Protein AF-0000000083614073 (afdb_homodimer)

Organism: NCBI:txid2304605

Sequence (754 aa):
MGNFHNPVKIKIDSVDVISNVLTTMNSLPRKIVLLHRGGDFSDTEGGQSLYKCLKDYEVKQLEVNISNPDVEDLFYFFKQIEHFDYQCVVGIGGGTVLDLSKSLAALKDMEIDSPSTLRSIIKQKLYIENQHFVPWIGIPTTSGTGSEVTCWATIWDRANGVKMSVDCERLYAHTAIIDPTLTASLPKGLTASTALDALCHATESYWSKSSNEISRIYSLEAITRIVNNFEKVLNQPNDMRSRTEIALGSLYAGLAFSNTRTTACHSISYPLTLELGMIHGIAASITLAKVMEINFDSIVENEKLLQAFGVNNCFEIQELMEHFHKLSGFPSRLRDYNADGKTIDKIAANAFTKGRMDNNPVALTEEDVKQILLSIYMGNFHNPVKIKIDSVDVISNVLTTMNSLPRKIVLLHRGGDFSDTEGGQSLYKCLKDYEVKQLEVNISNPDVEDLFYFFKQIEHFDYQCVVGIGGGTVLDLSKSLAALKDMEIDSPSTLRSIIKQKLYIENQHFVPWIGIPTTSGTGSEVTCWATIWDRANGVKMSVDCERLYAHTAIIDPTLTASLPKGLTASTALDALCHATESYWSKSSNEISRIYSLEAITRIVNNFEKVLNQPNDMRSRTEIALGSLYAGLAFSNTRTTACHSISYPLTLELGMIHGIAASITLAKVMEINFDSIVENEKLLQAFGVNNCFEIQELMEHFHKLSGFPSRLRDYNADGKTIDKIAANAFTKGRMDNNPVALTEEDVKQILLSIY

Secondary structure (DSSP, 8-state):
-EEE----EEEES-GGGHHHHHHTSSS--SEEEEEE--TTGGGSHHHHHHHHHTTTSEEEEEE---SS-BHHHHHHHHHHHTTS--SEEEEEESHHHHHHHHHHHHSTT----SHHHHHHHHHHTGGGG-TT---EEEEESSSS--GGG-SEEEEEETTTTEEEEEE-GGGS-SEEEE-GGGGTT--HHHHHHHHHHHHHHHHHHHHSTT--HHHHHHHHHHHHHHHHHHHHHHH-TT-HHHHHHHHHHHHHHHHHHHHH---HHHHHHHHHHHHH---HHHHHHTTHHHHHHHHGGGSTTHHHHHHHHT-SSHHHHHHHHHHHHHHHT--SSGGGGT--HHHHHHHHHT---TTTGGGSSS---HHHHHHHHHHT-/-EEE----EEEES-GGGHHHHHHTSSS--SEEEEEE--TTGGGSHHHHHHHHHTTTSEEEEEE---SS-BHHHHHHHHHHHTTS--SEEEEEESHHHHHHHHHHHHSTT----SHHHHHHHHHHTGGGG-TT---EEEEESSSS--GGG-SEEEEEETTTTEEEEEE-GGGS-SEEEE-GGGGTT--HHHHHHHHHHHHHHHHHHHHSTT--HHHHHHHHHHHHHHHHHHHHHHH-TT-HHHHHHHHHHHHHHHHHHHHH---HHHHHHHHHHHHH---HHHHHHTTHHHHHHHHGGGSTTHHHHHHHHT-SSHHHHHHHHHHHHHHHT--SSGGGGT--HHHHHHHHHT---TTTGGGSSS---HHHHHHHHHHT-

Radius of gyration: 26.83 Å; Cα contacts (8 Å, |Δi|>4): 1588; chains: 2; bounding box: 55×87×63 Å

Solvent-accessible surface area (backbone atoms only — not comparable to full-atom values): 36939 Å² total; per-residue (Å²): 113,24,61,45,61,55,61,34,31,37,34,41,34,64,70,58,52,50,44,56,54,48,70,66,39,96,67,68,62,55,28,33,35,37,33,29,57,41,88,63,39,69,74,34,71,65,34,42,42,44,48,63,56,45,64,91,41,51,70,49,78,41,68,46,84,70,72,74,41,27,47,61,53,52,44,54,58,46,63,74,43,66,87,53,86,55,48,29,27,38,12,42,24,42,51,46,37,35,21,49,35,44,47,51,21,38,48,41,88,56,92,63,90,43,46,69,51,45,48,48,34,48,75,67,48,57,47,78,73,42,85,54,52,35,50,30,35,22,30,49,35,52,36,19,69,22,45,42,52,23,33,57,17,70,34,29,34,72,93,74,71,43,82,42,58,51,66,46,80,86,42,36,21,55,29,20,40,47,27,44,76,55,38,43,79,52,53,56,52,57,50,40,27,25,40,35,31,12,44,41,34,6,53,29,11,45,44,19,66,49,29,25,78,64,28,36,54,27,9,46,53,12,31,32,34,32,61,76,26,48,66,55,30,60,76,36,48,79,40,61,67,35,38,37,38,34,35,50,11,9,48,27,6,15,56,12,19,52,52,27,38,43,11,48,39,54,20,42,14,50,32,38,24,71,75,52,66,39,57,61,20,51,32,22,40,64,44,40,35,60,53,44,55,73,32,40,89,74,26,78,68,45,65,58,56,34,52,27,65,71,41,91,49,58,69,51,42,42,54,49,48,45,50,53,26,52,74,42,73,42,78,66,37,42,46,78,53,71,52,48,72,68,52,45,52,51,32,27,70,57,20,72,39,86,70,14,28,80,25,26,68,54,86,72,50,54,66,53,45,38,51,56,52,60,74,37,67,114,25,60,45,61,57,62,33,31,36,33,42,36,63,70,59,54,49,44,57,53,49,72,66,39,95,66,69,60,56,27,33,36,37,32,29,57,42,87,61,38,69,74,33,72,65,34,41,42,44,50,63,55,46,64,93,40,51,70,49,78,42,68,45,83,69,72,74,41,28,45,61,52,52,42,54,58,46,65,76,43,65,86,53,84,56,47,31,28,38,11,42,23,42,53,48,36,35,20,49,35,45,48,52,23,39,48,43,89,57,93,64,89,42,46,67,51,45,49,48,35,48,76,68,47,55,48,78,76,41,84,54,53,34,53,30,35,22,30,48,34,51,36,18,72,22,45,42,52,22,33,56,16,70,34,29,33,72,92,73,72,43,82,41,58,51,66,46,81,86,42,37,20,56,30,22,41,47,27,43,77,54,40,42,80,51,53,56,54,57,49,40,28,26,39,35,31,11,42,42,33,6,52,29,11,46,42,19,67,48,31,26,77,64,30,36,54,27,8,44,52,12,32,32,35,33,61,76,26,47,65,55,31,61,77,36,50,78,39,61,68,35,37,38,38,35,34,49,13,9,47,26,5,14,56,13,18,52,51,28,37,42,12,48,38,54,20,43,14,51,30,38,24,75,76,52,63,39,55,60,18,50,31,23,40,65,45,40,36,61,55,43,56,73,33,41,88,75,27,78,68,43,65,57,56,33,52,28,66,72,42,90,49,58,70,52,42,42,55,50,48,44,50,52,26,53,75,42,74,42,78,68,36,41,48,78,52,72,52,47,72,67,53,46,53,51,30,27,71,57,19,70,39,87,70,14,28,81,25,24,68,54,87,74,50,54,66,52,44,38,51,55,54,59,73,36,67

InterPro domains:
  IPR001670 Alcohol dehydrogenase, iron-type/glycerol dehydrogenase GldA [PF00465] (18-180)
  IPR018211 Alcohol dehydrogenase, iron-type, conserved site [PS00913] (176-204)
  IPR035873 Phosphonoacetaldehyde reductase [cd08182] (7-373)
  IPR039697 Iron-type alcohol dehydrogenase-like [PTHR11496] (4-377)
  IPR056798 Fe-containing alcohol dehydrogenase-like, C-terminal [PF25137] (191-376)

Structure (mmCIF, N/CA/C/O backbone):
data_AF-0000000083614073-model_v1
#
loop_
_entity.id
_entity.type
_entity.pdbx_description
1 polymer 'Iron-containing alcohol dehydrogenase family protein'
#
loop_
_atom_site.group_PDB
_atom_site.id
_atom_site.type_symbol
_atom_site.label_atom_id
_atom_site.label_alt_id
_atom_site.label_comp_id
_atom_site.label_asym_id
_atom_site.label_entity_id
_atom_site.label_seq_id
_atom_site.pdbx_PDB_ins_code
_atom_site.Cartn_x
_atom_site.Cartn_y
_atom_site.Cartn_z
_atom_site.occupancy
_atom_site.B_iso_or_equiv
_atom_site.auth_seq_id
_atom_site.auth_comp_id
_atom_site.auth_asym_id
_atom_site.auth_atom_id
_atom_site.pdbx_PDB_model_num
ATOM 1 N N . MET A 1 1 ? -2.756 -5.457 16.656 1 73.12 1 MET A N 1
ATOM 2 C CA . MET A 1 1 ? -1.532 -4.855 16.125 1 73.12 1 MET A CA 1
ATOM 3 C C . MET A 1 1 ? -1.378 -5.148 14.641 1 73.12 1 MET A C 1
ATOM 5 O O . MET A 1 1 ? -1.569 -6.285 14.203 1 73.12 1 MET A O 1
ATOM 9 N N . GLY A 1 2 ? -1.407 -4.07 13.828 1 89.56 2 GLY A N 1
ATOM 10 C CA . GLY A 1 2 ? -1.383 -4.297 12.391 1 89.56 2 GLY A CA 1
ATOM 11 C C . GLY A 1 2 ? -0.078 -3.875 11.742 1 89.56 2 GLY A C 1
ATOM 12 O O . GLY A 1 2 ? 0.523 -2.873 12.141 1 89.56 2 GLY A O 1
ATOM 13 N N . ASN A 1 3 ? 0.579 -4.762 11.016 1 96.06 3 ASN A N 1
ATOM 14 C CA . ASN A 1 3 ? 1.754 -4.461 10.203 1 96.06 3 ASN A CA 1
ATOM 15 C C . ASN A 1 3 ? 1.458 -4.602 8.711 1 96.06 3 ASN A C 1
ATOM 17 O O . ASN A 1 3 ? 0.742 -5.516 8.305 1 96.06 3 ASN A O 1
ATOM 21 N N . PHE A 1 4 ? 1.938 -3.664 7.988 1 98.44 4 PHE A N 1
ATOM 22 C CA . PHE A 1 4 ? 1.778 -3.773 6.543 1 98.44 4 PHE A CA 1
ATOM 23 C C . PHE A 1 4 ? 2.984 -3.188 5.82 1 98.44 4 PHE A C 1
ATOM 25 O O . PHE A 1 4 ? 3.465 -2.107 6.176 1 98.44 4 PHE A O 1
ATOM 32 N N . HIS A 1 5 ? 3.457 -3.877 4.816 1 98.56 5 HIS A N 1
ATOM 33 C CA . HIS A 1 5 ? 4.566 -3.418 3.992 1 98.56 5 HIS A CA 1
ATOM 34 C C . HIS A 1 5 ? 4.523 -4.051 2.605 1 98.56 5 HIS A C 1
ATOM 36 O O . HIS A 1 5 ? 4.449 -5.273 2.479 1 98.56 5 HIS A O 1
ATOM 42 N N . ASN A 1 6 ? 4.508 -3.328 1.592 1 98.69 6 ASN A N 1
ATOM 43 C CA . ASN A 1 6 ? 4.664 -3.77 0.21 1 98.69 6 ASN A CA 1
ATOM 44 C C . ASN A 1 6 ? 5.305 -2.689 -0.655 1 98.69 6 ASN A C 1
ATOM 46 O O . ASN A 1 6 ? 4.648 -1.716 -1.028 1 98.69 6 ASN A O 1
ATOM 50 N N . PRO A 1 7 ? 6.543 -2.768 -1.01 1 98.38 7 PRO A N 1
ATOM 51 C CA . PRO A 1 7 ? 7.297 -1.694 -1.666 1 98.38 7 PRO A CA 1
ATOM 52 C C . PRO A 1 7 ? 7.203 -1.755 -3.189 1 98.38 7 PRO A C 1
ATOM 54 O O . PRO A 1 7 ? 7.914 -1.024 -3.883 1 98.38 7 PRO A O 1
ATOM 57 N N . VAL A 1 8 ? 6.379 -2.662 -3.732 1 98.75 8 VAL A N 1
ATOM 58 C CA . VAL A 1 8 ? 6.309 -2.879 -5.172 1 98.75 8 VAL A CA 1
ATOM 59 C C . VAL A 1 8 ? 5.742 -1.634 -5.855 1 98.75 8 VAL A C 1
ATOM 61 O O . VAL A 1 8 ? 4.762 -1.054 -5.387 1 98.75 8 VAL A O 1
ATOM 64 N N . LYS A 1 9 ? 6.41 -1.155 -6.902 1 98.5 9 LYS A N 1
ATOM 65 C CA . LYS A 1 9 ? 5.809 -0.163 -7.789 1 98.5 9 LYS A CA 1
ATOM 66 C C . LYS A 1 9 ? 4.766 -0.802 -8.703 1 98.5 9 LYS A C 1
ATOM 68 O O . LYS A 1 9 ? 5.105 -1.629 -9.555 1 98.5 9 LYS A O 1
ATOM 73 N N . ILE A 1 10 ? 3.533 -0.442 -8.586 1 98.81 10 ILE A N 1
ATOM 74 C CA . ILE A 1 10 ? 2.443 -1.091 -9.305 1 98.81 10 ILE A CA 1
ATOM 75 C C . ILE A 1 10 ? 1.999 -0.21 -10.477 1 98.81 10 ILE A C 1
ATOM 77 O O . ILE A 1 10 ? 1.692 0.97 -10.289 1 98.81 10 ILE A O 1
ATOM 81 N N . LYS A 1 11 ? 2.035 -0.751 -11.633 1 98.62 11 LYS A N 1
ATOM 82 C CA . LYS A 1 11 ? 1.511 -0.123 -12.844 1 98.62 11 LYS A CA 1
ATOM 83 C C . LYS A 1 11 ? 0.3 -0.884 -13.375 1 98.62 11 LYS A C 1
ATOM 85 O O . LYS A 1 11 ? 0.429 -2.016 -13.844 1 98.62 11 LYS A O 1
ATOM 90 N N . ILE A 1 12 ? -0.847 -0.327 -13.227 1 98.25 12 ILE A N 1
ATOM 91 C CA . ILE A 1 12 ? -2.037 -0.858 -13.883 1 98.25 12 ILE A CA 1
ATOM 92 C C . ILE A 1 12 ? -2.201 -0.215 -15.258 1 98.25 12 ILE A C 1
ATOM 94 O O . ILE A 1 12 ? -2.834 0.835 -15.383 1 98.25 12 ILE A O 1
ATOM 98 N N . ASP A 1 13 ? -1.549 -0.812 -16.219 1 97.31 13 ASP A N 1
ATOM 99 C CA . ASP A 1 13 ? -1.382 -0.201 -17.547 1 97.31 13 ASP A CA 1
ATOM 100 C C . ASP A 1 13 ? -1.022 -1.249 -18.594 1 97.31 13 ASP A C 1
ATOM 102 O O . ASP A 1 13 ? -0.863 -2.428 -18.266 1 97.31 13 ASP A O 1
ATOM 106 N N . SER A 1 14 ? -0.979 -0.82 -19.875 1 97 14 SER A N 1
ATOM 107 C CA . SER A 1 14 ? -0.503 -1.69 -20.938 1 97 14 SER A CA 1
ATOM 108 C C . SER A 1 14 ? 0.96 -2.068 -20.734 1 97 14 SER A C 1
ATOM 110 O O . SER A 1 14 ? 1.722 -1.316 -20.125 1 97 14 SER A O 1
ATOM 112 N N . VAL A 1 15 ? 1.346 -3.213 -21.234 1 97.44 15 VAL A N 1
ATOM 113 C CA . VAL A 1 15 ? 2.666 -3.795 -21.016 1 97.44 15 VAL A CA 1
ATOM 114 C C . VAL A 1 15 ? 3.74 -2.863 -21.562 1 97.44 15 VAL A C 1
ATOM 116 O O . VAL A 1 15 ? 4.887 -2.889 -21.109 1 97.44 15 VAL A O 1
ATOM 119 N N . ASP A 1 16 ? 3.428 -1.929 -22.469 1 96.94 16 ASP A N 1
ATOM 120 C CA . ASP A 1 16 ? 4.402 -1.038 -23.094 1 96.94 16 ASP A CA 1
ATOM 121 C C . ASP A 1 16 ? 4.988 -0.065 -22.078 1 96.94 16 ASP A C 1
ATOM 123 O O . ASP A 1 16 ? 6.035 0.539 -22.312 1 96.94 16 ASP A O 1
ATOM 127 N N . VAL A 1 17 ? 4.34 0.074 -20.938 1 97.81 17 VAL A N 1
ATOM 128 C CA . VAL A 1 17 ? 4.824 0.98 -19.906 1 97.81 17 VAL A CA 1
ATOM 129 C C . VAL A 1 17 ? 6.18 0.502 -19.391 1 97.81 17 VAL A C 1
ATOM 131 O O . VAL A 1 17 ? 6.922 1.27 -18.781 1 97.81 17 VAL A O 1
ATOM 134 N N . ILE A 1 18 ? 6.57 -0.75 -19.719 1 98.06 18 ILE A N 1
ATOM 135 C CA . ILE A 1 18 ? 7.832 -1.321 -19.25 1 98.06 18 ILE A CA 1
ATOM 136 C C . ILE A 1 18 ? 9 -0.468 -19.75 1 98.06 18 ILE A C 1
ATOM 138 O O . ILE A 1 18 ? 10.023 -0.354 -19.078 1 98.06 18 ILE A O 1
ATOM 142 N N . SER A 1 19 ? 8.852 0.198 -20.938 1 97.69 19 SER A N 1
ATOM 143 C CA . SER A 1 19 ? 9.898 1.078 -21.438 1 97.69 19 SER A CA 1
ATOM 144 C C . SER A 1 19 ? 10.227 2.182 -20.438 1 97.69 19 SER A C 1
ATOM 146 O O . SER A 1 19 ? 11.398 2.43 -20.141 1 97.69 19 SER A O 1
ATOM 148 N N . ASN A 1 20 ? 9.164 2.76 -19.938 1 96.88 20 ASN A N 1
ATOM 149 C CA . ASN A 1 20 ? 9.336 3.805 -18.938 1 96.88 20 ASN A CA 1
ATOM 150 C C . ASN A 1 20 ? 9.914 3.242 -17.641 1 96.88 20 ASN A C 1
ATOM 152 O O . ASN A 1 20 ? 10.75 3.881 -17 1 96.88 20 ASN A O 1
ATOM 156 N N . VAL A 1 21 ? 9.438 2.07 -17.203 1 98 21 VAL A N 1
ATOM 157 C CA . VAL A 1 21 ? 9.914 1.417 -15.992 1 98 21 VAL A CA 1
ATOM 158 C C . VAL A 1 21 ? 11.43 1.207 -16.078 1 98 21 VAL A C 1
ATOM 160 O O . VAL A 1 21 ? 12.172 1.605 -15.18 1 98 21 VAL A O 1
ATOM 163 N N . LEU A 1 22 ? 11.891 0.672 -17.203 1 97.81 22 LEU A N 1
ATOM 164 C CA . LEU A 1 22 ? 13.305 0.34 -17.375 1 97.81 22 LEU A CA 1
ATOM 165 C C . LEU A 1 22 ? 14.156 1.604 -17.422 1 97.81 22 LEU A C 1
ATOM 167 O O . LEU A 1 22 ? 15.219 1.661 -16.797 1 97.81 22 LEU A O 1
ATOM 171 N N . THR A 1 23 ? 13.68 2.672 -18.031 1 96.25 23 THR A N 1
ATOM 172 C CA . THR A 1 23 ? 14.461 3.889 -18.203 1 96.25 23 THR A CA 1
ATOM 173 C C . THR A 1 23 ? 14.531 4.691 -16.922 1 96.25 23 THR A C 1
ATOM 175 O O . THR A 1 23 ? 15.383 5.566 -16.766 1 96.25 23 THR A O 1
ATOM 178 N N . THR A 1 24 ? 13.617 4.406 -15.984 1 93.56 24 THR A N 1
ATOM 179 C CA . THR A 1 24 ? 13.57 5.199 -14.766 1 93.56 24 THR A CA 1
ATOM 180 C C . THR A 1 24 ? 14.18 4.434 -13.594 1 93.56 24 THR A C 1
ATOM 182 O O . THR A 1 24 ? 14.164 4.906 -12.461 1 93.56 24 THR A O 1
ATOM 185 N N . MET A 1 25 ? 14.688 3.248 -13.828 1 95.5 25 MET A N 1
ATOM 186 C CA . MET A 1 25 ? 15.398 2.518 -12.789 1 95.5 25 MET A CA 1
ATOM 187 C C . MET A 1 25 ? 16.656 3.264 -12.367 1 95.5 25 MET A C 1
ATOM 189 O O . MET A 1 25 ? 17.203 4.07 -13.133 1 95.5 25 MET A O 1
ATOM 193 N N . ASN A 1 26 ? 17.078 3.092 -11.148 1 88.31 26 ASN A N 1
ATOM 194 C CA . ASN A 1 26 ? 18.266 3.762 -10.633 1 88.31 26 ASN A CA 1
ATOM 195 C C . ASN A 1 26 ? 19.469 3.549 -11.555 1 88.31 26 ASN A C 1
ATOM 197 O O . ASN A 1 26 ? 20.234 4.48 -11.812 1 88.31 26 ASN A O 1
ATOM 201 N N . SER A 1 27 ? 19.656 2.26 -11.969 1 89.75 27 SER A N 1
ATOM 202 C CA . SER A 1 27 ? 20.641 1.896 -12.977 1 89.75 27 SER A CA 1
ATOM 203 C C . SER A 1 27 ? 19.984 1.253 -14.188 1 89.75 27 SER A C 1
ATOM 205 O O . SER A 1 27 ? 19.25 0.267 -14.055 1 89.75 27 SER A O 1
ATOM 207 N N . LEU A 1 28 ? 20.234 1.827 -15.242 1 91.62 28 LEU A N 1
ATOM 208 C CA . LEU A 1 28 ? 19.672 1.28 -16.469 1 91.62 28 LEU A CA 1
ATOM 209 C C . LEU A 1 28 ? 20.266 -0.087 -16.781 1 91.62 28 LEU A C 1
ATOM 211 O O . LEU A 1 28 ? 21.469 -0.203 -17.016 1 91.62 28 LEU A O 1
ATOM 215 N N . PRO A 1 29 ? 19.375 -1.062 -16.781 1 96.38 29 PRO A N 1
ATOM 216 C CA . PRO A 1 29 ? 19.922 -2.363 -17.172 1 96.38 29 PRO A CA 1
ATOM 217 C C . PRO A 1 29 ? 20.203 -2.453 -18.672 1 96.38 29 PRO A C 1
ATOM 219 O O . PRO A 1 29 ? 19.453 -1.9 -19.469 1 96.38 29 PRO A O 1
ATOM 222 N N . ARG A 1 30 ? 21.281 -3.084 -19.094 1 96.5 30 ARG A N 1
ATOM 223 C CA . ARG A 1 30 ? 21.594 -3.322 -20.5 1 96.5 30 ARG A CA 1
ATOM 224 C C . ARG A 1 30 ? 21.312 -4.77 -20.875 1 96.5 30 ARG A C 1
ATOM 226 O O . ARG A 1 30 ? 20.938 -5.051 -22.016 1 96.5 30 ARG A O 1
ATOM 233 N N . LYS A 1 31 ? 21.469 -5.684 -19.969 1 98.44 31 LYS A N 1
ATOM 234 C CA . LYS A 1 31 ? 21.266 -7.117 -20.172 1 98.44 31 LYS A CA 1
ATOM 235 C C . LYS A 1 31 ? 20.078 -7.621 -19.328 1 98.44 31 LYS A C 1
ATOM 237 O O . LYS A 1 31 ? 20.094 -7.5 -18.109 1 98.44 31 LYS A O 1
ATOM 242 N N . ILE A 1 32 ? 19.125 -8.156 -20.047 1 98.69 32 ILE A N 1
ATOM 243 C CA . ILE A 1 32 ? 17.875 -8.562 -19.422 1 98.69 32 ILE A CA 1
ATOM 244 C C . ILE A 1 32 ? 17.609 -10.039 -19.688 1 98.69 32 ILE A C 1
ATOM 246 O O . ILE A 1 32 ? 17.812 -10.523 -20.812 1 98.69 32 ILE A O 1
ATOM 250 N N . VAL A 1 33 ? 17.25 -10.789 -18.625 1 98.81 33 VAL A N 1
ATOM 251 C CA . VAL A 1 33 ? 16.688 -12.117 -18.797 1 98.81 33 VAL A CA 1
ATOM 252 C C . VAL A 1 33 ? 15.164 -12.023 -18.859 1 98.81 33 VAL A C 1
ATOM 254 O O . VAL A 1 33 ? 14.531 -11.453 -17.969 1 98.81 33 VAL A O 1
ATOM 257 N N . LEU A 1 34 ? 14.602 -12.516 -19.906 1 98.69 34 LEU A N 1
ATOM 258 C CA . LEU A 1 34 ? 13.156 -12.516 -20.109 1 98.69 34 LEU A CA 1
ATOM 259 C C . LEU A 1 34 ? 12.594 -13.93 -20.016 1 98.69 34 LEU A C 1
ATOM 261 O O . LEU A 1 34 ? 12.961 -14.805 -20.797 1 98.69 34 LEU A O 1
ATOM 265 N N . LEU A 1 35 ? 11.789 -14.156 -18.984 1 98.69 35 LEU A N 1
ATOM 266 C CA . LEU A 1 35 ? 11.086 -15.43 -18.859 1 98.69 35 LEU A CA 1
ATOM 267 C C . LEU A 1 35 ? 9.648 -15.297 -19.375 1 98.69 35 LEU A C 1
ATOM 269 O O . LEU A 1 35 ? 8.938 -14.367 -18.984 1 98.69 35 LEU A O 1
ATOM 273 N N . HIS A 1 36 ? 9.242 -16.172 -20.203 1 97.5 36 HIS A N 1
ATOM 274 C CA . HIS A 1 36 ? 7.879 -16.25 -20.703 1 97.5 36 HIS A CA 1
ATOM 275 C C . HIS A 1 36 ? 7.465 -17.688 -20.969 1 97.5 36 HIS A C 1
ATOM 277 O O . HIS A 1 36 ? 8.297 -18.609 -20.906 1 97.5 36 HIS A O 1
ATOM 283 N N . ARG A 1 37 ? 6.227 -17.984 -21.234 1 92.25 37 ARG A N 1
ATOM 284 C CA . ARG A 1 37 ? 5.68 -19.344 -21.359 1 92.25 37 ARG A CA 1
ATOM 285 C C . ARG A 1 37 ? 6.074 -19.969 -22.688 1 92.25 37 ARG A C 1
ATOM 287 O O . ARG A 1 37 ? 5.82 -21.156 -22.922 1 92.25 37 ARG A O 1
ATOM 294 N N . GLY A 1 38 ? 6.656 -19.219 -23.625 1 90.88 38 GLY A N 1
ATOM 295 C CA . GLY A 1 38 ? 7.027 -19.734 -24.938 1 90.88 38 GLY A CA 1
ATOM 296 C C . GLY A 1 38 ? 5.836 -19.922 -25.859 1 90.88 38 GLY A C 1
ATOM 297 O O . GLY A 1 38 ? 4.883 -19.141 -25.812 1 90.88 38 GLY A O 1
ATOM 298 N N . GLY A 1 39 ? 5.988 -20.812 -26.844 1 89.06 39 GLY A N 1
ATOM 299 C CA . GLY A 1 39 ? 4.934 -21.031 -27.828 1 89.06 39 GLY A CA 1
ATOM 300 C C . GLY A 1 39 ? 4.707 -19.828 -28.734 1 89.06 39 GLY A C 1
ATOM 301 O O . GLY A 1 39 ? 5.645 -19.328 -29.359 1 89.06 39 GLY A O 1
ATOM 302 N N . ASP A 1 40 ? 3.469 -19.344 -28.688 1 87.88 40 ASP A N 1
ATOM 303 C CA . ASP A 1 40 ? 3.096 -18.25 -29.578 1 87.88 40 ASP A CA 1
ATOM 304 C C . ASP A 1 40 ? 3.281 -16.891 -28.906 1 87.88 40 ASP A C 1
ATOM 306 O O . ASP A 1 40 ? 2.711 -15.891 -29.344 1 87.88 40 ASP A O 1
ATOM 310 N N . PHE A 1 41 ? 4.07 -16.922 -27.875 1 89.25 41 PHE A N 1
ATOM 311 C CA . PHE A 1 41 ? 4.234 -15.711 -27.094 1 89.25 41 PHE A CA 1
ATOM 312 C C . PHE A 1 41 ? 4.652 -14.547 -27.984 1 89.25 41 PHE A C 1
ATOM 314 O O . PHE A 1 41 ? 4.074 -13.461 -27.906 1 89.25 41 PHE A O 1
ATOM 321 N N . SER A 1 42 ? 5.578 -14.734 -28.844 1 89.56 42 SER A N 1
ATOM 322 C CA . SER A 1 42 ? 6.109 -13.672 -29.688 1 89.56 42 SER A CA 1
ATOM 323 C C . SER A 1 42 ? 5.066 -13.18 -30.688 1 89.56 42 SER A C 1
ATOM 325 O O . SER A 1 42 ? 5.188 -12.086 -31.234 1 89.56 42 SER A O 1
ATOM 327 N N . ASP A 1 43 ? 4.023 -14.023 -30.844 1 91.5 43 ASP A N 1
ATOM 328 C CA . ASP A 1 43 ? 3.006 -13.688 -31.844 1 91.5 43 ASP A CA 1
ATOM 329 C C . ASP A 1 43 ? 1.812 -12.992 -31.188 1 91.5 43 ASP A C 1
ATOM 331 O O . ASP A 1 43 ? 0.97 -12.414 -31.875 1 91.5 43 ASP A O 1
ATOM 335 N N . THR A 1 44 ? 1.822 -13.086 -29.922 1 92.06 44 THR A N 1
ATOM 336 C CA . THR A 1 44 ? 0.746 -12.398 -29.219 1 92.06 44 THR A CA 1
ATOM 337 C C . THR A 1 44 ? 0.974 -10.891 -29.203 1 92.06 44 THR A C 1
ATOM 339 O O . THR A 1 44 ? 2.102 -10.43 -29.391 1 92.06 44 THR A O 1
ATOM 342 N N . GLU A 1 45 ? -0.09 -10.156 -29.016 1 90.88 45 GLU A N 1
ATOM 343 C CA . GLU A 1 45 ? 0.021 -8.703 -28.938 1 90.88 45 GLU A CA 1
ATOM 344 C C . GLU A 1 45 ? 0.921 -8.281 -27.781 1 90.88 45 GLU A C 1
ATOM 346 O O . GLU A 1 45 ? 1.749 -7.379 -27.938 1 90.88 45 GLU A O 1
ATOM 351 N N . GLY A 1 46 ? 0.753 -8.914 -26.688 1 92.5 46 GLY A N 1
ATOM 352 C CA . GLY A 1 46 ? 1.587 -8.625 -25.531 1 92.5 46 GLY A CA 1
ATOM 353 C C . GLY A 1 46 ? 3.057 -8.922 -25.766 1 92.5 46 GLY A C 1
ATOM 354 O O . GLY A 1 46 ? 3.92 -8.117 -25.391 1 92.5 46 GLY A O 1
ATOM 355 N N . GLY A 1 47 ? 3.293 -10.039 -26.391 1 94.62 47 GLY A N 1
ATOM 356 C CA . GLY A 1 47 ? 4.66 -10.406 -26.719 1 94.62 47 GLY A CA 1
ATOM 357 C C . GLY A 1 47 ? 5.32 -9.438 -27.688 1 94.62 47 GLY A C 1
ATOM 358 O O . GLY A 1 47 ? 6.457 -9.023 -27.469 1 94.62 47 GLY A O 1
ATOM 359 N N . GLN A 1 48 ? 4.586 -9.07 -28.719 1 95.81 48 GLN A N 1
ATOM 360 C CA . GLN A 1 48 ? 5.098 -8.133 -29.703 1 95.81 48 GLN A CA 1
ATOM 361 C C . GLN A 1 48 ? 5.406 -6.777 -29.078 1 95.81 48 GLN A C 1
ATOM 363 O O . GLN A 1 48 ? 6.453 -6.188 -29.344 1 95.81 48 GLN A O 1
ATOM 368 N N . SER A 1 49 ? 4.484 -6.391 -28.266 1 96.12 49 SER A N 1
ATOM 369 C CA . SER A 1 49 ? 4.676 -5.117 -27.578 1 96.12 49 SER A CA 1
ATOM 370 C C . SER A 1 49 ? 5.906 -5.152 -26.688 1 96.12 49 SER A C 1
ATOM 372 O O . SER A 1 49 ? 6.691 -4.203 -26.656 1 96.12 49 SER A O 1
ATOM 374 N N . LEU A 1 50 ? 6.012 -6.215 -25.938 1 97 50 LEU A N 1
ATOM 375 C CA . LEU A 1 50 ? 7.141 -6.344 -25.016 1 97 50 LEU A CA 1
ATOM 376 C C . LEU A 1 50 ? 8.461 -6.371 -25.781 1 97 50 LEU A C 1
ATOM 378 O O . LEU A 1 50 ? 9.414 -5.691 -25.406 1 97 50 LEU A O 1
ATOM 382 N N . TYR A 1 51 ? 8.516 -7.141 -26.859 1 96.12 51 TYR A N 1
ATOM 383 C CA . TYR A 1 51 ? 9.734 -7.238 -27.641 1 96.12 51 TYR A CA 1
ATOM 384 C C . TYR A 1 51 ? 10.109 -5.891 -28.25 1 96.12 51 TYR A C 1
ATOM 386 O O . TYR A 1 51 ? 11.289 -5.539 -28.312 1 96.12 51 TYR A O 1
ATOM 394 N N . LYS A 1 52 ? 9.133 -5.176 -28.703 1 96.81 52 LYS A N 1
ATOM 395 C CA . LYS A 1 52 ? 9.375 -3.836 -29.219 1 96.81 52 LYS A CA 1
ATOM 396 C C . LYS A 1 52 ? 10.008 -2.938 -28.172 1 96.81 52 LYS A C 1
ATOM 398 O O . LYS A 1 52 ? 10.938 -2.184 -28.469 1 96.81 52 LYS A O 1
ATOM 403 N N . CYS A 1 53 ? 9.508 -3.043 -26.953 1 97.44 53 CYS A N 1
ATOM 404 C CA . CYS A 1 53 ? 10.008 -2.215 -25.859 1 97.44 53 CYS A CA 1
ATOM 405 C C . CYS A 1 53 ? 11.414 -2.627 -25.453 1 97.44 53 CYS A C 1
ATOM 407 O O . CYS A 1 53 ? 12.172 -1.82 -24.922 1 97.44 53 CYS A O 1
ATOM 409 N N . LEU A 1 54 ? 11.797 -3.896 -25.719 1 97.56 54 LEU A N 1
ATOM 410 C CA . LEU A 1 54 ? 13.078 -4.426 -25.266 1 97.56 54 LEU A CA 1
ATOM 411 C C . LEU A 1 54 ? 14.086 -4.465 -26.406 1 97.56 54 LEU A C 1
ATOM 413 O O . LEU A 1 54 ? 15.172 -5.031 -26.25 1 97.56 54 LEU A O 1
ATOM 417 N N . LYS A 1 55 ? 13.812 -3.854 -27.547 1 96.5 55 LYS A N 1
ATOM 418 C CA . LYS A 1 55 ? 14.609 -3.977 -28.766 1 96.5 55 LYS A CA 1
ATOM 419 C C . LYS A 1 55 ? 16.031 -3.449 -28.547 1 96.5 55 LYS A C 1
ATOM 421 O O . LYS A 1 55 ? 16.969 -3.928 -29.188 1 96.5 55 LYS A O 1
ATOM 426 N N . ASP A 1 56 ? 16.25 -2.471 -27.625 1 96.25 56 ASP A N 1
ATOM 427 C CA . ASP A 1 56 ? 17.547 -1.819 -27.438 1 96.25 56 ASP A CA 1
ATOM 428 C C . ASP A 1 56 ? 18.328 -2.463 -26.297 1 96.25 56 ASP A C 1
ATOM 430 O O . ASP A 1 56 ? 19.375 -1.947 -25.875 1 96.25 56 ASP A O 1
ATOM 434 N N . TYR A 1 57 ? 17.844 -3.543 -25.797 1 97.88 57 TYR A N 1
ATOM 435 C CA . TYR A 1 57 ? 18.5 -4.27 -24.719 1 97.88 57 TYR A CA 1
ATOM 436 C C . TYR A 1 57 ? 19.031 -5.609 -25.219 1 97.88 57 TYR A C 1
ATOM 438 O O . TYR A 1 57 ? 18.562 -6.145 -26.219 1 97.88 57 TYR A O 1
ATOM 446 N N . GLU A 1 58 ? 20.125 -6.145 -24.641 1 98.5 58 GLU A N 1
ATOM 447 C CA . GLU A 1 58 ? 20.531 -7.531 -24.844 1 98.5 58 GLU A CA 1
ATOM 448 C C . GLU A 1 58 ? 19.672 -8.477 -24 1 98.5 58 GLU A C 1
ATOM 450 O O . GLU A 1 58 ? 19.734 -8.453 -22.766 1 98.5 58 GLU A O 1
ATOM 455 N N . VAL A 1 59 ? 18.859 -9.258 -24.672 1 98.12 59 VAL A N 1
ATOM 456 C CA . VAL A 1 59 ? 17.859 -10.055 -23.969 1 98.12 59 VAL A CA 1
ATOM 457 C C . VAL A 1 59 ? 18.156 -11.539 -24.156 1 98.12 59 VAL A C 1
ATOM 459 O O . VAL A 1 59 ? 18.328 -12.008 -25.281 1 98.12 59 VAL A O 1
ATOM 462 N N . LYS A 1 60 ? 18.328 -12.227 -23.062 1 98.38 60 LYS A N 1
ATOM 463 C CA . LYS A 1 60 ? 18.312 -13.688 -23.062 1 98.38 60 LYS A CA 1
ATOM 464 C C . LYS A 1 60 ? 16.922 -14.219 -22.703 1 98.38 60 LYS A C 1
ATOM 466 O O . LYS A 1 60 ? 16.406 -13.945 -21.625 1 98.38 60 LYS A O 1
ATOM 471 N N . GLN A 1 61 ? 16.375 -14.984 -23.594 1 97.31 61 GLN A N 1
ATOM 472 C CA . GLN A 1 61 ? 15.016 -15.469 -23.406 1 97.31 61 GLN A CA 1
ATOM 473 C C . GLN A 1 61 ? 15.008 -16.891 -22.859 1 97.31 61 GLN A C 1
ATOM 475 O O . GLN A 1 61 ? 15.812 -17.719 -23.266 1 97.31 61 GLN A O 1
ATOM 480 N N . LEU A 1 62 ? 14.172 -17.078 -21.906 1 98.12 62 LEU A N 1
ATOM 481 C CA . LEU A 1 62 ? 13.906 -18.406 -21.359 1 98.12 62 LEU A CA 1
ATOM 482 C C . LEU A 1 62 ? 12.43 -18.766 -21.531 1 98.12 62 LEU A C 1
ATOM 484 O O . LEU A 1 62 ? 11.555 -18.047 -21.062 1 98.12 62 LEU A O 1
ATOM 488 N N . GLU A 1 63 ? 12.227 -19.859 -22.188 1 97.56 63 GLU A N 1
ATOM 489 C CA . GLU A 1 63 ? 10.867 -20.391 -22.328 1 97.56 63 GLU A CA 1
ATOM 490 C C . GLU A 1 63 ? 10.523 -21.344 -21.188 1 97.56 63 GLU A C 1
ATOM 492 O O . GLU A 1 63 ? 11.227 -22.344 -20.984 1 97.56 63 GLU A O 1
ATOM 497 N N . VAL A 1 64 ? 9.508 -21.016 -20.5 1 97.19 64 VAL A N 1
ATOM 498 C CA . VAL A 1 64 ? 9.086 -21.828 -19.344 1 97.19 64 VAL A CA 1
ATOM 499 C C . VAL A 1 64 ? 7.836 -22.625 -19.703 1 97.19 64 VAL A C 1
ATOM 501 O O . VAL A 1 64 ? 6.727 -22.094 -19.688 1 97.19 64 VAL A O 1
ATOM 504 N N . ASN A 1 65 ? 7.973 -23.875 -19.906 1 92.81 65 ASN A N 1
ATOM 505 C CA . ASN A 1 65 ? 6.879 -24.734 -20.344 1 92.81 65 ASN A CA 1
ATOM 506 C C . ASN A 1 65 ? 6.484 -25.75 -19.266 1 92.81 65 ASN A C 1
ATOM 508 O O . ASN A 1 65 ? 5.906 -26.797 -19.578 1 92.81 65 ASN A O 1
ATOM 512 N N . ILE A 1 66 ? 6.844 -25.453 -18.078 1 90.75 66 ILE A N 1
ATOM 513 C CA . ILE A 1 66 ? 6.535 -26.344 -16.969 1 90.75 66 ILE A CA 1
ATOM 514 C C . ILE A 1 66 ? 5.586 -25.641 -15.992 1 90.75 66 ILE A C 1
ATOM 516 O O . ILE A 1 66 ? 5.383 -24.422 -16.078 1 90.75 66 ILE A O 1
ATOM 520 N N . SER A 1 67 ? 4.902 -26.422 -15.195 1 87.81 67 SER A N 1
ATOM 521 C CA . SER A 1 67 ? 4.113 -25.938 -14.062 1 87.81 67 SER A CA 1
ATOM 522 C C . SER A 1 67 ? 4.664 -26.438 -12.742 1 87.81 67 SER A C 1
ATOM 524 O O . SER A 1 67 ? 5.258 -27.531 -12.68 1 87.81 67 SER A O 1
ATOM 526 N N . ASN A 1 68 ? 4.566 -25.609 -11.703 1 88.31 68 ASN A N 1
ATOM 527 C CA . ASN A 1 68 ? 5.039 -26.016 -10.383 1 88.31 68 ASN A CA 1
ATOM 528 C C . ASN A 1 68 ? 6.504 -26.422 -10.406 1 88.31 68 ASN A C 1
ATOM 530 O O . ASN A 1 68 ? 6.832 -27.578 -10.133 1 88.31 68 ASN A O 1
ATOM 534 N N . PRO A 1 69 ? 7.293 -25.453 -10.695 1 94.56 69 PRO A N 1
ATOM 535 C CA . PRO A 1 69 ? 8.719 -25.766 -10.844 1 94.56 69 PRO A CA 1
ATOM 536 C C . PRO A 1 69 ? 9.328 -26.375 -9.586 1 94.56 69 PRO A C 1
ATOM 538 O O . PRO A 1 69 ? 8.984 -25.984 -8.469 1 94.56 69 PRO A O 1
ATOM 541 N N . ASP A 1 70 ? 10.203 -27.344 -9.797 1 95 70 ASP A N 1
ATOM 542 C CA . ASP A 1 70 ? 10.945 -27.922 -8.688 1 95 70 ASP A CA 1
ATOM 543 C C . ASP A 1 70 ? 12.422 -27.516 -8.734 1 95 70 ASP A C 1
ATOM 545 O O . ASP A 1 70 ? 12.812 -26.672 -9.539 1 95 70 ASP A O 1
ATOM 549 N N . VAL A 1 71 ? 13.203 -28.062 -7.879 1 97.62 71 VAL A N 1
ATOM 550 C CA . VAL A 1 71 ? 14.602 -27.688 -7.719 1 97.62 71 VAL A CA 1
ATOM 551 C C . VAL A 1 71 ? 15.375 -28 -8.992 1 97.62 71 VAL A C 1
ATOM 553 O O . VAL A 1 71 ? 16.234 -27.219 -9.422 1 97.62 71 VAL A O 1
ATOM 556 N N . GLU A 1 72 ? 15.078 -29.094 -9.602 1 97.62 72 GLU A N 1
ATOM 557 C CA . GLU A 1 72 ? 15.742 -29.484 -10.852 1 97.62 72 GLU A CA 1
ATOM 558 C C . GLU A 1 72 ? 15.414 -28.5 -11.969 1 97.62 72 GLU A C 1
ATOM 560 O O . GLU A 1 72 ? 16.297 -28.141 -12.766 1 97.62 72 GLU A O 1
ATOM 565 N N . ASP A 1 73 ? 14.195 -28.094 -12.039 1 97.62 73 ASP A N 1
ATOM 566 C CA . ASP A 1 73 ? 13.773 -27.109 -13.039 1 97.62 73 ASP A CA 1
ATOM 567 C C . ASP A 1 73 ? 14.523 -25.797 -12.859 1 97.62 73 ASP A C 1
ATOM 569 O O . ASP A 1 73 ? 15.055 -25.234 -13.82 1 97.62 73 ASP A O 1
ATOM 573 N N . LEU A 1 74 ? 14.516 -25.328 -11.641 1 98.44 74 LEU A N 1
ATOM 574 C CA . LEU A 1 74 ? 15.195 -24.062 -11.359 1 98.44 74 LEU A CA 1
ATOM 575 C C . LEU A 1 74 ? 16.672 -24.156 -11.719 1 98.44 74 LEU A C 1
ATOM 577 O O . LEU A 1 74 ? 17.25 -23.203 -12.258 1 98.44 74 LEU A O 1
ATOM 581 N N . PHE A 1 75 ? 17.297 -25.281 -11.398 1 98.44 75 PHE A N 1
ATOM 582 C CA . PHE A 1 75 ? 18.703 -25.5 -11.719 1 98.44 75 PHE A CA 1
ATOM 583 C C . PHE A 1 75 ? 18.922 -25.453 -13.227 1 98.44 75 PHE A C 1
ATOM 585 O O . PHE A 1 75 ? 19.891 -24.859 -13.703 1 98.44 75 PHE A O 1
ATOM 592 N N . TYR A 1 76 ? 18.047 -26.094 -13.914 1 98.25 76 TYR A N 1
ATOM 593 C CA . TYR A 1 76 ? 18.125 -26.109 -15.375 1 98.25 76 TYR A CA 1
ATOM 594 C C . TYR A 1 76 ? 18.125 -24.688 -15.93 1 98.25 76 TYR A C 1
ATOM 596 O O . TYR A 1 76 ? 18.969 -24.328 -16.75 1 98.25 76 TYR A O 1
ATOM 604 N N . PHE A 1 77 ? 17.188 -23.812 -15.516 1 98.5 77 PHE A N 1
ATOM 605 C CA . PHE A 1 77 ? 17.094 -22.438 -16 1 98.5 77 PHE A CA 1
ATOM 606 C C . PHE A 1 77 ? 18.297 -21.625 -15.531 1 98.5 77 PHE A C 1
ATOM 608 O O . PHE A 1 77 ? 18.797 -20.781 -16.281 1 98.5 77 PHE A O 1
ATOM 615 N N . PHE A 1 78 ? 18.75 -21.875 -14.297 1 98.69 78 PHE A N 1
ATOM 616 C CA . PHE A 1 78 ? 19.938 -21.203 -13.766 1 98.69 78 PHE A CA 1
ATOM 617 C C . PHE A 1 78 ? 21.141 -21.438 -14.656 1 98.69 78 PHE A C 1
ATOM 619 O O . PHE A 1 78 ? 21.875 -20.5 -14.992 1 98.69 78 PHE A O 1
ATOM 626 N N . LYS A 1 79 ? 21.328 -22.672 -15.055 1 98.31 79 LYS A N 1
ATOM 627 C CA . LYS A 1 79 ? 22.484 -23.047 -15.859 1 98.31 79 LYS A CA 1
ATOM 628 C C . LYS A 1 79 ? 22.438 -22.391 -17.234 1 98.31 79 LYS A C 1
ATOM 630 O O . LYS A 1 79 ? 23.484 -22.078 -17.812 1 98.31 79 LYS A O 1
ATOM 635 N N . GLN A 1 80 ? 21.297 -22.109 -17.719 1 98.06 80 GLN A N 1
ATOM 636 C CA . GLN A 1 80 ? 21.141 -21.484 -19.031 1 98.06 80 GLN A CA 1
ATOM 637 C C . GLN A 1 80 ? 21.625 -20.047 -19.031 1 98.06 80 GLN A C 1
ATOM 639 O O . GLN A 1 80 ? 21.984 -19.5 -20.078 1 98.06 80 GLN A O 1
ATOM 644 N N . ILE A 1 81 ? 21.656 -19.391 -17.844 1 97.94 81 ILE A N 1
ATOM 645 C CA . ILE A 1 81 ? 21.969 -17.969 -17.844 1 97.94 81 ILE A CA 1
ATOM 646 C C . ILE A 1 81 ? 23.172 -17.703 -16.938 1 97.94 81 ILE A C 1
ATOM 648 O O . ILE A 1 81 ? 23.516 -16.547 -16.672 1 97.94 81 ILE A O 1
ATOM 652 N N . GLU A 1 82 ? 23.797 -18.766 -16.453 1 96 82 GLU A N 1
ATOM 653 C CA . GLU A 1 82 ? 24.875 -18.641 -15.477 1 96 82 GLU A CA 1
ATOM 654 C C . GLU A 1 82 ? 26.016 -17.781 -16.016 1 96 82 GLU A C 1
ATOM 656 O O . GLU A 1 82 ? 26.703 -17.109 -15.242 1 96 82 GLU A O 1
ATOM 661 N N . HIS A 1 83 ? 26.203 -17.688 -17.297 1 96.12 83 HIS A N 1
ATOM 662 C CA . HIS A 1 83 ? 27.312 -16.938 -17.875 1 96.12 83 HIS A CA 1
ATOM 663 C C . HIS A 1 83 ? 26.828 -15.633 -18.5 1 96.12 83 HIS A C 1
ATOM 665 O O . HIS A 1 83 ? 27.594 -14.922 -19.156 1 96.12 83 HIS A O 1
ATOM 671 N N . PHE A 1 84 ? 25.531 -15.344 -18.422 1 98 84 PHE A N 1
ATOM 672 C CA . PHE A 1 84 ? 24.953 -14.094 -18.906 1 98 84 PHE A CA 1
ATOM 673 C C . PHE A 1 84 ? 24.891 -13.062 -17.781 1 98 84 PHE A C 1
ATOM 675 O O . PHE A 1 84 ? 24.234 -13.281 -16.766 1 98 84 PHE A O 1
ATOM 682 N N . ASP A 1 85 ? 25.609 -11.984 -17.844 1 98 85 ASP A N 1
ATOM 683 C CA . ASP A 1 85 ? 25.719 -10.984 -16.797 1 98 85 ASP A CA 1
ATOM 684 C C . ASP A 1 85 ? 24.484 -10.078 -16.766 1 98 85 ASP A C 1
ATOM 686 O O . ASP A 1 85 ? 24.609 -8.859 -16.906 1 98 85 ASP A O 1
ATOM 690 N N . TYR A 1 86 ? 23.359 -10.711 -16.531 1 98.38 86 TYR A N 1
ATOM 691 C CA . TYR A 1 86 ? 22.094 -9.977 -16.547 1 98.38 86 TYR A CA 1
ATOM 692 C C . TYR A 1 86 ? 22.016 -9.016 -15.367 1 98.38 86 TYR A C 1
ATOM 694 O O . TYR A 1 86 ? 22.578 -9.273 -14.305 1 98.38 86 TYR A O 1
ATOM 702 N N . GLN A 1 87 ? 21.297 -7.891 -15.562 1 98.44 87 GLN A N 1
ATOM 703 C CA . GLN A 1 87 ? 21.156 -6.824 -14.57 1 98.44 87 GLN A CA 1
ATOM 704 C C . GLN A 1 87 ? 19.703 -6.652 -14.148 1 98.44 87 GLN A C 1
ATOM 706 O O . GLN A 1 87 ? 19.406 -5.875 -13.242 1 98.44 87 GLN A O 1
ATOM 711 N N . CYS A 1 88 ? 18.797 -7.348 -14.812 1 98.62 88 CYS A N 1
ATOM 712 C CA . CYS A 1 88 ? 17.375 -7.32 -14.523 1 98.62 88 CYS A CA 1
ATOM 713 C C . CYS A 1 88 ? 16.688 -8.57 -15.062 1 98.62 88 CYS A C 1
ATOM 715 O O . CYS A 1 88 ? 17.094 -9.117 -16.078 1 98.62 88 CYS A O 1
ATOM 717 N N . VAL A 1 89 ? 15.734 -9.062 -14.367 1 98.88 89 VAL A N 1
ATOM 718 C CA . VAL A 1 89 ? 14.906 -10.164 -14.836 1 98.88 89 VAL A CA 1
ATOM 719 C C . VAL A 1 89 ? 13.484 -9.664 -15.094 1 98.88 89 VAL A C 1
ATOM 721 O O . VAL A 1 89 ? 12.922 -8.922 -14.289 1 98.88 89 VAL A O 1
ATOM 724 N N . VAL A 1 90 ? 12.914 -9.953 -16.219 1 98.88 90 VAL A N 1
ATOM 725 C CA . VAL A 1 90 ? 11.523 -9.664 -16.562 1 98.88 90 VAL A CA 1
ATOM 726 C C . VAL A 1 90 ? 10.75 -10.969 -16.719 1 98.88 90 VAL A C 1
ATOM 728 O O . VAL A 1 90 ? 11.109 -11.82 -17.531 1 98.88 90 VAL A O 1
ATOM 731 N N . GLY A 1 91 ? 9.812 -11.164 -15.875 1 98.69 91 GLY A N 1
ATOM 732 C CA . GLY A 1 91 ? 8.93 -12.305 -16 1 98.69 91 GLY A CA 1
ATOM 733 C C . GLY A 1 91 ? 7.543 -11.938 -16.5 1 98.69 91 GLY A C 1
ATOM 734 O O . GLY A 1 91 ? 6.852 -11.117 -15.891 1 98.69 91 GLY A O 1
ATOM 735 N N . ILE A 1 92 ? 7.117 -12.477 -17.609 1 98.38 92 ILE A N 1
ATOM 736 C CA . ILE A 1 92 ? 5.766 -12.297 -18.125 1 98.38 92 ILE A CA 1
ATOM 737 C C . ILE A 1 92 ? 5.082 -13.656 -18.266 1 98.38 92 ILE A C 1
ATOM 739 O O . ILE A 1 92 ? 5.473 -14.477 -19.094 1 98.38 92 ILE A O 1
ATOM 743 N N . GLY A 1 93 ? 4.199 -13.961 -17.375 1 96.81 93 GLY A N 1
ATOM 744 C CA . GLY A 1 93 ? 3.553 -15.266 -17.328 1 96.81 93 GLY A CA 1
ATOM 745 C C . GLY A 1 93 ? 2.777 -15.508 -16.047 1 96.81 93 GLY A C 1
ATOM 746 O O . GLY A 1 93 ? 2.383 -14.562 -15.375 1 96.81 93 GLY A O 1
ATOM 747 N N . GLY A 1 94 ? 2.445 -16.719 -15.797 1 95.75 94 GLY A N 1
ATOM 748 C CA . GLY A 1 94 ? 1.752 -17.094 -14.57 1 95.75 94 GLY A CA 1
ATOM 749 C C . GLY A 1 94 ? 2.678 -17.203 -13.375 1 95.75 94 GLY A C 1
ATOM 750 O O . GLY A 1 94 ? 3.795 -16.688 -13.391 1 95.75 94 GLY A O 1
ATOM 751 N N . GLY A 1 95 ? 2.193 -17.812 -12.359 1 96.12 95 GLY A N 1
ATOM 752 C CA . GLY A 1 95 ? 2.926 -17.938 -11.109 1 96.12 95 GLY A CA 1
ATOM 753 C C . GLY A 1 95 ? 4.254 -18.656 -11.273 1 96.12 95 GLY A C 1
ATOM 754 O O . GLY A 1 95 ? 5.254 -18.266 -10.664 1 96.12 95 GLY A O 1
ATOM 755 N N . THR A 1 96 ? 4.254 -19.688 -12.062 1 96.12 96 THR A N 1
ATOM 756 C CA . THR A 1 96 ? 5.469 -20.453 -12.289 1 96.12 96 THR A CA 1
ATOM 757 C C . THR A 1 96 ? 6.562 -19.578 -12.891 1 96.12 96 THR A C 1
ATOM 759 O O . THR A 1 96 ? 7.703 -19.594 -12.422 1 96.12 96 THR A O 1
ATOM 762 N N . VAL A 1 97 ? 6.203 -18.828 -13.93 1 98.06 97 VAL A N 1
ATOM 763 C CA . VAL A 1 97 ? 7.148 -17.938 -14.594 1 98.06 97 VAL A CA 1
ATOM 764 C C . VAL A 1 97 ? 7.648 -16.891 -13.609 1 98.06 97 VAL A C 1
ATOM 766 O O . VAL A 1 97 ? 8.852 -16.625 -13.531 1 98.06 97 VAL A O 1
ATOM 769 N N . LEU A 1 98 ? 6.742 -16.312 -12.852 1 98.56 98 LEU A N 1
ATOM 770 C CA . LEU A 1 98 ? 7.094 -15.242 -11.922 1 98.56 98 LEU A CA 1
ATOM 771 C C . LEU A 1 98 ? 7.941 -15.781 -10.773 1 98.56 98 LEU A C 1
ATOM 773 O O . LEU A 1 98 ? 8.898 -15.125 -10.344 1 98.56 98 LEU A O 1
ATOM 777 N N . ASP A 1 99 ? 7.652 -16.953 -10.281 1 98.19 99 ASP A N 1
ATOM 778 C CA . ASP A 1 99 ? 8.43 -17.562 -9.203 1 98.19 99 ASP A CA 1
ATOM 779 C C . ASP A 1 99 ? 9.844 -17.891 -9.664 1 98.19 99 ASP A C 1
ATOM 781 O O . ASP A 1 99 ? 10.812 -17.672 -8.93 1 98.19 99 ASP A O 1
ATOM 785 N N . LEU A 1 100 ? 9.93 -18.391 -10.875 1 98.62 100 LEU A N 1
ATOM 786 C CA . LEU A 1 100 ? 11.25 -18.656 -11.438 1 98.62 100 LEU A CA 1
ATOM 787 C C . LEU A 1 100 ? 12.023 -17.359 -11.633 1 98.62 100 LEU A C 1
ATOM 789 O O . LEU A 1 100 ? 13.227 -17.297 -11.367 1 98.62 100 LEU A O 1
ATOM 793 N N . SER A 1 101 ? 11.328 -16.328 -12.078 1 98.75 101 SER A N 1
ATOM 794 C CA . SER A 1 101 ? 11.953 -15.023 -12.273 1 98.75 101 SER A CA 1
ATOM 795 C C . SER A 1 101 ? 12.547 -14.484 -10.977 1 98.75 101 SER A C 1
ATOM 797 O O . SER A 1 101 ? 13.695 -14.047 -10.945 1 98.75 101 SER A O 1
ATOM 799 N N . LYS A 1 102 ? 11.789 -14.586 -9.891 1 98.31 102 LYS A N 1
ATOM 800 C CA . LYS A 1 102 ? 12.25 -14.156 -8.57 1 98.31 102 LYS A CA 1
ATOM 801 C C . LYS A 1 102 ? 13.461 -14.961 -8.117 1 98.31 102 LYS A C 1
ATOM 803 O O . LYS A 1 102 ? 14.438 -14.398 -7.613 1 98.31 102 LYS A O 1
ATOM 808 N N . SER A 1 103 ? 13.336 -16.219 -8.328 1 98.75 103 SER A N 1
ATOM 809 C CA . SER A 1 103 ? 14.398 -17.109 -7.875 1 98.75 103 SER A CA 1
ATOM 810 C C . SER A 1 103 ? 15.703 -16.828 -8.609 1 98.75 103 SER A C 1
ATOM 812 O O . SER A 1 103 ? 16.766 -16.734 -7.996 1 98.75 103 SER A O 1
ATOM 814 N N . LEU A 1 104 ? 15.609 -16.625 -9.906 1 98.81 104 LEU A N 1
ATOM 815 C CA . LEU A 1 104 ? 16.797 -16.375 -10.711 1 98.81 104 LEU A CA 1
ATOM 816 C C . LEU A 1 104 ? 17.406 -15.016 -10.375 1 98.81 104 LEU A C 1
ATOM 818 O O . LEU A 1 104 ? 18.625 -14.844 -10.414 1 98.81 104 LEU A O 1
ATOM 822 N N . ALA A 1 105 ? 16.578 -14.023 -10.016 1 98.69 105 ALA A N 1
ATOM 823 C CA . ALA A 1 105 ? 17.062 -12.719 -9.57 1 98.69 105 ALA A CA 1
ATOM 824 C C . ALA A 1 105 ? 17.906 -12.852 -8.312 1 98.69 105 ALA A C 1
ATOM 826 O O . ALA A 1 105 ? 18.922 -12.148 -8.164 1 98.69 105 ALA A O 1
ATOM 827 N N . ALA A 1 106 ? 17.547 -13.758 -7.453 1 98.5 106 ALA A N 1
ATOM 828 C CA . ALA A 1 106 ? 18.219 -13.945 -6.164 1 98.5 106 ALA A CA 1
ATOM 829 C C . ALA A 1 106 ? 19.5 -14.742 -6.32 1 98.5 106 ALA A C 1
ATOM 831 O O . ALA A 1 106 ? 20.438 -14.594 -5.52 1 98.5 106 ALA A O 1
ATOM 832 N N . LEU A 1 107 ? 19.609 -15.586 -7.367 1 98.44 107 LEU A N 1
ATOM 833 C CA . LEU A 1 107 ? 20.672 -16.578 -7.457 1 98.44 107 LEU A CA 1
ATOM 834 C C . LEU A 1 107 ? 21.797 -16.094 -8.367 1 98.44 107 LEU A C 1
ATOM 836 O O . LEU A 1 107 ? 22.75 -16.812 -8.617 1 98.44 107 LEU A O 1
ATOM 840 N N . LYS A 1 108 ? 21.688 -14.883 -8.82 1 98.12 108 LYS A N 1
ATOM 841 C CA . LYS A 1 108 ? 22.672 -14.367 -9.773 1 98.12 108 LYS A CA 1
ATOM 842 C C . LYS A 1 108 ? 24.094 -14.523 -9.227 1 98.12 108 LYS A C 1
ATOM 844 O O . LYS A 1 108 ? 24.375 -14.141 -8.094 1 98.12 108 LYS A O 1
ATOM 849 N N . ASP A 1 109 ? 24.969 -15.172 -9.969 1 97.62 109 ASP A N 1
ATOM 850 C CA . ASP A 1 109 ? 26.406 -15.289 -9.789 1 97.62 109 ASP A CA 1
ATOM 851 C C . ASP A 1 109 ? 26.75 -16.172 -8.594 1 97.62 109 ASP A C 1
ATOM 853 O O . ASP A 1 109 ? 27.875 -16.172 -8.109 1 97.62 109 ASP A O 1
ATOM 857 N N . MET A 1 110 ? 25.766 -16.891 -8.055 1 97.56 110 MET A N 1
ATOM 858 C CA . MET A 1 110 ? 26.078 -17.859 -7.004 1 97.56 110 MET A CA 1
ATOM 859 C C . MET A 1 110 ? 26.703 -19.109 -7.59 1 97.56 110 MET A C 1
ATOM 861 O O . MET A 1 110 ? 26.438 -19.469 -8.734 1 97.56 110 MET A O 1
ATOM 865 N N . GLU A 1 111 ? 27.516 -19.734 -6.773 1 96.88 111 GLU A N 1
ATOM 866 C CA . GLU A 1 111 ? 28.141 -20.984 -7.188 1 96.88 111 GLU A CA 1
ATOM 867 C C . GLU A 1 111 ? 27.219 -22.172 -6.91 1 96.88 111 GLU A C 1
ATOM 869 O O . GLU A 1 111 ? 27.172 -22.672 -5.785 1 96.88 111 GLU A O 1
ATOM 874 N N . ILE A 1 112 ? 26.594 -22.594 -7.949 1 97.94 112 ILE A N 1
ATOM 875 C CA . ILE A 1 112 ? 25.672 -23.719 -7.855 1 97.94 112 ILE A CA 1
ATOM 876 C C . ILE A 1 112 ? 26.016 -24.766 -8.914 1 97.94 112 ILE A C 1
ATOM 878 O O . ILE A 1 112 ? 25.812 -24.531 -10.109 1 97.94 112 ILE A O 1
ATOM 882 N N . ASP A 1 113 ? 26.484 -25.922 -8.453 1 97.44 113 ASP A N 1
ATOM 883 C CA . ASP A 1 113 ? 27.016 -26.875 -9.414 1 97.44 113 ASP A CA 1
ATOM 884 C C . ASP A 1 113 ? 26.094 -28.094 -9.555 1 97.44 113 ASP A C 1
ATOM 886 O O . ASP A 1 113 ? 26.312 -28.938 -10.43 1 97.44 113 ASP A O 1
ATOM 890 N N . SER A 1 114 ? 25.047 -28.156 -8.719 1 98 114 SER A N 1
ATOM 891 C CA . SER A 1 114 ? 24.125 -29.297 -8.781 1 98 114 SER A CA 1
ATOM 892 C C . SER A 1 114 ? 22.781 -28.953 -8.156 1 98 114 SER A C 1
ATOM 894 O O . SER A 1 114 ? 22.672 -28 -7.383 1 98 114 SER A O 1
ATOM 896 N N . PRO A 1 115 ? 21.766 -29.719 -8.469 1 97.62 115 PRO A N 1
ATOM 897 C CA . PRO A 1 115 ? 20.469 -29.531 -7.789 1 97.62 115 PRO A CA 1
ATOM 898 C C . PRO A 1 115 ? 20.578 -29.703 -6.273 1 97.62 115 PRO A C 1
ATOM 900 O O . PRO A 1 115 ? 19.859 -29.031 -5.527 1 97.62 115 PRO A O 1
ATOM 903 N N . SER A 1 116 ? 21.484 -30.562 -5.852 1 97.19 116 SER A N 1
ATOM 904 C CA . SER A 1 116 ? 21.672 -30.766 -4.422 1 97.19 116 SER A CA 1
ATOM 905 C C . SER A 1 116 ? 22.219 -29.516 -3.748 1 97.19 116 SER A C 1
ATOM 907 O O . SER A 1 116 ? 21.766 -29.141 -2.656 1 97.19 116 SER A O 1
ATOM 909 N N . THR A 1 117 ? 23.109 -28.875 -4.445 1 97.81 117 THR A N 1
ATOM 910 C CA . THR A 1 117 ? 23.656 -27.625 -3.932 1 97.81 117 THR A CA 1
ATOM 911 C C . THR A 1 117 ? 22.562 -26.562 -3.871 1 97.81 117 THR A C 1
ATOM 913 O O . THR A 1 117 ? 22.453 -25.828 -2.883 1 97.81 117 THR A O 1
ATOM 916 N N . LEU A 1 118 ? 21.812 -26.5 -4.918 1 98.06 118 LEU A N 1
ATOM 917 C CA . LEU A 1 118 ? 20.734 -25.531 -4.984 1 98.06 118 LEU A CA 1
ATOM 918 C C . LEU A 1 118 ? 19.719 -25.781 -3.873 1 98.06 118 LEU A C 1
ATOM 920 O O . LEU A 1 118 ? 19.25 -24.844 -3.225 1 98.06 118 LEU A O 1
ATOM 924 N N . ARG A 1 119 ? 19.359 -27.031 -3.65 1 97.38 119 ARG A N 1
ATOM 925 C CA . ARG A 1 119 ? 18.453 -27.406 -2.578 1 97.38 119 ARG A CA 1
ATOM 926 C C . ARG A 1 119 ? 18.938 -26.891 -1.229 1 97.38 119 ARG A C 1
ATOM 928 O O . ARG A 1 119 ? 18.156 -26.359 -0.442 1 97.38 119 ARG A O 1
ATOM 935 N N . SER A 1 120 ? 20.219 -27.031 -0.986 1 96.88 120 SER A N 1
ATOM 936 C CA . SER A 1 120 ? 20.812 -26.578 0.261 1 96.88 120 SER A CA 1
ATOM 937 C C . SER A 1 120 ? 20.75 -25.047 0.375 1 96.88 120 SER A C 1
ATOM 939 O O . SER A 1 120 ? 20.5 -24.516 1.454 1 96.88 120 SER A O 1
ATOM 941 N N . ILE A 1 121 ? 21.016 -24.406 -0.701 1 97.69 121 ILE A N 1
ATOM 942 C CA . ILE A 1 121 ? 21 -22.953 -0.748 1 97.69 121 ILE A CA 1
ATOM 943 C C . ILE A 1 121 ? 19.609 -22.438 -0.401 1 97.69 121 ILE A C 1
ATOM 945 O O . ILE A 1 121 ? 19.453 -21.5 0.383 1 97.69 121 ILE A O 1
ATOM 949 N N . ILE A 1 122 ? 18.547 -23.047 -0.96 1 97.81 122 ILE A N 1
ATOM 950 C CA . ILE A 1 122 ? 17.156 -22.641 -0.72 1 97.81 122 ILE A CA 1
ATOM 951 C C . ILE A 1 122 ? 16.781 -22.953 0.727 1 97.81 122 ILE A C 1
ATOM 953 O O . ILE A 1 122 ? 16.25 -22.078 1.432 1 97.81 122 ILE A O 1
ATOM 957 N N . LYS A 1 123 ? 17.125 -24.141 1.204 1 95.44 123 LYS A N 1
ATOM 958 C CA . LYS A 1 123 ? 16.766 -24.594 2.547 1 95.44 123 LYS A CA 1
ATOM 959 C C . LYS A 1 123 ? 17.422 -23.703 3.609 1 95.44 123 LYS A C 1
ATOM 961 O O . LYS A 1 123 ? 16.797 -23.391 4.621 1 95.44 123 LYS A O 1
ATOM 966 N N . GLN A 1 124 ? 18.672 -23.359 3.336 1 97.06 124 GLN A N 1
ATOM 967 C CA . GLN A 1 124 ? 19.422 -22.578 4.312 1 97.06 124 GLN A CA 1
ATOM 968 C C . GLN A 1 124 ? 19.297 -21.078 4.047 1 97.06 124 GLN A C 1
ATOM 970 O O . GLN A 1 124 ? 19.844 -20.266 4.785 1 97.06 124 GLN A O 1
ATOM 975 N N . LYS A 1 125 ? 18.609 -20.719 2.961 1 97.5 125 LYS A N 1
ATOM 976 C CA . LYS A 1 125 ? 18.359 -19.344 2.568 1 97.5 125 LYS A CA 1
ATOM 977 C C . LYS A 1 125 ? 19.656 -18.578 2.365 1 97.5 125 LYS A C 1
ATOM 979 O O . LYS A 1 125 ? 19.781 -17.422 2.807 1 97.5 125 LYS A O 1
ATOM 984 N N . LEU A 1 126 ? 20.625 -19.203 1.769 1 97.44 126 LEU A N 1
ATOM 985 C CA . LEU A 1 126 ? 21.953 -18.625 1.578 1 97.44 126 LEU A CA 1
ATOM 986 C C . LEU A 1 126 ? 21.906 -17.484 0.572 1 97.44 126 LEU A C 1
ATOM 988 O O . LEU A 1 126 ? 22.797 -16.641 0.539 1 97.44 126 LEU A O 1
ATOM 992 N N . TYR A 1 127 ? 20.812 -17.422 -0.221 1 97.31 127 TYR A N 1
ATOM 993 C CA . TYR A 1 127 ? 20.656 -16.391 -1.25 1 97.31 127 TYR A CA 1
ATOM 994 C C . TYR A 1 127 ? 20.375 -15.031 -0.626 1 97.31 127 TYR A C 1
ATOM 996 O O . TYR A 1 127 ? 20.531 -14 -1.284 1 97.31 127 TYR A O 1
ATOM 1004 N N . ILE A 1 128 ? 19.984 -14.883 0.61 1 96.62 128 ILE A N 1
ATOM 1005 C CA . ILE A 1 128 ? 19.609 -13.633 1.261 1 96.62 128 ILE A CA 1
ATOM 1006 C C . ILE A 1 128 ? 20.812 -12.695 1.311 1 96.62 128 ILE A C 1
ATOM 1008 O O . ILE A 1 128 ? 20.672 -11.477 1.154 1 96.62 128 ILE A O 1
ATOM 1012 N N . GLU A 1 129 ? 22.016 -13.242 1.413 1 94.81 129 GLU A N 1
ATOM 1013 C CA . GLU A 1 129 ? 23.234 -12.438 1.553 1 94.81 129 GLU A CA 1
ATOM 1014 C C . GLU A 1 129 ? 23.922 -12.234 0.205 1 94.81 129 GLU A C 1
ATOM 1016 O O . GLU A 1 129 ? 25 -11.641 0.133 1 94.81 129 GLU A O 1
ATOM 1021 N N . ASN A 1 130 ? 23.281 -12.797 -0.792 1 97 130 ASN A N 1
ATOM 1022 C CA . ASN A 1 130 ? 23.875 -12.648 -2.113 1 97 130 ASN A CA 1
ATOM 1023 C C . ASN A 1 130 ? 24 -11.188 -2.52 1 97 130 ASN A C 1
ATOM 1025 O O . ASN A 1 130 ? 22.984 -10.477 -2.613 1 97 130 ASN A O 1
ATOM 1029 N N . GLN A 1 131 ? 25.125 -10.68 -2.809 1 95.31 131 GLN A N 1
ATOM 1030 C CA . GLN A 1 131 ? 25.391 -9.273 -3.129 1 95.31 131 GLN A CA 1
ATOM 1031 C C . GLN A 1 131 ? 25.062 -8.977 -4.586 1 95.31 131 GLN A C 1
ATOM 1033 O O . GLN A 1 131 ? 24.984 -7.809 -4.98 1 95.31 131 GLN A O 1
ATOM 1038 N N . HIS A 1 132 ? 24.828 -10.008 -5.328 1 96.56 132 HIS A N 1
ATOM 1039 C CA . HIS A 1 132 ? 24.641 -9.82 -6.762 1 96.56 132 HIS A CA 1
ATOM 1040 C 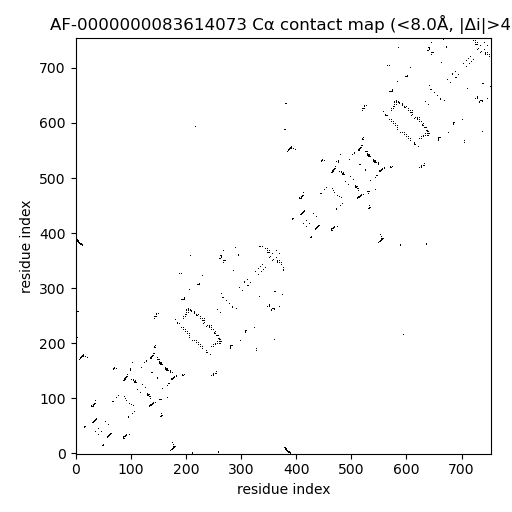C . HIS A 1 132 ? 23.156 -9.867 -7.129 1 96.56 132 HIS A C 1
ATOM 1042 O O . HIS A 1 132 ? 22.812 -9.977 -8.305 1 96.56 132 HIS A O 1
ATOM 1048 N N . PHE A 1 133 ? 22.297 -9.719 -6.137 1 96.06 133 PHE A N 1
ATOM 1049 C CA . PHE A 1 133 ? 20.859 -9.656 -6.336 1 96.06 133 PHE A CA 1
ATOM 1050 C C . PHE A 1 133 ? 20.5 -8.609 -7.391 1 96.06 133 PHE A C 1
ATOM 1052 O O . PHE A 1 133 ? 21.094 -7.523 -7.418 1 96.06 133 PHE A O 1
ATOM 1059 N N . VAL A 1 134 ? 19.625 -8.945 -8.359 1 97.94 134 VAL A N 1
ATOM 1060 C CA . VAL A 1 134 ? 19.203 -7.961 -9.352 1 97.94 134 VAL A CA 1
ATOM 1061 C C . VAL A 1 134 ? 17.719 -7.699 -9.219 1 97.94 134 VAL A C 1
ATOM 1063 O O . VAL A 1 134 ? 16.969 -8.539 -8.703 1 97.94 134 VAL A O 1
ATOM 1066 N N . PRO A 1 135 ? 17.219 -6.516 -9.625 1 98.25 135 PRO A N 1
ATOM 1067 C CA . PRO A 1 135 ? 15.781 -6.254 -9.641 1 98.25 135 PRO A CA 1
ATOM 1068 C C . PRO A 1 135 ? 15.039 -7.109 -10.664 1 98.25 135 PRO A C 1
ATOM 1070 O O . PRO A 1 135 ? 15.648 -7.59 -11.625 1 98.25 135 PRO A O 1
ATOM 1073 N N . TRP A 1 136 ? 13.82 -7.332 -10.398 1 98.75 136 TRP A N 1
ATOM 1074 C CA . TRP A 1 136 ? 12.992 -8.031 -11.375 1 98.75 136 TRP A CA 1
ATOM 1075 C C . TRP A 1 136 ? 11.648 -7.328 -11.547 1 98.75 136 TRP A C 1
ATOM 1077 O O . TRP A 1 136 ? 11.234 -6.543 -10.688 1 98.75 136 TRP A O 1
ATOM 1087 N N . ILE A 1 137 ? 11.039 -7.465 -12.734 1 98.88 137 ILE A N 1
ATOM 1088 C CA . ILE A 1 137 ? 9.742 -6.91 -13.109 1 98.88 137 ILE A CA 1
ATOM 1089 C C . ILE A 1 137 ? 8.758 -8.039 -13.375 1 98.88 137 ILE A C 1
ATOM 1091 O O . ILE A 1 137 ? 9.062 -8.977 -14.125 1 98.88 137 ILE A O 1
ATOM 1095 N N . GLY A 1 138 ? 7.656 -7.996 -12.703 1 98.81 138 GLY A N 1
ATOM 1096 C CA . GLY A 1 138 ? 6.633 -9.016 -12.867 1 98.81 138 GLY A CA 1
ATOM 1097 C C . GLY A 1 138 ? 5.461 -8.555 -13.711 1 98.81 138 GLY A C 1
ATOM 1098 O O . GLY A 1 138 ? 4.887 -7.496 -13.453 1 98.81 138 GLY A O 1
ATOM 1099 N N . ILE A 1 139 ? 5.098 -9.297 -14.719 1 98.75 139 ILE A N 1
ATOM 1100 C CA . ILE A 1 139 ? 3.969 -9.047 -15.602 1 98.75 139 ILE A CA 1
ATOM 1101 C C . ILE A 1 139 ? 3.061 -10.273 -15.648 1 98.75 139 ILE A C 1
ATOM 1103 O O . ILE A 1 139 ? 3.242 -11.156 -16.484 1 98.75 139 ILE A O 1
ATOM 1107 N N . PRO A 1 140 ? 2.113 -10.281 -14.781 1 98.31 140 PRO A N 1
ATOM 1108 C CA . PRO A 1 140 ? 1.28 -11.484 -14.711 1 98.31 140 PRO A CA 1
ATOM 1109 C C . PRO A 1 140 ? 0.37 -11.633 -15.93 1 98.31 140 PRO A C 1
ATOM 1111 O O . PRO A 1 140 ? -0.169 -10.648 -16.438 1 98.31 140 PRO A O 1
ATOM 1114 N N . THR A 1 141 ? 0.266 -12.883 -16.344 1 97 141 THR A N 1
ATOM 1115 C CA . THR A 1 141 ? -0.657 -13.195 -17.438 1 97 141 THR A CA 1
ATOM 1116 C C . THR A 1 141 ? -1.81 -14.062 -16.938 1 97 141 THR A C 1
ATOM 1118 O O . THR A 1 141 ? -2.609 -14.555 -17.734 1 97 141 THR A O 1
ATOM 1121 N N . THR A 1 142 ? -1.825 -14.305 -15.664 1 96.81 142 THR A N 1
ATOM 1122 C CA . THR A 1 142 ? -2.955 -14.891 -14.953 1 96.81 142 THR A CA 1
ATOM 1123 C C . THR A 1 142 ? -3.387 -14 -13.789 1 96.81 142 THR A C 1
ATOM 1125 O O . THR A 1 142 ? -2.625 -13.133 -13.352 1 96.81 142 THR A O 1
ATOM 1128 N N . SER A 1 143 ? -4.602 -14.094 -13.406 1 97.81 143 SER A N 1
ATOM 1129 C CA . SER A 1 143 ? -5.129 -13.359 -12.258 1 97.81 143 SER A CA 1
ATOM 1130 C C . SER A 1 143 ? -5.395 -14.297 -11.086 1 97.81 143 SER A C 1
ATOM 1132 O O . SER A 1 143 ? -6.543 -14.664 -10.828 1 97.81 143 SER A O 1
ATOM 1134 N N . GLY A 1 144 ? -4.262 -14.641 -10.344 1 97.44 144 GLY A N 1
ATOM 1135 C CA . GLY A 1 144 ? -4.473 -15.641 -9.297 1 97.44 144 GLY A CA 1
ATOM 1136 C C . GLY A 1 144 ? -3.412 -15.602 -8.219 1 97.44 144 GLY A C 1
ATOM 1137 O O . GLY A 1 144 ? -3.699 -15.242 -7.07 1 97.44 144 GLY A O 1
ATOM 1138 N N . THR A 1 145 ? -2.182 -15.703 -8.562 1 95.19 145 THR A N 1
ATOM 1139 C CA . THR A 1 145 ? -1.122 -16.031 -7.621 1 95.19 145 THR A CA 1
ATOM 1140 C C . THR A 1 145 ? -0.709 -14.805 -6.816 1 95.19 145 THR A C 1
ATOM 1142 O O . THR A 1 145 ? -0.203 -14.93 -5.699 1 95.19 145 THR A O 1
ATOM 1145 N N . GLY A 1 146 ? -0.874 -13.633 -7.434 1 98.12 146 GLY A N 1
ATOM 1146 C CA . GLY A 1 146 ? -0.372 -12.438 -6.777 1 98.12 146 GLY A CA 1
ATOM 1147 C C . GLY A 1 146 ? 1.141 -12.406 -6.656 1 98.12 146 GLY A C 1
ATOM 1148 O O . GLY A 1 146 ? 1.696 -11.594 -5.918 1 98.12 146 GLY A O 1
ATOM 1149 N N . SER A 1 147 ? 1.806 -13.242 -7.34 1 98.38 147 SER A N 1
ATOM 1150 C CA . SER A 1 147 ? 3.25 -13.414 -7.227 1 98.38 147 SER A CA 1
ATOM 1151 C C . SER A 1 147 ? 3.984 -12.109 -7.52 1 98.38 147 SER A C 1
ATOM 1153 O O . SER A 1 147 ? 5.035 -11.836 -6.938 1 98.38 147 SER A O 1
ATOM 1155 N N . GLU A 1 148 ? 3.438 -11.25 -8.328 1 98.75 148 GLU A N 1
ATOM 1156 C CA . GLU A 1 148 ? 4.062 -10 -8.742 1 98.75 148 GLU A CA 1
ATOM 1157 C C . GLU A 1 148 ? 4.137 -9.016 -7.578 1 98.75 148 GLU A C 1
ATOM 1159 O O . GLU A 1 148 ? 4.883 -8.031 -7.633 1 98.75 148 GLU A O 1
ATOM 1164 N N . VAL A 1 149 ? 3.35 -9.305 -6.461 1 98.81 149 VAL A N 1
ATOM 1165 C CA . VAL A 1 149 ? 3.369 -8.352 -5.355 1 98.81 149 VAL A CA 1
ATOM 1166 C C . VAL A 1 149 ? 3.727 -9.078 -4.059 1 98.81 149 VAL A C 1
ATOM 1168 O O . VAL A 1 149 ? 3.473 -8.562 -2.967 1 98.81 149 VAL A O 1
ATOM 1171 N N . THR A 1 150 ? 4.242 -10.289 -4.129 1 98.5 150 THR A N 1
ATOM 1172 C CA . THR A 1 150 ? 4.77 -11.008 -2.969 1 98.5 150 THR A CA 1
ATOM 1173 C C . THR A 1 150 ? 6.281 -11.172 -3.078 1 98.5 150 THR A C 1
ATOM 1175 O O . THR A 1 150 ? 6.859 -10.961 -4.148 1 98.5 150 THR A O 1
ATOM 1178 N N . CYS A 1 151 ? 6.926 -11.508 -1.989 1 98.25 151 CYS A N 1
ATOM 1179 C CA . CYS A 1 151 ? 8.375 -11.641 -1.979 1 98.25 151 CYS A CA 1
ATOM 1180 C C . CYS A 1 151 ? 8.789 -13.094 -1.778 1 98.25 151 CYS A C 1
ATOM 1182 O O . CYS A 1 151 ? 9.836 -13.375 -1.192 1 98.25 151 CYS A O 1
ATOM 1184 N N . TRP A 1 152 ? 7.824 -14.031 -2.205 1 97.12 152 TRP A N 1
ATOM 1185 C CA . TRP A 1 152 ? 8.086 -15.461 -2.07 1 97.12 152 TRP A CA 1
ATOM 1186 C C . TRP A 1 152 ? 7.934 -16.172 -3.412 1 97.12 152 TRP A C 1
ATOM 1188 O O . TRP A 1 152 ? 7.074 -15.812 -4.219 1 97.12 152 TRP A O 1
ATOM 1198 N N . ALA A 1 153 ? 8.742 -17.094 -3.637 1 97.56 153 ALA A N 1
ATOM 1199 C CA . ALA A 1 153 ? 8.664 -17.969 -4.809 1 97.56 153 ALA A CA 1
ATOM 1200 C C . ALA A 1 153 ? 8.57 -19.438 -4.398 1 97.56 153 ALA A C 1
ATOM 1202 O O . ALA A 1 153 ? 9.391 -19.922 -3.623 1 97.56 153 ALA A O 1
ATOM 1203 N N . THR A 1 154 ? 7.555 -20.062 -4.871 1 94.25 154 THR A N 1
ATOM 1204 C CA . THR A 1 154 ? 7.363 -21.484 -4.574 1 94.25 154 THR A CA 1
ATOM 1205 C C . THR A 1 154 ? 8.234 -22.344 -5.484 1 94.25 154 THR A C 1
ATOM 1207 O O . THR A 1 154 ? 8.164 -22.234 -6.711 1 94.25 154 THR A O 1
ATOM 1210 N N . ILE A 1 155 ? 9.055 -23.141 -4.914 1 95.81 155 ILE A N 1
ATOM 1211 C CA . ILE A 1 155 ? 9.852 -24.172 -5.59 1 95.81 155 ILE A CA 1
ATOM 1212 C C . ILE A 1 155 ? 9.625 -25.516 -4.93 1 95.81 155 ILE A C 1
ATOM 1214 O O . ILE A 1 155 ? 9.906 -25.703 -3.744 1 95.81 155 ILE A O 1
ATOM 1218 N N . TRP A 1 156 ? 9.141 -26.422 -5.727 1 90.81 156 TRP A N 1
ATOM 1219 C CA . TRP A 1 156 ? 8.867 -27.75 -5.172 1 90.81 156 TRP A CA 1
ATOM 1220 C C . TRP A 1 156 ? 10.156 -28.562 -5.051 1 90.81 156 TRP A C 1
ATOM 1222 O O . TRP A 1 156 ? 11.117 -28.328 -5.785 1 90.81 156 TRP A O 1
ATOM 1232 N N . ASP A 1 157 ? 10.195 -29.375 -4.023 1 92.06 157 ASP A N 1
ATOM 1233 C CA . ASP A 1 157 ? 11.195 -30.438 -3.896 1 92.06 157 ASP A CA 1
ATOM 1234 C C . ASP A 1 157 ? 10.547 -31.828 -4.02 1 92.06 157 ASP A C 1
ATOM 1236 O O . ASP A 1 157 ? 10.305 -32.5 -3.012 1 92.06 157 ASP A O 1
ATOM 1240 N N . ARG A 1 158 ? 10.352 -32.219 -5.16 1 87.19 158 ARG A N 1
ATOM 1241 C CA . ARG A 1 158 ? 9.617 -33.438 -5.418 1 87.19 158 ARG A CA 1
ATOM 1242 C C . ARG A 1 158 ? 10.359 -34.656 -4.863 1 87.19 158 ARG A C 1
ATOM 1244 O O . ARG A 1 158 ? 9.742 -35.625 -4.414 1 87.19 158 ARG A O 1
ATOM 1251 N N . ALA A 1 159 ? 11.648 -34.562 -4.902 1 87.12 159 ALA A N 1
ATOM 1252 C CA . ALA A 1 159 ? 12.461 -35.656 -4.391 1 87.12 159 ALA A CA 1
ATOM 1253 C C . ALA A 1 159 ? 12.164 -35.938 -2.916 1 87.12 159 ALA A C 1
ATOM 1255 O O . ALA A 1 159 ? 12.211 -37.062 -2.459 1 87.12 159 ALA A O 1
ATOM 1256 N N . ASN A 1 160 ? 11.812 -34.875 -2.219 1 87.56 160 ASN A N 1
ATOM 1257 C CA . ASN A 1 160 ? 11.57 -35 -0.786 1 87.56 160 ASN A CA 1
ATOM 1258 C C . ASN A 1 160 ? 10.109 -34.75 -0.441 1 87.56 160 ASN A C 1
ATOM 1260 O O . ASN A 1 160 ? 9.742 -34.719 0.734 1 87.56 160 ASN A O 1
ATOM 1264 N N . GLY A 1 161 ? 9.273 -34.469 -1.427 1 83.25 161 GLY A N 1
ATOM 1265 C CA . GLY A 1 161 ? 7.836 -34.375 -1.263 1 83.25 161 GLY A CA 1
ATOM 1266 C C . GLY A 1 161 ? 7.418 -33.156 -0.469 1 83.25 161 GLY A C 1
ATOM 1267 O O . GLY A 1 161 ? 6.473 -33.219 0.319 1 83.25 161 GLY A O 1
ATOM 1268 N N . VAL A 1 162 ? 8.172 -32.031 -0.596 1 84.75 162 VAL A N 1
ATOM 1269 C CA . VAL A 1 162 ? 7.84 -30.859 0.193 1 84.75 162 VAL A CA 1
ATOM 1270 C C . VAL A 1 162 ? 7.805 -29.625 -0.709 1 84.75 162 VAL A C 1
ATOM 1272 O O . VAL A 1 162 ? 8.43 -29.609 -1.773 1 84.75 162 VAL A O 1
ATOM 1275 N N . LYS A 1 163 ? 7.066 -28.656 -0.285 1 86.5 163 LYS A N 1
ATOM 1276 C CA . LYS A 1 163 ? 7.059 -27.328 -0.889 1 86.5 163 LYS A CA 1
ATOM 1277 C C . LYS A 1 163 ? 8.078 -26.422 -0.216 1 86.5 163 LYS A C 1
ATOM 1279 O O . LYS A 1 163 ? 8.109 -26.312 1.012 1 86.5 163 LYS A O 1
ATOM 1284 N N . MET A 1 164 ? 9.008 -25.891 -0.997 1 92 164 MET A N 1
ATOM 1285 C CA . MET A 1 164 ? 9.977 -24.922 -0.482 1 92 164 MET A CA 1
ATOM 1286 C C . MET A 1 164 ? 9.641 -23.516 -0.963 1 92 164 MET A C 1
ATOM 1288 O O . MET A 1 164 ? 8.75 -23.328 -1.791 1 92 164 MET A O 1
ATOM 1292 N N . SER A 1 165 ? 10.281 -22.609 -0.347 1 93.69 165 SER A N 1
ATOM 1293 C CA . SER A 1 165 ? 10.062 -21.203 -0.696 1 93.69 165 SER A CA 1
ATOM 1294 C C . SER A 1 165 ? 11.383 -20.453 -0.777 1 93.69 165 SER A C 1
ATOM 1296 O O . SER A 1 165 ? 12.242 -20.594 0.097 1 93.69 165 SER A O 1
ATOM 1298 N N . VAL A 1 166 ? 11.68 -19.797 -1.894 1 96.94 166 VAL A N 1
ATOM 1299 C CA . VAL A 1 166 ? 12.703 -18.75 -1.968 1 96.94 166 VAL A CA 1
ATOM 1300 C C . VAL A 1 166 ? 12.102 -17.406 -1.585 1 96.94 166 VAL A C 1
ATOM 1302 O O . VAL A 1 166 ? 11.266 -16.859 -2.311 1 96.94 166 VAL A O 1
ATOM 1305 N N . ASP A 1 167 ? 12.477 -16.906 -0.396 1 96.94 167 ASP A N 1
ATOM 1306 C CA . ASP A 1 167 ? 11.742 -15.727 0.08 1 96.94 167 ASP A CA 1
ATOM 1307 C C . ASP A 1 167 ? 12.656 -14.805 0.885 1 96.94 167 ASP A C 1
ATOM 1309 O O . ASP A 1 167 ? 13.5 -15.273 1.653 1 96.94 167 ASP A O 1
ATOM 1313 N N . CYS A 1 168 ? 12.586 -13.57 0.606 1 96.88 168 CYS A N 1
ATOM 1314 C CA . CYS A 1 168 ? 13.141 -12.469 1.376 1 96.88 168 CYS A CA 1
ATOM 1315 C C . CYS A 1 168 ? 12.602 -11.133 0.883 1 96.88 168 CYS A C 1
ATOM 1317 O O . CYS A 1 168 ? 12.023 -11.055 -0.202 1 96.88 168 CYS A O 1
ATOM 1319 N N . GLU A 1 169 ? 12.727 -10.117 1.602 1 95.5 169 GLU A N 1
ATOM 1320 C CA . GLU A 1 169 ? 12.148 -8.82 1.274 1 95.5 169 GLU A CA 1
ATOM 1321 C C . GLU A 1 169 ? 12.719 -8.273 -0.03 1 95.5 169 GLU A C 1
ATOM 1323 O O . GLU A 1 169 ? 12.039 -7.547 -0.757 1 95.5 169 GLU A O 1
ATOM 1328 N N . ARG A 1 170 ? 13.953 -8.625 -0.385 1 96.5 170 ARG A N 1
ATOM 1329 C CA . ARG A 1 170 ? 14.594 -8.125 -1.597 1 96.5 170 ARG A CA 1
ATOM 1330 C C . ARG A 1 170 ? 13.945 -8.719 -2.844 1 96.5 170 ARG A C 1
ATOM 1332 O O . ARG A 1 170 ? 14.203 -8.258 -3.959 1 96.5 170 ARG A O 1
ATOM 1339 N N . LEU A 1 171 ? 13.023 -9.656 -2.609 1 98.31 171 LEU A N 1
ATOM 1340 C CA . LEU A 1 171 ? 12.43 -10.359 -3.74 1 98.31 171 LEU A CA 1
ATOM 1341 C C . LEU A 1 171 ? 11.094 -9.734 -4.133 1 98.31 171 LEU A C 1
ATOM 1343 O O . LEU A 1 171 ? 10.445 -10.188 -5.078 1 98.31 171 LEU A O 1
ATOM 1347 N N . TYR A 1 172 ? 10.664 -8.688 -3.404 1 98.75 172 TYR A N 1
ATOM 1348 C CA . TYR A 1 172 ? 9.586 -7.902 -3.988 1 98.75 172 TYR A CA 1
ATOM 1349 C C . TYR A 1 172 ? 9.977 -7.383 -5.367 1 98.75 172 TYR A C 1
ATOM 1351 O O . TYR A 1 172 ? 11.117 -6.969 -5.582 1 98.75 172 TYR A O 1
ATOM 1359 N N . ALA A 1 173 ? 9.07 -7.422 -6.281 1 98.81 173 ALA A N 1
ATOM 1360 C CA . ALA A 1 173 ? 9.344 -6.891 -7.617 1 98.81 173 ALA A CA 1
ATOM 1361 C C . ALA A 1 173 ? 9.695 -5.406 -7.555 1 98.81 173 ALA A C 1
ATOM 1363 O O . ALA A 1 173 ? 9.156 -4.668 -6.727 1 98.81 173 ALA A O 1
ATOM 1364 N N . HIS A 1 174 ? 10.664 -5.059 -8.422 1 98.5 174 HIS A N 1
ATOM 1365 C CA . HIS A 1 174 ? 10.859 -3.627 -8.633 1 98.5 174 HIS A CA 1
ATOM 1366 C C . HIS A 1 174 ? 9.57 -2.963 -9.117 1 98.5 174 HIS A C 1
ATOM 1368 O O . HIS A 1 174 ? 9.188 -1.905 -8.609 1 98.5 174 HIS A O 1
ATOM 1374 N N . THR A 1 175 ? 8.953 -3.621 -10.039 1 98.75 175 THR A N 1
ATOM 1375 C CA . THR A 1 175 ? 7.699 -3.135 -10.617 1 98.75 175 THR A CA 1
ATOM 1376 C C . THR A 1 175 ? 6.793 -4.301 -11 1 98.75 175 THR A C 1
ATOM 1378 O O . THR A 1 175 ? 7.258 -5.309 -11.531 1 98.75 175 THR A O 1
ATOM 1381 N N . ALA A 1 176 ? 5.555 -4.223 -10.695 1 98.88 176 ALA A N 1
ATOM 1382 C CA . ALA A 1 176 ? 4.512 -5.098 -11.219 1 98.88 176 ALA A CA 1
ATOM 1383 C C . ALA A 1 176 ? 3.654 -4.371 -12.25 1 98.88 176 ALA A C 1
ATOM 1385 O O . ALA A 1 176 ? 3.133 -3.285 -11.984 1 98.88 176 ALA A O 1
ATOM 1386 N N . ILE A 1 177 ? 3.551 -4.891 -13.414 1 98.75 177 ILE A N 1
ATOM 1387 C CA . ILE A 1 177 ? 2.713 -4.328 -14.469 1 98.75 177 ILE A CA 1
ATOM 1388 C C . ILE A 1 177 ? 1.466 -5.188 -14.648 1 98.75 177 ILE A C 1
ATOM 1390 O O . ILE A 1 177 ? 1.556 -6.336 -15.094 1 98.75 177 ILE A O 1
ATOM 1394 N N . ILE A 1 178 ? 0.343 -4.652 -14.297 1 98.69 178 ILE A N 1
ATOM 1395 C CA . ILE A 1 178 ? -0.938 -5.34 -14.398 1 98.69 178 ILE A CA 1
ATOM 1396 C C . ILE A 1 178 ? -1.654 -4.906 -15.68 1 98.69 178 ILE A C 1
ATOM 1398 O O . ILE A 1 178 ? -2.215 -3.811 -15.742 1 98.69 178 ILE A O 1
ATOM 1402 N N . ASP A 1 179 ? -1.589 -5.723 -16.656 1 97.81 179 ASP A N 1
ATOM 1403 C CA . ASP A 1 179 ? -2.27 -5.527 -17.938 1 97.81 179 ASP A CA 1
ATOM 1404 C C . ASP A 1 179 ? -3.35 -6.586 -18.141 1 97.81 179 ASP A C 1
ATOM 1406 O O . ASP A 1 179 ? -3.062 -7.688 -18.609 1 97.81 179 ASP A O 1
ATOM 1410 N N . PRO A 1 180 ? -4.598 -6.23 -17.875 1 96.56 180 PRO A N 1
ATOM 1411 C CA . PRO A 1 180 ? -5.668 -7.227 -17.953 1 96.56 180 PRO A CA 1
ATOM 1412 C C . PRO A 1 180 ? -5.805 -7.852 -19.344 1 96.56 180 PRO A C 1
ATOM 1414 O O . PRO A 1 180 ? -6.316 -8.969 -19.469 1 96.56 180 PRO A O 1
ATOM 1417 N N . THR A 1 181 ? -5.34 -7.164 -20.391 1 95.94 181 THR A N 1
ATOM 1418 C CA . THR A 1 181 ? -5.477 -7.691 -21.75 1 95.94 181 THR A CA 1
ATOM 1419 C C . THR A 1 181 ? -4.648 -8.961 -21.922 1 95.94 181 THR A C 1
ATOM 1421 O O . THR A 1 181 ? -4.945 -9.789 -22.781 1 95.94 181 THR A O 1
ATOM 1424 N N . LEU A 1 182 ? -3.695 -9.156 -21.062 1 96.12 182 LEU A N 1
ATOM 1425 C CA . LEU A 1 182 ? -2.805 -10.312 -21.156 1 96.12 182 LEU A CA 1
ATOM 1426 C C . LEU A 1 182 ? -3.492 -11.57 -20.625 1 96.12 182 LEU A C 1
ATOM 1428 O O . LEU A 1 182 ? -3 -12.68 -20.844 1 96.12 182 LEU A O 1
ATOM 1432 N N . THR A 1 183 ? -4.664 -11.391 -20.016 1 95.38 183 THR A N 1
ATOM 1433 C CA . THR A 1 183 ? -5.359 -12.531 -19.422 1 95.38 183 THR A CA 1
ATOM 1434 C C . THR A 1 183 ? -6.512 -12.984 -20.328 1 95.38 183 THR A C 1
ATOM 1436 O O . THR A 1 183 ? -7.137 -14.016 -20.062 1 95.38 183 THR A O 1
ATOM 1439 N N . ALA A 1 184 ? -6.742 -12.305 -21.375 1 91.75 184 ALA A N 1
ATOM 1440 C CA . ALA A 1 184 ? -7.938 -12.508 -22.203 1 91.75 184 ALA A CA 1
ATOM 1441 C C . ALA A 1 184 ? -7.891 -13.852 -22.922 1 91.75 184 ALA A C 1
ATOM 1443 O O . ALA A 1 184 ? -8.93 -14.453 -23.188 1 91.75 184 ALA A O 1
ATOM 1444 N N . SER A 1 185 ? -6.707 -14.336 -23.188 1 89.38 185 SER A N 1
ATOM 1445 C CA . SER A 1 185 ? -6.578 -15.562 -23.969 1 89.38 185 SER A CA 1
ATOM 1446 C C . SER A 1 185 ? -6.527 -16.797 -23.062 1 89.38 185 SER A C 1
ATOM 1448 O O . SER A 1 185 ? -6.449 -17.922 -23.547 1 89.38 185 SER A O 1
ATOM 1450 N N . LEU A 1 186 ? -6.621 -16.609 -21.781 1 92.69 186 LEU A N 1
ATOM 1451 C CA . LEU A 1 186 ? -6.559 -17.734 -20.844 1 92.69 186 LEU A CA 1
ATOM 1452 C C . LEU A 1 186 ? -7.738 -18.672 -21.062 1 92.69 186 LEU A C 1
ATOM 1454 O O . LEU A 1 186 ? -8.875 -18.234 -21.219 1 92.69 186 LEU A O 1
ATOM 1458 N N . PRO A 1 187 ? -7.414 -19.984 -21.062 1 93.56 187 PRO A N 1
ATOM 1459 C CA . PRO A 1 187 ? -8.516 -20.953 -21.094 1 93.56 187 PRO A CA 1
ATOM 1460 C C . PRO A 1 187 ? -9.453 -20.812 -19.891 1 93.56 187 PRO A C 1
ATOM 1462 O O . PRO A 1 187 ? -9.031 -20.344 -18.828 1 93.56 187 PRO A O 1
ATOM 1465 N N . LYS A 1 188 ? -10.664 -21.219 -20.109 1 95.62 188 LYS A N 1
ATOM 1466 C CA . LYS A 1 188 ? -11.719 -21.094 -19.094 1 95.62 188 LYS A CA 1
ATOM 1467 C C . LYS A 1 188 ? -11.281 -21.719 -17.766 1 95.62 188 LYS A C 1
ATOM 1469 O O . LYS A 1 188 ? -11.414 -21.109 -16.719 1 95.62 188 LYS A O 1
ATOM 1474 N N . GLY A 1 189 ? -10.742 -22.938 -17.859 1 94.88 189 GLY A N 1
ATOM 1475 C CA . GLY A 1 189 ? -10.32 -23.641 -16.656 1 94.88 189 GLY A CA 1
ATOM 1476 C C . GLY A 1 189 ? -9.258 -22.891 -15.875 1 94.88 189 GLY A C 1
ATOM 1477 O O . GLY A 1 189 ? -9.32 -22.812 -14.648 1 94.88 189 GLY A O 1
ATOM 1478 N N . LEU A 1 190 ? -8.281 -22.328 -16.531 1 94.69 190 LEU A N 1
ATOM 1479 C CA . LEU A 1 190 ? -7.199 -21.594 -15.891 1 94.69 190 LEU A CA 1
ATOM 1480 C C . LEU A 1 190 ? -7.691 -20.266 -15.352 1 94.69 190 LEU A C 1
ATOM 1482 O O . LEU A 1 190 ? -7.254 -19.812 -14.289 1 94.69 190 LEU A O 1
ATOM 1486 N N . THR A 1 191 ? -8.602 -19.641 -16.156 1 97.31 191 THR A N 1
ATOM 1487 C CA . THR A 1 191 ? -9.227 -18.406 -15.672 1 97.31 191 THR A CA 1
ATOM 1488 C C . THR A 1 191 ? -9.938 -18.656 -14.344 1 97.31 191 THR A C 1
ATOM 1490 O O . THR A 1 191 ? -9.734 -17.906 -13.383 1 97.31 191 THR A O 1
ATOM 1493 N N . ALA A 1 192 ? -10.641 -19.734 -14.281 1 97.69 192 ALA A N 1
ATOM 1494 C CA . ALA A 1 192 ? -11.43 -20.062 -13.102 1 97.69 192 ALA A CA 1
ATOM 1495 C C . ALA A 1 192 ? -10.531 -20.422 -11.922 1 97.69 192 ALA A C 1
ATOM 1497 O O . ALA A 1 192 ? -10.703 -19.906 -10.82 1 97.69 192 ALA A O 1
ATOM 1498 N N . SER A 1 193 ? -9.594 -21.312 -12.156 1 96.75 193 SER A N 1
ATOM 1499 C CA . SER A 1 193 ? -8.758 -21.812 -11.07 1 96.75 193 SER A CA 1
ATOM 1500 C C . SER A 1 193 ? -7.914 -20.703 -10.461 1 96.75 193 SER A C 1
ATOM 1502 O O . SER A 1 193 ? -7.738 -20.641 -9.242 1 96.75 193 SER A O 1
ATOM 1504 N N . THR A 1 194 ? -7.395 -19.797 -11.281 1 97.75 194 THR A N 1
ATOM 1505 C CA . THR A 1 194 ? -6.566 -18.719 -10.766 1 97.75 194 THR A CA 1
ATOM 1506 C C . THR A 1 194 ? -7.418 -17.688 -10.023 1 97.75 194 THR A C 1
ATOM 1508 O O . THR A 1 194 ? -7.008 -17.172 -8.984 1 97.75 194 THR A O 1
ATOM 1511 N N . ALA A 1 195 ? -8.609 -17.391 -10.523 1 98.69 195 ALA A N 1
ATOM 1512 C CA . ALA A 1 195 ? -9.508 -16.484 -9.82 1 98.69 195 ALA A CA 1
ATOM 1513 C C . ALA A 1 195 ? -9.906 -17.031 -8.461 1 98.69 195 ALA A C 1
ATOM 1515 O O . ALA A 1 195 ? -9.984 -16.297 -7.477 1 98.69 195 ALA A O 1
ATOM 1516 N N . LEU A 1 196 ? -10.141 -18.312 -8.422 1 98.62 196 LEU A N 1
ATOM 1517 C CA . LEU A 1 196 ? -10.516 -18.953 -7.164 1 98.62 196 LEU A CA 1
ATOM 1518 C C . LEU A 1 196 ? -9.344 -18.969 -6.195 1 98.62 196 LEU A C 1
ATOM 1520 O O . LEU A 1 196 ? -9.531 -18.859 -4.98 1 98.62 196 LEU A O 1
ATOM 1524 N N . ASP A 1 197 ? -8.164 -19.156 -6.707 1 98.5 197 ASP A N 1
ATOM 1525 C CA . ASP A 1 197 ? -6.965 -19.031 -5.883 1 98.5 197 ASP A CA 1
ATOM 1526 C C . ASP A 1 197 ? -6.879 -17.656 -5.23 1 98.5 197 ASP A C 1
ATOM 1528 O O . ASP A 1 197 ? -6.645 -17.547 -4.023 1 98.5 197 ASP A O 1
ATOM 1532 N N . ALA A 1 198 ? -7.117 -16.625 -6.027 1 98.88 198 ALA A N 1
ATOM 1533 C CA . ALA A 1 198 ? -7.094 -15.258 -5.531 1 98.88 198 ALA A CA 1
ATOM 1534 C C . ALA A 1 198 ? -8.18 -15.031 -4.484 1 98.88 198 ALA A C 1
ATOM 1536 O O . ALA A 1 198 ? -7.953 -14.344 -3.486 1 98.88 198 ALA A O 1
ATOM 1537 N N . LEU A 1 199 ? -9.352 -15.602 -4.742 1 98.88 199 LEU A N 1
ATOM 1538 C CA . LEU A 1 199 ? -10.453 -15.508 -3.785 1 98.88 199 LEU A CA 1
ATOM 1539 C C . LEU A 1 199 ? -10.047 -16.094 -2.438 1 98.88 199 LEU A C 1
ATOM 1541 O O . LEU A 1 199 ? -10.336 -15.516 -1.389 1 98.88 199 LEU A O 1
ATOM 1545 N N . CYS A 1 200 ? -9.383 -17.203 -2.467 1 98.81 200 CYS A N 1
ATOM 1546 C CA . CYS A 1 200 ? -8.93 -17.859 -1.244 1 98.81 200 CYS A CA 1
ATOM 1547 C C . CYS A 1 200 ? -7.84 -17.031 -0.561 1 98.81 200 CYS A C 1
ATOM 1549 O O . CYS A 1 200 ? -7.844 -16.891 0.663 1 98.81 200 CYS A O 1
ATOM 1551 N N . HIS A 1 201 ? -6.914 -16.516 -1.404 1 98.88 201 HIS A N 1
ATOM 1552 C CA . HIS A 1 201 ? -5.895 -15.633 -0.854 1 98.88 201 HIS A CA 1
ATOM 1553 C C . HIS A 1 201 ? -6.527 -14.492 -0.063 1 98.88 201 HIS A C 1
ATOM 1555 O O . HIS A 1 201 ? -6.133 -14.227 1.076 1 98.88 201 HIS A O 1
ATOM 1561 N N . ALA A 1 202 ? -7.488 -13.828 -0.669 1 98.94 202 ALA A N 1
ATOM 1562 C CA . ALA A 1 202 ? -8.148 -12.68 -0.057 1 98.94 202 ALA A CA 1
ATOM 1563 C C . ALA A 1 202 ? -8.891 -13.086 1.211 1 98.94 202 ALA A C 1
ATOM 1565 O O . ALA A 1 202 ? -8.781 -12.414 2.242 1 98.94 202 ALA A O 1
ATOM 1566 N N . THR A 1 203 ? -9.586 -14.18 1.145 1 98.88 203 THR A N 1
ATOM 1567 C CA . THR A 1 203 ? -10.414 -14.633 2.258 1 98.88 203 THR A CA 1
ATOM 1568 C C . THR A 1 203 ? -9.547 -15.047 3.441 1 98.88 203 THR A C 1
ATOM 1570 O O . THR A 1 203 ? -9.805 -14.656 4.578 1 98.88 203 THR A O 1
ATOM 1573 N N . GLU A 1 204 ? -8.523 -15.797 3.139 1 98.88 204 GLU A N 1
ATOM 1574 C CA . GLU A 1 204 ? -7.621 -16.266 4.191 1 98.88 204 GLU A CA 1
ATOM 1575 C C . GLU A 1 204 ? -6.84 -15.094 4.797 1 98.88 204 GLU A C 1
ATOM 1577 O O . GLU A 1 204 ? -6.539 -15.102 5.992 1 98.88 204 GLU A O 1
ATOM 1582 N N . SER A 1 205 ? -6.492 -14.148 3.957 1 98.75 205 SER A N 1
ATOM 1583 C CA . SER A 1 205 ? -5.84 -12.953 4.48 1 98.75 205 SER A CA 1
ATOM 1584 C C . SER A 1 205 ? -6.746 -12.219 5.461 1 98.75 205 SER A C 1
ATOM 1586 O O . SER A 1 205 ? -6.273 -11.672 6.461 1 98.75 205 SER A O 1
ATOM 1588 N N . TYR A 1 206 ? -8.031 -12.188 5.211 1 98.75 206 TYR A N 1
ATOM 1589 C CA . TYR A 1 206 ? -8.984 -11.461 6.043 1 98.75 206 TYR A CA 1
ATOM 1590 C C . TYR A 1 206 ? -9.07 -12.07 7.434 1 98.75 206 TYR A C 1
ATOM 1592 O O . TYR A 1 206 ? -9.133 -11.352 8.438 1 98.75 206 TYR A O 1
ATOM 1600 N N . TRP A 1 207 ? -9.016 -13.398 7.504 1 98.5 207 TRP A N 1
ATOM 1601 C CA . TRP A 1 207 ? -9.312 -14 8.805 1 98.5 207 TRP A CA 1
ATOM 1602 C C . TRP A 1 207 ? -8.039 -14.477 9.484 1 98.5 207 TRP A C 1
ATOM 1604 O O . TRP A 1 207 ? -8.062 -14.891 10.648 1 98.5 207 TRP A O 1
ATOM 1614 N N . SER A 1 208 ? -6.859 -14.43 8.875 1 98.12 208 SER A N 1
ATOM 1615 C CA . SER A 1 208 ? -5.609 -14.953 9.414 1 98.12 208 SER A CA 1
ATOM 1616 C C . SER A 1 208 ? -5.254 -14.297 10.742 1 98.12 208 SER A C 1
ATOM 1618 O O . SER A 1 208 ? -5.738 -13.203 11.047 1 98.12 208 SER A O 1
ATOM 1620 N N . LYS A 1 209 ? -4.488 -14.992 11.531 1 97.56 209 LYS A N 1
ATOM 1621 C CA . LYS A 1 209 ? -3.947 -14.406 12.75 1 97.56 209 LYS A CA 1
ATOM 1622 C C . LYS A 1 209 ? -3.145 -13.141 12.445 1 97.56 209 LYS A C 1
ATOM 1624 O O . LYS A 1 209 ? -3.078 -12.234 13.273 1 97.56 209 LYS A O 1
ATOM 1629 N N . SER A 1 210 ? -2.646 -13.047 11.242 1 97.38 210 SER A N 1
ATOM 1630 C CA . SER A 1 210 ? -1.78 -11.938 10.844 1 97.38 210 SER A CA 1
ATOM 1631 C C . SER A 1 210 ? -2.572 -10.844 10.148 1 97.38 210 SER A C 1
ATOM 1633 O O . SER A 1 210 ? -1.989 -9.898 9.609 1 97.38 210 SER A O 1
ATOM 1635 N N . SER A 1 211 ? -3.895 -11 10.141 1 97.81 211 SER A N 1
ATOM 1636 C CA . SER A 1 211 ? -4.754 -9.977 9.547 1 97.81 211 SER A CA 1
ATOM 1637 C C . SER A 1 211 ? -4.516 -8.617 10.188 1 97.81 211 SER A C 1
ATOM 1639 O O . SER A 1 211 ? -4.152 -8.531 11.367 1 97.81 211 SER A O 1
ATOM 1641 N N . ASN A 1 212 ? -4.633 -7.539 9.422 1 97.88 212 ASN A N 1
ATOM 1642 C CA . ASN A 1 212 ? -4.484 -6.18 9.93 1 97.88 212 ASN A CA 1
ATOM 1643 C C . ASN A 1 212 ? -5.438 -5.215 9.227 1 97.88 212 ASN A C 1
ATOM 1645 O O . ASN A 1 212 ? -6.16 -5.605 8.312 1 97.88 212 ASN A O 1
ATOM 1649 N N . GLU A 1 213 ? -5.398 -3.973 9.602 1 97.81 213 GLU A N 1
ATOM 1650 C CA . GLU A 1 213 ? -6.359 -2.967 9.164 1 97.81 213 GLU A CA 1
ATOM 1651 C C . GLU A 1 213 ? -6.242 -2.709 7.66 1 97.81 213 GLU A C 1
ATOM 1653 O O . GLU A 1 213 ? -7.242 -2.434 6.992 1 97.81 213 GLU A O 1
ATOM 1658 N N . ILE A 1 214 ? -5.074 -2.834 7.105 1 98.5 214 ILE A N 1
ATOM 1659 C CA . ILE A 1 214 ? -4.852 -2.535 5.695 1 98.5 214 ILE A CA 1
ATOM 1660 C C . ILE A 1 214 ? -5.164 -3.768 4.852 1 98.5 214 ILE A C 1
ATOM 1662 O O . ILE A 1 214 ? -5.863 -3.674 3.838 1 98.5 214 ILE A O 1
ATOM 1666 N N . SER A 1 215 ? -4.672 -4.969 5.285 1 98.5 215 SER A N 1
ATOM 1667 C CA . SER A 1 215 ? -4.926 -6.191 4.527 1 98.5 215 SER A CA 1
ATOM 1668 C C . SER A 1 215 ? -6.422 -6.465 4.406 1 98.5 215 SER A C 1
ATOM 1670 O O . SER A 1 215 ? -6.883 -6.984 3.389 1 98.5 215 SER A O 1
ATOM 1672 N N . ARG A 1 216 ? -7.184 -6.094 5.434 1 98.5 216 ARG A N 1
ATOM 1673 C CA . ARG A 1 216 ? -8.617 -6.375 5.414 1 98.5 216 ARG A CA 1
ATOM 1674 C C . ARG A 1 216 ? -9.328 -5.52 4.371 1 98.5 216 ARG A C 1
ATOM 1676 O O . ARG A 1 216 ? -10.289 -5.969 3.744 1 98.5 216 ARG A O 1
ATOM 1683 N N . ILE A 1 217 ? -8.836 -4.301 4.117 1 98.31 217 ILE A N 1
ATOM 1684 C CA . ILE A 1 217 ? -9.406 -3.445 3.082 1 98.31 217 ILE A CA 1
ATOM 1685 C C . ILE A 1 217 ? -9.211 -4.094 1.713 1 98.31 217 ILE A C 1
ATOM 1687 O O . ILE A 1 217 ? -10.164 -4.223 0.94 1 98.31 217 ILE A O 1
ATOM 1691 N N . TYR A 1 218 ? -8.039 -4.527 1.482 1 98.75 218 TYR A N 1
ATOM 1692 C CA . TYR A 1 218 ? -7.723 -5.168 0.211 1 98.75 218 TYR A CA 1
ATOM 1693 C C . TYR A 1 218 ? -8.492 -6.473 0.049 1 98.75 218 TYR A C 1
ATOM 1695 O O . TYR A 1 218 ? -8.977 -6.781 -1.04 1 98.75 218 TYR A O 1
ATOM 1703 N N . SER A 1 219 ? -8.57 -7.246 1.134 1 98.88 219 SER A N 1
ATOM 1704 C CA . SER A 1 219 ? -9.258 -8.531 1.095 1 98.88 219 SER A CA 1
ATOM 1705 C C . SER A 1 219 ? -10.719 -8.367 0.69 1 98.88 219 SER A C 1
ATOM 1707 O O . SER A 1 219 ? -11.203 -9.055 -0.213 1 98.8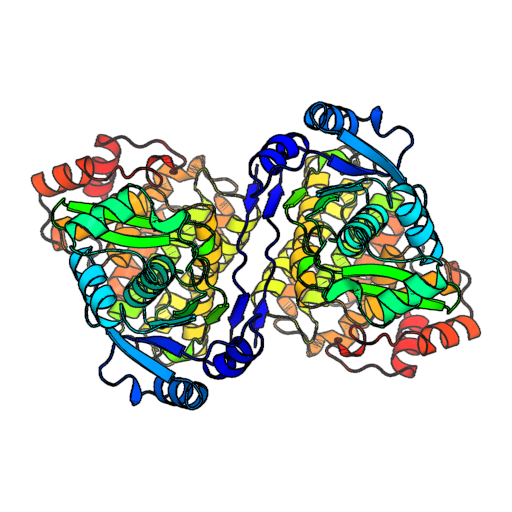8 219 SER A O 1
ATOM 1709 N N . LEU A 1 220 ? -11.406 -7.434 1.351 1 98.81 220 LEU A N 1
ATOM 1710 C CA . LEU A 1 220 ? -12.82 -7.227 1.074 1 98.81 220 LEU A CA 1
ATOM 1711 C C . LEU A 1 220 ? -13.031 -6.742 -0.356 1 98.81 220 LEU A C 1
ATOM 1713 O O . LEU A 1 220 ? -13.953 -7.199 -1.04 1 98.81 220 LEU A O 1
ATOM 1717 N N . GLU A 1 221 ? -12.141 -5.863 -0.821 1 98.62 221 GLU A N 1
ATOM 1718 C CA . GLU A 1 221 ? -12.227 -5.375 -2.195 1 98.62 221 GLU A CA 1
ATOM 1719 C C . GLU A 1 221 ? -12.008 -6.508 -3.195 1 98.62 221 GLU A C 1
ATOM 1721 O O . GLU A 1 221 ? -12.719 -6.605 -4.195 1 98.62 221 GLU A O 1
ATOM 1726 N N . ALA A 1 222 ? -11.047 -7.332 -2.943 1 98.88 222 ALA A N 1
ATOM 1727 C CA . ALA A 1 222 ? -10.727 -8.453 -3.818 1 98.88 222 ALA A CA 1
ATOM 1728 C C . ALA A 1 222 ? -11.898 -9.43 -3.918 1 98.88 222 ALA A C 1
ATOM 1730 O O . ALA A 1 222 ? -12.312 -9.797 -5.016 1 98.88 222 ALA A O 1
ATOM 1731 N N . ILE A 1 223 ? -12.453 -9.789 -2.758 1 98.94 223 ILE A N 1
ATOM 1732 C CA . ILE A 1 223 ? -13.539 -10.758 -2.701 1 98.94 223 ILE A CA 1
ATOM 1733 C C . ILE A 1 223 ? -14.742 -10.227 -3.48 1 98.94 223 ILE A C 1
ATOM 1735 O O . ILE A 1 223 ? -15.297 -10.922 -4.332 1 98.94 223 ILE A O 1
ATOM 1739 N N . THR A 1 224 ? -15.094 -8.977 -3.238 1 98.81 224 THR A N 1
ATOM 1740 C CA . THR A 1 224 ? -16.25 -8.367 -3.883 1 98.81 224 THR A CA 1
ATOM 1741 C C . THR A 1 224 ? -16.094 -8.375 -5.402 1 98.81 224 THR A C 1
ATOM 1743 O O . THR A 1 224 ? -17 -8.773 -6.125 1 98.81 224 THR A O 1
ATOM 1746 N N . ARG A 1 225 ? -14.953 -8.008 -5.871 1 98.69 225 ARG A N 1
ATOM 1747 C CA . ARG A 1 225 ? -14.711 -7.922 -7.309 1 98.69 225 ARG A CA 1
ATOM 1748 C C . ARG A 1 225 ? -14.727 -9.305 -7.949 1 98.69 225 ARG A C 1
ATOM 1750 O O . ARG A 1 225 ? -15.336 -9.5 -9.008 1 98.69 225 ARG A O 1
ATOM 1757 N N . ILE A 1 226 ? -14.055 -10.266 -7.316 1 98.88 226 ILE A N 1
ATOM 1758 C CA . ILE A 1 226 ? -13.945 -11.602 -7.895 1 98.88 226 ILE A CA 1
ATOM 1759 C C . ILE A 1 226 ? -15.32 -12.266 -7.906 1 98.88 226 ILE A C 1
ATOM 1761 O O . ILE A 1 226 ? -15.75 -12.805 -8.93 1 98.88 226 ILE A O 1
ATOM 1765 N N . VAL A 1 227 ? -16.047 -12.18 -6.789 1 98.81 227 VAL A N 1
ATOM 1766 C CA . VAL A 1 227 ? -17.344 -12.836 -6.672 1 98.81 227 VAL A CA 1
ATOM 1767 C C . VAL A 1 227 ? -18.312 -12.234 -7.688 1 98.81 227 VAL A C 1
ATOM 1769 O O . VAL A 1 227 ? -19.016 -12.969 -8.383 1 98.81 227 VAL A O 1
ATOM 1772 N N . ASN A 1 228 ? -18.297 -10.922 -7.879 1 98.56 228 ASN A N 1
ATOM 1773 C CA . ASN A 1 228 ? -19.281 -10.234 -8.711 1 98.56 228 ASN A CA 1
ATOM 1774 C C . ASN A 1 228 ? -18.984 -10.43 -10.195 1 98.56 228 ASN A C 1
ATOM 1776 O O . ASN A 1 228 ? -19.844 -10.195 -11.039 1 98.56 228 ASN A O 1
ATOM 1780 N N . ASN A 1 229 ? -17.734 -10.852 -10.523 1 98.62 229 ASN A N 1
ATOM 1781 C CA . ASN A 1 229 ? -17.391 -10.898 -11.938 1 98.62 229 ASN A CA 1
ATOM 1782 C C . ASN A 1 229 ? -17 -12.305 -12.375 1 98.62 229 ASN A C 1
ATOM 1784 O O . ASN A 1 229 ? -16.719 -12.539 -13.555 1 98.62 229 ASN A O 1
ATOM 1788 N N . PHE A 1 230 ? -17.016 -13.312 -11.492 1 98.5 230 PHE A N 1
ATOM 1789 C CA . PHE A 1 230 ? -16.531 -14.664 -11.75 1 98.5 230 PHE A CA 1
ATOM 1790 C C . PHE A 1 230 ? -17.312 -15.312 -12.883 1 98.5 230 PHE A C 1
ATOM 1792 O O . PHE A 1 230 ? -16.719 -15.805 -13.844 1 98.5 230 PHE A O 1
ATOM 1799 N N . GLU A 1 231 ? -18.609 -15.281 -12.805 1 98.12 231 GLU A N 1
ATOM 1800 C CA . GLU A 1 231 ? -19.438 -15.922 -13.82 1 98.12 231 GLU A CA 1
ATOM 1801 C C . GLU A 1 231 ? -19.281 -15.242 -15.18 1 98.12 231 GLU A C 1
ATOM 1803 O O . GLU A 1 231 ? -19.156 -15.914 -16.203 1 98.12 231 GLU A O 1
ATOM 1808 N N . LYS A 1 232 ? -19.297 -13.945 -15.117 1 98.06 232 LYS A N 1
ATOM 1809 C CA . LYS A 1 232 ? -19.234 -13.188 -16.359 1 98.06 232 LYS A CA 1
ATOM 1810 C C . LYS A 1 232 ? -17.906 -13.43 -17.094 1 98.06 232 LYS A C 1
ATOM 1812 O O . LYS A 1 232 ? -17.891 -13.586 -18.312 1 98.06 232 LYS A O 1
ATOM 1817 N N . VAL A 1 233 ? -16.766 -13.461 -16.375 1 97.94 233 VAL A N 1
ATOM 1818 C CA . VAL A 1 233 ? -15.453 -13.594 -17.016 1 97.94 233 VAL A CA 1
ATOM 1819 C C . VAL A 1 233 ? -15.32 -14.984 -17.625 1 97.94 233 VAL A C 1
ATOM 1821 O O . VAL A 1 233 ? -14.648 -15.164 -18.641 1 97.94 233 VAL A O 1
ATOM 1824 N N . LEU A 1 234 ? -16.016 -15.992 -17.094 1 97.44 234 LEU A N 1
ATOM 1825 C CA . LEU A 1 234 ? -15.961 -17.359 -17.609 1 97.44 234 LEU A CA 1
ATOM 1826 C C . LEU A 1 234 ? -16.875 -17.516 -18.828 1 97.44 234 LEU A C 1
ATOM 1828 O O . LEU A 1 234 ? -16.531 -18.219 -19.781 1 97.44 234 LEU A O 1
ATOM 1832 N N . ASN A 1 235 ? -17.969 -16.844 -18.812 1 96.5 235 ASN A N 1
ATOM 1833 C CA . ASN A 1 235 ? -18.953 -16.969 -19.875 1 96.5 235 ASN A CA 1
ATOM 1834 C C . ASN A 1 235 ? -18.609 -16.047 -21.047 1 96.5 235 ASN A C 1
ATOM 1836 O O . ASN A 1 235 ? -19.016 -16.312 -22.188 1 96.5 235 ASN A O 1
ATOM 1840 N N . GLN A 1 236 ? -17.984 -14.961 -20.766 1 96.38 236 GLN A N 1
ATOM 1841 C CA . GLN A 1 236 ? -17.562 -13.992 -21.766 1 96.38 236 GLN A CA 1
ATOM 1842 C C . GLN A 1 236 ? -16.062 -13.68 -21.625 1 96.38 236 GLN A C 1
ATOM 1844 O O . GLN A 1 236 ? -15.695 -12.57 -21.234 1 96.38 236 GLN A O 1
ATOM 1849 N N . PRO A 1 237 ? -15.266 -14.578 -22.078 1 93.12 237 PRO A N 1
ATOM 1850 C CA . PRO A 1 237 ? -13.828 -14.484 -21.812 1 93.12 237 PRO A CA 1
ATOM 1851 C C . PRO A 1 237 ? -13.188 -13.258 -22.453 1 93.12 237 PRO A C 1
ATOM 1853 O O . PRO A 1 237 ? -12.109 -12.828 -22.031 1 93.12 237 PRO A O 1
ATOM 1856 N N . ASN A 1 238 ? -13.828 -12.594 -23.438 1 93.81 238 ASN A N 1
ATOM 1857 C CA . ASN A 1 238 ? -13.234 -11.453 -24.125 1 93.81 238 ASN A CA 1
ATOM 1858 C C . ASN A 1 238 ? -13.773 -10.133 -23.578 1 93.81 238 ASN A C 1
ATOM 1860 O O . ASN A 1 238 ? -13.445 -9.062 -24.094 1 93.81 238 ASN A O 1
ATOM 1864 N N . ASP A 1 239 ? -14.594 -10.281 -22.516 1 96.5 239 ASP A N 1
ATOM 1865 C CA . ASP A 1 239 ? -15.086 -9.062 -21.875 1 96.5 239 ASP A CA 1
ATOM 1866 C C . ASP A 1 239 ? -13.992 -8.406 -21.031 1 96.5 239 ASP A C 1
ATOM 1868 O O . ASP A 1 239 ? -13.719 -8.852 -19.922 1 96.5 239 ASP A O 1
ATOM 1872 N N . MET A 1 240 ? -13.484 -7.305 -21.516 1 96.62 240 MET A N 1
ATOM 1873 C CA . MET A 1 240 ? -12.32 -6.691 -20.906 1 96.62 240 MET A CA 1
ATOM 1874 C C . MET A 1 240 ? -12.672 -6.074 -19.547 1 96.62 240 MET A C 1
ATOM 1876 O O . MET A 1 240 ? -11.82 -5.961 -18.672 1 96.62 240 MET A O 1
ATOM 1880 N N . ARG A 1 241 ? -13.898 -5.684 -19.391 1 96.81 241 ARG A N 1
ATOM 1881 C CA . ARG A 1 241 ? -14.297 -5.148 -18.094 1 96.81 241 ARG A CA 1
ATOM 1882 C C . ARG A 1 241 ? -14.188 -6.207 -17.016 1 96.81 241 ARG A C 1
ATOM 1884 O O . ARG A 1 241 ? -13.609 -5.957 -15.953 1 96.81 241 ARG A O 1
ATOM 1891 N N . SER A 1 242 ? -14.781 -7.379 -17.266 1 97.94 242 SER A N 1
ATOM 1892 C CA . SER A 1 242 ? -14.711 -8.453 -16.281 1 97.94 242 SER A CA 1
ATOM 1893 C C . SER A 1 242 ? -13.273 -8.922 -16.078 1 97.94 242 SER A C 1
ATOM 1895 O O . SER A 1 242 ? -12.875 -9.258 -14.961 1 97.94 242 SER A O 1
ATOM 1897 N N . ARG A 1 243 ? -12.484 -8.992 -17.203 1 98.06 243 ARG A N 1
ATOM 1898 C CA . ARG A 1 243 ? -11.07 -9.344 -17.094 1 98.06 243 ARG A CA 1
ATOM 1899 C C . ARG A 1 243 ? -10.328 -8.359 -16.188 1 98.06 243 ARG A C 1
ATOM 1901 O O . ARG A 1 243 ? -9.508 -8.766 -15.367 1 98.06 243 ARG A O 1
ATOM 1908 N N . THR A 1 244 ? -10.695 -7.109 -16.344 1 98 244 THR A N 1
ATOM 1909 C CA . THR A 1 244 ? -10.062 -6.07 -15.531 1 98 244 THR A CA 1
ATOM 1910 C C . THR A 1 244 ? -10.438 -6.23 -14.062 1 98 244 THR A C 1
ATOM 1912 O O . THR A 1 244 ? -9.578 -6.133 -13.18 1 98 244 THR A O 1
ATOM 1915 N N . GLU A 1 245 ? -11.68 -6.484 -13.789 1 98.38 245 GLU A N 1
ATOM 1916 C CA . GLU A 1 245 ? -12.141 -6.641 -12.414 1 98.38 245 GLU A CA 1
ATOM 1917 C C . GLU A 1 245 ? -11.469 -7.832 -11.742 1 98.38 245 GLU A C 1
ATOM 1919 O O . GLU A 1 245 ? -11.086 -7.758 -10.57 1 98.38 245 GLU A O 1
ATOM 1924 N N . ILE A 1 246 ? -11.305 -8.922 -12.477 1 98.75 246 ILE A N 1
ATOM 1925 C CA . ILE A 1 246 ? -10.664 -10.109 -11.93 1 98.75 246 ILE A CA 1
ATOM 1926 C C . ILE A 1 246 ? -9.18 -9.836 -11.703 1 98.75 246 ILE A C 1
ATOM 1928 O O . ILE A 1 246 ? -8.617 -10.234 -10.68 1 98.75 246 ILE A O 1
ATOM 1932 N N . ALA A 1 247 ? -8.539 -9.148 -12.633 1 98.56 247 ALA A N 1
ATOM 1933 C CA . ALA A 1 247 ? -7.125 -8.797 -12.492 1 98.56 247 ALA A CA 1
ATOM 1934 C C . ALA A 1 247 ? -6.898 -7.91 -11.273 1 98.56 247 ALA A C 1
ATOM 1936 O O . ALA A 1 247 ? -5.957 -8.125 -10.508 1 98.56 247 ALA A O 1
ATOM 1937 N N . LEU A 1 248 ? -7.777 -6.945 -11.078 1 98.56 248 LEU A N 1
ATOM 1938 C CA . LEU A 1 248 ? -7.695 -6.074 -9.914 1 98.56 248 LEU A CA 1
ATOM 1939 C C . LEU A 1 248 ? -7.957 -6.852 -8.633 1 98.56 248 LEU A C 1
ATOM 1941 O O . LEU A 1 248 ? -7.27 -6.648 -7.625 1 98.56 248 LEU A O 1
ATOM 1945 N N . GLY A 1 249 ? -8.977 -7.715 -8.695 1 98.81 249 GLY A N 1
ATOM 1946 C CA . GLY A 1 249 ? -9.219 -8.586 -7.551 1 98.81 249 GLY A CA 1
ATOM 1947 C C . GLY A 1 249 ? -8 -9.391 -7.152 1 98.81 249 GLY A C 1
ATOM 1948 O O . GLY A 1 249 ? -7.664 -9.477 -5.969 1 98.81 249 GLY A O 1
ATOM 1949 N N . SER A 1 250 ? -7.355 -9.984 -8.141 1 98.88 250 SER A N 1
ATOM 1950 C CA . SER A 1 250 ? -6.145 -10.758 -7.902 1 98.88 250 SER A CA 1
ATOM 1951 C C . SER A 1 250 ? -5.035 -9.891 -7.32 1 98.88 250 SER A C 1
ATOM 1953 O O . SER A 1 250 ? -4.332 -10.305 -6.398 1 98.88 250 SER A O 1
ATOM 1955 N N . LEU A 1 251 ? -4.867 -8.703 -7.828 1 98.81 251 LEU A N 1
ATOM 1956 C CA . LEU A 1 251 ? -3.867 -7.762 -7.328 1 98.81 251 LEU A CA 1
ATOM 1957 C C . LEU A 1 251 ? -4.109 -7.445 -5.855 1 98.81 251 LEU A C 1
ATOM 1959 O O . LEU A 1 251 ? -3.184 -7.508 -5.043 1 98.81 251 LEU A O 1
ATOM 1963 N N . TYR A 1 252 ? -5.363 -7.125 -5.516 1 98.81 252 TYR A N 1
ATOM 1964 C CA . TYR A 1 252 ? -5.695 -6.766 -4.145 1 98.81 252 TYR A CA 1
ATOM 1965 C C . TYR A 1 252 ? -5.52 -7.957 -3.211 1 98.81 252 TYR A C 1
ATOM 1967 O O . TYR A 1 252 ? -5.07 -7.801 -2.072 1 98.81 252 TYR A O 1
ATOM 1975 N N . ALA A 1 253 ? -5.902 -9.125 -3.682 1 98.94 253 ALA A N 1
ATOM 1976 C CA . ALA A 1 253 ? -5.645 -10.336 -2.902 1 98.94 253 ALA A CA 1
ATOM 1977 C C . ALA A 1 253 ? -4.152 -10.516 -2.645 1 98.94 253 ALA A C 1
ATOM 1979 O O . ALA A 1 253 ? -3.742 -10.852 -1.529 1 98.94 253 ALA A O 1
ATOM 1980 N N . GLY A 1 254 ? -3.367 -10.297 -3.695 1 98.88 254 GLY A N 1
ATOM 1981 C CA . GLY A 1 254 ? -1.921 -10.367 -3.564 1 98.88 254 GLY A CA 1
ATOM 1982 C C . GLY A 1 254 ? -1.363 -9.375 -2.561 1 98.88 254 GLY A C 1
ATOM 1983 O O . GLY A 1 254 ? -0.51 -9.727 -1.743 1 98.88 254 GLY A O 1
ATOM 1984 N N . LEU A 1 255 ? -1.858 -8.164 -2.605 1 98.88 255 LEU A N 1
ATOM 1985 C CA . LEU A 1 255 ? -1.43 -7.133 -1.664 1 98.88 255 LEU A CA 1
ATOM 1986 C C . LEU A 1 255 ? -1.829 -7.5 -0.238 1 98.88 255 LEU A C 1
ATOM 1988 O O . LEU A 1 255 ? -1.072 -7.258 0.705 1 98.88 255 LEU A O 1
ATOM 1992 N N . ALA A 1 256 ? -2.949 -8.086 -0.085 1 98.69 256 ALA A N 1
ATOM 1993 C CA . ALA A 1 256 ? -3.434 -8.469 1.237 1 98.69 256 ALA A CA 1
ATOM 1994 C C . ALA A 1 256 ? -2.594 -9.609 1.817 1 98.69 256 ALA A C 1
ATOM 1996 O O . ALA A 1 256 ? -1.954 -9.445 2.859 1 98.69 256 ALA A O 1
ATOM 1997 N N . PHE A 1 257 ? -2.475 -10.703 1.075 1 98.31 257 PHE A N 1
ATOM 1998 C CA . PHE A 1 257 ? -1.875 -11.883 1.687 1 98.31 257 PHE A CA 1
ATOM 1999 C C . PHE A 1 257 ? -0.354 -11.789 1.663 1 98.31 257 PHE A C 1
ATOM 2001 O O . PHE A 1 257 ? 0.33 -12.562 2.334 1 98.31 257 PHE A O 1
ATOM 2008 N N . SER A 1 258 ? 0.201 -10.797 0.896 1 98.19 258 SER A N 1
ATOM 2009 C CA . SER A 1 258 ? 1.641 -10.562 0.953 1 98.19 258 SER A CA 1
ATOM 2010 C C . SER A 1 258 ? 2.088 -10.211 2.367 1 98.19 258 SER A C 1
ATOM 2012 O O . SER A 1 258 ? 3.273 -10.312 2.691 1 98.19 258 SER A O 1
ATOM 2014 N N . ASN A 1 259 ? 1.146 -9.852 3.201 1 97.94 259 ASN A N 1
ATOM 2015 C CA . ASN A 1 259 ? 1.464 -9.43 4.562 1 97.94 259 ASN A CA 1
ATOM 2016 C C . ASN A 1 259 ? 0.896 -10.398 5.594 1 97.94 259 ASN A C 1
ATOM 2018 O O . ASN A 1 259 ? 1.256 -10.336 6.773 1 97.94 259 ASN A O 1
ATOM 2022 N N . THR A 1 260 ? 0.023 -11.281 5.18 1 97.75 260 THR A N 1
ATOM 2023 C CA . THR A 1 260 ? -0.673 -12.094 6.168 1 97.75 260 THR A CA 1
ATOM 2024 C C . THR A 1 260 ? -0.386 -13.578 5.949 1 97.75 260 THR A C 1
ATOM 2026 O O . THR A 1 260 ? -0.633 -14.398 6.836 1 97.75 260 THR A O 1
ATOM 2029 N N . ARG A 1 261 ? 0.093 -13.867 4.688 1 97.06 261 ARG A N 1
ATOM 2030 C CA . ARG A 1 261 ? 0.181 -15.266 4.273 1 97.06 261 ARG A CA 1
ATOM 2031 C C . ARG A 1 261 ? -1.194 -15.922 4.277 1 97.06 261 ARG A C 1
ATOM 2033 O O . ARG A 1 261 ? -2.217 -15.234 4.312 1 97.06 261 ARG A O 1
ATOM 2040 N N . THR A 1 262 ? -1.166 -17.172 4.004 1 97.94 262 THR A N 1
ATOM 2041 C CA . THR A 1 262 ? -2.428 -17.906 3.932 1 97.94 262 THR A CA 1
ATOM 2042 C C . THR A 1 262 ? -2.631 -18.766 5.18 1 97.94 262 THR A C 1
ATOM 2044 O O . THR A 1 262 ? -1.907 -18.609 6.168 1 97.94 262 THR A O 1
ATOM 2047 N N . THR A 1 263 ? -3.709 -19.531 5.234 1 98.5 263 THR A N 1
ATOM 2048 C CA . THR A 1 263 ? -4.078 -20.281 6.43 1 98.5 263 THR A CA 1
ATOM 2049 C C . THR A 1 263 ? -4.406 -21.734 6.078 1 98.5 263 THR A C 1
ATOM 2051 O O . THR A 1 263 ? -3.656 -22.391 5.355 1 98.5 263 THR A O 1
ATOM 2054 N N . ALA A 1 264 ? -5.469 -22.234 6.602 1 98.69 264 ALA A N 1
ATOM 2055 C CA . ALA A 1 264 ? -5.789 -23.656 6.574 1 98.69 264 ALA A CA 1
ATOM 2056 C C . ALA A 1 264 ? -6.152 -24.125 5.164 1 98.69 264 ALA A C 1
ATOM 2058 O O . ALA A 1 264 ? -5.789 -25.219 4.746 1 98.69 264 ALA A O 1
ATOM 2059 N N . CYS A 1 265 ? -6.91 -23.328 4.391 1 98.5 265 CYS A N 1
ATOM 2060 C CA . CYS A 1 265 ? -7.328 -23.734 3.057 1 98.5 265 CYS A CA 1
ATOM 2061 C C . CYS A 1 265 ? -6.121 -24.062 2.186 1 98.5 265 CYS A C 1
ATOM 2063 O O . CYS A 1 265 ? -6.059 -25.141 1.578 1 98.5 265 CYS A O 1
ATOM 2065 N N . HIS A 1 266 ? -5.172 -23.156 2.178 1 97.88 266 HIS A N 1
ATOM 2066 C CA . HIS A 1 266 ? -3.977 -23.406 1.378 1 97.88 266 HIS A CA 1
ATOM 2067 C C . HIS A 1 266 ? -3.146 -24.547 1.952 1 97.88 266 HIS A C 1
ATOM 2069 O O . HIS A 1 266 ? -2.605 -25.359 1.203 1 97.88 266 HIS A O 1
ATOM 2075 N N . SER A 1 267 ? -3.061 -24.578 3.26 1 97.44 267 SER A N 1
ATOM 2076 C CA . SER A 1 267 ? -2.307 -25.656 3.891 1 97.44 267 SER A CA 1
ATOM 2077 C C . SER A 1 267 ? -2.854 -27.031 3.49 1 97.44 267 SER A C 1
ATOM 2079 O O . SER A 1 267 ? -2.086 -27.953 3.23 1 97.44 267 SER A O 1
ATOM 2081 N N . ILE A 1 268 ? -4.109 -27.156 3.418 1 97.88 268 ILE A N 1
ATOM 2082 C CA . ILE A 1 268 ? -4.773 -28.406 3.074 1 97.88 268 ILE A CA 1
ATOM 2083 C C . ILE A 1 268 ? -4.676 -28.656 1.569 1 97.88 268 ILE A C 1
ATOM 2085 O O . ILE A 1 268 ? -4.617 -29.797 1.119 1 97.88 268 ILE A O 1
ATOM 2089 N N . SER A 1 269 ? -4.602 -27.578 0.796 1 96.62 269 SER A N 1
ATOM 2090 C CA . SER A 1 269 ? -4.637 -27.672 -0.66 1 96.62 269 SER A CA 1
ATOM 2091 C C . SER A 1 269 ? -3.381 -28.344 -1.204 1 96.62 269 SER A C 1
ATOM 2093 O O . SER A 1 269 ? -3.42 -28.984 -2.254 1 96.62 269 SER A O 1
ATOM 2095 N N . TYR A 1 270 ? -2.26 -28.234 -0.479 1 93 270 TYR A N 1
ATOM 2096 C CA . TYR A 1 270 ? -0.992 -28.734 -1.003 1 93 270 TYR A CA 1
ATOM 2097 C C . TYR A 1 270 ? -1.007 -30.25 -1.113 1 93 270 TYR A C 1
ATOM 2099 O O . TYR A 1 270 ? -0.768 -30.797 -2.189 1 93 270 TYR A O 1
ATOM 2107 N N . PRO A 1 271 ? -1.359 -30.922 -0.002 1 93.75 271 PRO A N 1
ATOM 2108 C CA . PRO A 1 271 ? -1.454 -32.375 -0.164 1 93.75 271 PRO A CA 1
ATOM 2109 C C . PRO A 1 271 ? -2.598 -32.812 -1.086 1 93.75 271 PRO A C 1
ATOM 2111 O O . PRO A 1 271 ? -2.529 -33.844 -1.72 1 93.75 271 PRO A O 1
ATOM 2114 N N . LEU A 1 272 ? -3.695 -31.984 -1.256 1 95.44 272 LEU A N 1
ATOM 2115 C CA . LEU A 1 272 ? -4.738 -32.281 -2.234 1 95.44 272 LEU A CA 1
ATOM 2116 C C . LEU A 1 272 ? -4.172 -32.281 -3.648 1 95.44 272 LEU A C 1
ATOM 2118 O O . LEU A 1 272 ? -4.484 -33.156 -4.445 1 95.44 272 LEU A O 1
ATOM 2122 N N . THR A 1 273 ? -3.377 -31.266 -3.889 1 91 273 THR A N 1
ATOM 2123 C CA . THR A 1 273 ? -2.748 -31.172 -5.199 1 91 273 THR A CA 1
ATOM 2124 C C . THR A 1 273 ? -1.755 -32.312 -5.41 1 91 273 THR A C 1
ATOM 2126 O O . THR A 1 273 ? -1.745 -32.969 -6.465 1 91 273 THR A O 1
ATOM 2129 N N . LEU A 1 274 ? -0.945 -32.656 -4.422 1 87.38 274 LEU A N 1
ATOM 2130 C CA . LEU A 1 274 ? 0.112 -33.656 -4.535 1 87.38 274 LEU A CA 1
ATOM 2131 C C . LEU A 1 274 ? -0.476 -35.031 -4.66 1 87.38 274 LEU A C 1
ATOM 2133 O O . LEU A 1 274 ? 0.006 -35.844 -5.453 1 87.38 274 LEU A O 1
ATOM 2137 N N . GLU A 1 275 ? -1.546 -35.406 -3.906 1 91.19 275 GLU A N 1
ATOM 2138 C CA . GLU A 1 275 ? -2.076 -36.75 -3.795 1 91.19 275 GLU A CA 1
ATOM 2139 C C . GLU A 1 275 ? -3.156 -37 -4.84 1 91.19 275 GLU A C 1
ATOM 2141 O O . GLU A 1 275 ? -3.32 -38.125 -5.309 1 91.19 275 GLU A O 1
ATOM 2146 N N . LEU A 1 276 ? -3.895 -35.969 -5.191 1 94.19 276 LEU A N 1
ATOM 2147 C CA . LEU A 1 276 ? -5.062 -36.188 -6.039 1 94.19 276 LEU A CA 1
ATOM 2148 C C . LEU A 1 276 ? -4.891 -35.5 -7.391 1 94.19 276 LEU A C 1
ATOM 2150 O O . LEU A 1 276 ? -5.738 -35.656 -8.273 1 94.19 276 LEU A O 1
ATOM 2154 N N . GLY A 1 277 ? -3.84 -34.719 -7.52 1 90.12 277 GLY A N 1
ATOM 2155 C CA . GLY A 1 277 ? -3.596 -34.031 -8.781 1 90.12 277 GLY A CA 1
ATOM 2156 C C . GLY A 1 277 ? -4.52 -32.844 -9 1 90.12 277 GLY A C 1
ATOM 2157 O O . GLY A 1 277 ? -4.68 -32.375 -10.133 1 90.12 277 GLY A O 1
ATOM 2158 N N . MET A 1 278 ? -5.141 -32.375 -8 1 93.81 278 MET A N 1
ATOM 2159 C CA . MET A 1 278 ? -6.07 -31.25 -8.141 1 93.81 278 MET A CA 1
ATOM 2160 C C . MET A 1 278 ? -5.336 -29.984 -8.547 1 93.81 278 MET A C 1
ATOM 2162 O O . MET A 1 278 ? -4.23 -29.719 -8.07 1 93.81 278 MET A O 1
ATOM 2166 N N . ILE A 1 279 ? -5.949 -29.203 -9.398 1 92.44 279 ILE A N 1
ATOM 2167 C CA . ILE A 1 279 ? -5.445 -27.875 -9.742 1 92.44 279 ILE A CA 1
ATOM 2168 C C . ILE A 1 279 ? -5.465 -26.984 -8.508 1 92.44 279 ILE A C 1
ATOM 2170 O O . ILE A 1 279 ? -6.438 -26.984 -7.75 1 92.44 279 ILE A O 1
ATOM 2174 N N . HIS A 1 280 ? -4.457 -26.25 -8.32 1 91.62 280 HIS A N 1
ATOM 2175 C CA . HIS A 1 280 ? -4.164 -25.562 -7.059 1 91.62 280 HIS A CA 1
ATOM 2176 C C . HIS A 1 280 ? -5.34 -24.703 -6.609 1 91.62 280 HIS A C 1
ATOM 2178 O O . HIS A 1 280 ? -5.832 -24.859 -5.488 1 91.62 280 HIS A O 1
ATOM 2184 N N . GLY A 1 281 ? -5.852 -23.797 -7.473 1 95.25 281 GLY A N 1
ATOM 2185 C CA . GLY A 1 281 ? -6.953 -22.922 -7.121 1 95.25 281 GLY A CA 1
ATOM 2186 C C . GLY A 1 281 ? -8.211 -23.656 -6.73 1 95.25 281 GLY A C 1
ATOM 2187 O O . GLY A 1 281 ? -8.953 -23.219 -5.852 1 95.25 281 GLY A O 1
ATOM 2188 N N . ILE A 1 282 ? -8.422 -24.797 -7.379 1 96.25 282 ILE A N 1
ATOM 2189 C CA . ILE A 1 282 ? -9.562 -25.641 -7.055 1 96.25 282 ILE A CA 1
ATOM 2190 C C . ILE A 1 282 ? -9.336 -26.328 -5.715 1 96.25 282 ILE A C 1
ATOM 2192 O O . ILE A 1 282 ? -10.219 -26.359 -4.859 1 96.25 282 ILE A O 1
ATOM 2196 N N . ALA A 1 283 ? -8.156 -26.797 -5.504 1 96.44 283 ALA A N 1
ATOM 2197 C CA . ALA A 1 283 ? -7.793 -27.453 -4.254 1 96.44 283 ALA A CA 1
ATOM 2198 C C . ALA A 1 283 ? -7.938 -26.5 -3.07 1 96.44 283 ALA A C 1
ATOM 2200 O O . ALA A 1 283 ? -8.422 -26.891 -2.008 1 96.44 283 ALA A O 1
ATOM 2201 N N . ALA A 1 284 ? -7.547 -25.281 -3.23 1 97.19 284 ALA A N 1
ATOM 2202 C CA . ALA A 1 284 ? -7.617 -24.297 -2.154 1 97.19 284 ALA A CA 1
ATOM 2203 C C . ALA A 1 284 ? -9.062 -23.922 -1.845 1 97.19 284 ALA A C 1
ATOM 2205 O O . ALA A 1 284 ? -9.43 -23.734 -0.681 1 97.19 284 ALA A O 1
ATOM 2206 N N . SER A 1 285 ? -9.883 -23.828 -2.859 1 98 285 SER A N 1
ATOM 2207 C CA . SER A 1 285 ? -11.227 -23.266 -2.697 1 98 285 SER A CA 1
ATOM 2208 C C . SER A 1 285 ? -12.211 -24.328 -2.229 1 98 285 SER A C 1
ATOM 2210 O O . SER A 1 285 ? -13.281 -24.016 -1.705 1 98 285 SER A O 1
ATOM 2212 N N . ILE A 1 286 ? -11.828 -25.609 -2.391 1 97.5 286 ILE A N 1
ATOM 2213 C CA . ILE A 1 286 ? -12.797 -26.688 -2.164 1 97.5 286 ILE A CA 1
ATOM 2214 C C . ILE A 1 286 ? -13.125 -26.766 -0.675 1 97.5 286 ILE A C 1
ATOM 2216 O O . ILE A 1 286 ? -14.219 -27.188 -0.3 1 97.5 286 ILE A O 1
ATOM 2220 N N . THR A 1 287 ? -12.227 -26.328 0.189 1 97.75 287 THR A N 1
ATOM 2221 C CA . THR A 1 287 ? -12.445 -26.422 1.629 1 97.75 287 THR A CA 1
ATOM 2222 C C . THR A 1 287 ? -12.875 -25.078 2.201 1 97.75 287 THR A C 1
ATOM 2224 O O . THR A 1 287 ? -13.125 -24.953 3.402 1 97.75 287 THR A O 1
ATOM 2227 N N . LEU A 1 288 ? -12.969 -24.031 1.437 1 98.12 288 LEU A N 1
ATOM 2228 C CA . LEU A 1 288 ? -13.109 -22.656 1.883 1 98.12 288 LEU A CA 1
ATOM 2229 C C . LEU A 1 288 ? -14.336 -22.484 2.768 1 98.12 288 LEU A C 1
ATOM 2231 O O . LEU A 1 288 ? -14.258 -21.891 3.842 1 98.12 288 LEU A O 1
ATOM 2235 N N . ALA A 1 289 ? -15.492 -23 2.334 1 97.38 289 ALA A N 1
ATOM 2236 C CA . ALA A 1 289 ? -16.75 -22.828 3.057 1 97.38 289 ALA A CA 1
ATOM 2237 C C . ALA A 1 289 ? -16.672 -23.453 4.445 1 97.38 289 ALA A C 1
ATOM 2239 O O . ALA A 1 289 ? -17.062 -22.828 5.438 1 97.38 289 ALA A O 1
ATOM 2240 N N . LYS A 1 290 ? -16.188 -24.672 4.516 1 97.5 290 LYS A N 1
ATOM 2241 C CA . LYS A 1 290 ? -16.125 -25.375 5.793 1 97.5 290 LYS A CA 1
ATOM 2242 C C . LYS A 1 290 ? -15.125 -24.703 6.738 1 97.5 290 LYS A C 1
ATOM 2244 O O . LYS A 1 290 ? -15.383 -24.594 7.938 1 97.5 290 LYS A O 1
ATOM 2249 N N . VAL A 1 291 ? -13.961 -24.328 6.207 1 98.38 291 VAL A N 1
ATOM 2250 C CA . VAL A 1 291 ? -12.961 -23.641 7.031 1 98.38 291 VAL A CA 1
ATOM 2251 C C . VAL A 1 291 ? -13.531 -22.328 7.535 1 98.38 291 VAL A C 1
ATOM 2253 O O . VAL A 1 291 ? -13.32 -21.953 8.695 1 98.38 291 VAL A O 1
ATOM 2256 N N . MET A 1 292 ? -14.266 -21.578 6.68 1 98.12 292 MET A N 1
ATOM 2257 C CA . MET A 1 292 ? -14.898 -20.344 7.105 1 98.12 292 MET A CA 1
ATOM 2258 C C . MET A 1 292 ? -15.875 -20.594 8.25 1 98.12 292 MET A C 1
ATOM 2260 O O . MET A 1 292 ? -15.914 -19.828 9.219 1 98.12 292 MET A O 1
ATOM 2264 N N . GLU A 1 293 ? -16.641 -21.625 8.125 1 97.5 293 GLU A N 1
ATOM 2265 C CA . GLU A 1 293 ? -17.594 -21.984 9.164 1 97.5 293 GLU A CA 1
ATOM 2266 C C . GLU A 1 293 ? -16.906 -22.203 10.508 1 97.5 293 GLU A C 1
ATOM 2268 O O . GLU A 1 293 ? -17.375 -21.719 11.539 1 97.5 293 GLU A O 1
ATOM 2273 N N . ILE A 1 294 ? -15.852 -22.891 10.445 1 98.06 294 ILE A N 1
ATOM 2274 C CA . ILE A 1 294 ? -15.086 -23.203 11.648 1 98.06 294 ILE A CA 1
ATOM 2275 C C . ILE A 1 294 ? -14.5 -21.938 12.242 1 98.06 294 ILE A C 1
ATOM 2277 O O . ILE A 1 294 ? -14.508 -21.75 13.461 1 98.06 294 ILE A O 1
ATOM 2281 N N . ASN A 1 295 ? -14 -21 11.359 1 98.31 295 ASN A N 1
ATOM 2282 C CA . ASN A 1 295 ? -13.297 -19.781 11.773 1 98.31 295 ASN A CA 1
ATOM 2283 C C . ASN A 1 295 ? -14.281 -18.672 12.133 1 98.31 295 ASN A C 1
ATOM 2285 O O . ASN A 1 295 ? -13.898 -17.672 12.75 1 98.31 295 ASN A O 1
ATOM 2289 N N . PHE A 1 296 ? -15.531 -18.781 11.789 1 98.06 296 PHE A N 1
ATOM 2290 C CA . PHE A 1 296 ? -16.453 -17.656 11.602 1 98.06 296 PHE A CA 1
ATOM 2291 C C . PHE A 1 296 ? -16.516 -16.797 12.852 1 98.06 296 PHE A C 1
ATOM 2293 O O . PHE A 1 296 ? -16.406 -15.57 12.781 1 98.06 296 PHE A O 1
ATOM 2300 N N . ASP A 1 297 ? -16.672 -17.359 14.047 1 97.56 297 ASP A N 1
ATOM 2301 C CA . ASP A 1 297 ? -16.859 -16.609 15.281 1 97.56 297 ASP A CA 1
ATOM 2302 C C . ASP A 1 297 ? -15.578 -15.891 15.703 1 97.56 297 ASP A C 1
ATOM 2304 O O . ASP A 1 297 ? -15.617 -14.945 16.484 1 97.56 297 ASP A O 1
ATOM 2308 N N . SER A 1 298 ? -14.469 -16.359 15.164 1 97.94 298 SER A N 1
ATOM 2309 C CA . SER A 1 298 ? -13.18 -15.781 15.531 1 97.94 298 SER A CA 1
ATOM 2310 C C . SER A 1 298 ? -12.789 -14.664 14.57 1 97.94 298 SER A C 1
ATOM 2312 O O . SER A 1 298 ? -11.828 -13.93 14.828 1 97.94 298 SER A O 1
ATOM 2314 N N . ILE A 1 299 ? -13.523 -14.5 13.508 1 97.5 299 ILE A N 1
ATOM 2315 C CA . ILE A 1 299 ? -13.18 -13.531 12.477 1 97.5 299 ILE A CA 1
ATOM 2316 C C . ILE A 1 299 ? -13.633 -12.133 12.906 1 97.5 299 ILE A C 1
ATOM 2318 O O . ILE A 1 299 ? -14.789 -11.938 13.281 1 97.5 299 ILE A O 1
ATOM 2322 N N . VAL A 1 300 ? -12.703 -11.188 12.898 1 95.56 300 VAL A N 1
ATOM 2323 C CA . VAL A 1 300 ? -13.031 -9.797 13.188 1 95.56 300 VAL A CA 1
ATOM 2324 C C . VAL A 1 300 ? -14.008 -9.273 12.141 1 95.56 300 VAL A C 1
ATOM 2326 O O . VAL A 1 300 ? -13.836 -9.508 10.945 1 95.56 300 VAL A O 1
ATOM 2329 N N . GLU A 1 301 ? -15.086 -8.633 12.57 1 96.56 301 GLU A N 1
ATOM 2330 C CA . GLU A 1 301 ? -16.094 -8.062 11.68 1 96.56 301 GLU A CA 1
ATOM 2331 C C . GLU A 1 301 ? -16.547 -9.078 10.633 1 96.56 301 GLU A C 1
ATOM 2333 O O . GLU A 1 301 ? -16.547 -8.781 9.438 1 96.56 301 GLU A O 1
ATOM 2338 N N . ASN A 1 302 ? -16.875 -10.273 11.094 1 97.81 302 ASN A N 1
ATOM 2339 C CA . ASN A 1 302 ? -17.188 -11.398 10.211 1 97.81 302 ASN A CA 1
ATOM 2340 C C . ASN A 1 302 ? -18.375 -11.086 9.305 1 97.81 302 ASN A C 1
ATOM 2342 O O . ASN A 1 302 ? -18.484 -11.641 8.211 1 97.81 302 ASN A O 1
ATOM 2346 N N . GLU A 1 303 ? -19.281 -10.109 9.617 1 97.44 303 GLU A N 1
ATOM 2347 C CA . GLU A 1 303 ? -20.406 -9.719 8.766 1 97.44 303 GLU A CA 1
ATOM 2348 C C . GLU A 1 303 ? -19.906 -9.07 7.477 1 97.44 303 GLU A C 1
ATOM 2350 O O . GLU A 1 303 ? -20.547 -9.211 6.426 1 97.44 303 GLU A O 1
ATOM 2355 N N . LYS A 1 304 ? -18.844 -8.297 7.574 1 97.75 304 LYS A N 1
ATOM 2356 C CA . LYS A 1 304 ? -18.297 -7.648 6.391 1 97.75 304 LYS A CA 1
ATOM 2357 C C . LYS A 1 304 ? -17.781 -8.68 5.387 1 97.75 304 LYS A C 1
ATOM 2359 O O . LYS A 1 304 ? -17.828 -8.445 4.176 1 97.75 304 LYS A O 1
ATOM 2364 N N . LEU A 1 305 ? -17.25 -9.719 5.938 1 98.19 305 LEU A N 1
ATOM 2365 C CA . LEU A 1 305 ? -16.781 -10.797 5.074 1 98.19 305 LEU A CA 1
ATOM 2366 C C . LEU A 1 305 ? -17.938 -11.414 4.297 1 98.19 305 LEU A C 1
ATOM 2368 O O . LEU A 1 305 ? -17.844 -11.617 3.086 1 98.19 305 LEU A O 1
ATOM 2372 N N . LEU A 1 306 ? -19.062 -11.672 5 1 98.31 306 LEU A N 1
ATOM 2373 C CA . LEU A 1 306 ? -20.25 -12.203 4.348 1 98.31 306 LEU A CA 1
ATOM 2374 C C . LEU A 1 306 ? -20.781 -11.227 3.293 1 98.31 306 LEU A C 1
ATOM 2376 O O . LEU A 1 306 ? -21.156 -11.641 2.193 1 98.31 306 LEU A O 1
ATOM 2380 N N . GLN A 1 307 ? -20.75 -9.961 3.633 1 98.12 307 GLN A N 1
ATOM 2381 C CA . GLN A 1 307 ? -21.203 -8.93 2.705 1 98.12 307 GLN A CA 1
ATOM 2382 C C . GLN A 1 307 ? -20.344 -8.906 1.443 1 98.12 307 GLN A C 1
ATOM 2384 O O . GLN A 1 307 ? -20.859 -8.734 0.337 1 98.12 307 GLN A O 1
ATOM 2389 N N . ALA A 1 308 ? -19.094 -9.047 1.607 1 98.5 308 ALA A N 1
ATOM 2390 C CA . ALA A 1 308 ? -18.188 -9.055 0.463 1 98.5 308 ALA A CA 1
ATOM 2391 C C . ALA A 1 308 ? -18.5 -10.219 -0.472 1 98.5 308 ALA A C 1
ATOM 2393 O O . ALA A 1 308 ? -18.406 -10.086 -1.694 1 98.5 308 ALA A O 1
ATOM 2394 N N . PHE A 1 309 ? -18.875 -11.344 0.068 1 98.62 309 PHE A N 1
ATOM 2395 C CA . PHE A 1 309 ? -19.234 -12.523 -0.72 1 98.62 309 PHE A CA 1
ATOM 2396 C C . PHE A 1 309 ? -20.641 -12.375 -1.302 1 98.62 309 PHE A C 1
ATOM 2398 O O . PHE A 1 309 ? -21.016 -13.125 -2.201 1 98.62 309 PHE A O 1
ATOM 2405 N N . GLY A 1 310 ? -21.375 -11.398 -0.768 1 97.94 310 GLY A N 1
ATOM 2406 C CA . GLY A 1 310 ? -22.75 -11.203 -1.215 1 97.94 310 GLY A CA 1
ATOM 2407 C C . GLY A 1 310 ? -23.703 -12.25 -0.688 1 97.94 310 GLY A C 1
ATOM 2408 O O . GLY A 1 310 ? -24.641 -12.648 -1.381 1 97.94 310 GLY A O 1
ATOM 2409 N N . VAL A 1 311 ? -23.359 -12.789 0.521 1 97.69 311 VAL A N 1
ATOM 2410 C CA . VAL A 1 311 ? -24.188 -13.836 1.111 1 97.69 311 VAL A CA 1
ATOM 2411 C C . VAL A 1 311 ? -24.609 -13.43 2.52 1 97.69 311 VAL A C 1
ATOM 2413 O O . VAL A 1 311 ? -24.109 -12.445 3.066 1 97.69 311 VAL A O 1
ATOM 2416 N N . ASN A 1 312 ? -25.516 -14.219 3.145 1 95.94 312 ASN A N 1
ATOM 2417 C CA . ASN A 1 312 ? -26.062 -13.875 4.453 1 95.94 312 ASN A CA 1
ATOM 2418 C C . ASN A 1 312 ? -25.484 -14.766 5.551 1 95.94 312 ASN A C 1
ATOM 2420 O O . ASN A 1 312 ? -25.516 -14.406 6.73 1 95.94 312 ASN A O 1
ATOM 2424 N N . ASN A 1 313 ? -25.062 -15.938 5.16 1 94 313 ASN A N 1
ATOM 2425 C CA . ASN A 1 313 ? -24.531 -16.875 6.137 1 94 313 ASN A CA 1
ATOM 2426 C C . ASN A 1 313 ? -23.516 -17.828 5.5 1 94 313 ASN A C 1
ATOM 2428 O O . ASN A 1 313 ? -23.344 -17.844 4.281 1 94 313 ASN A O 1
ATOM 2432 N N . CYS A 1 314 ? -22.875 -18.578 6.27 1 91 314 CYS A N 1
ATOM 2433 C CA . CYS A 1 314 ? -21.781 -19.453 5.836 1 91 314 CYS A CA 1
ATOM 2434 C C . CYS A 1 314 ? -22.312 -20.562 4.922 1 91 314 CYS A C 1
ATOM 2436 O O . CYS A 1 314 ? -21.609 -21 4.016 1 91 314 CYS A O 1
ATOM 2438 N N . PHE A 1 315 ? -23.484 -21 5.102 1 92.06 315 PHE A N 1
ATOM 2439 C CA . PHE A 1 315 ? -24.078 -22.062 4.281 1 92.06 315 PHE A CA 1
ATOM 2440 C C . PHE A 1 315 ? -24.156 -21.625 2.822 1 92.06 315 PHE A C 1
ATOM 2442 O O . PHE A 1 315 ? -23.953 -22.438 1.92 1 92.06 315 PHE A O 1
ATOM 2449 N N . GLU A 1 316 ? -24.391 -20.359 2.664 1 96.75 316 GLU A N 1
ATOM 2450 C CA . GLU A 1 316 ? -24.516 -19.844 1.307 1 96.75 316 GLU A CA 1
ATOM 2451 C C . GLU A 1 316 ? -23.156 -19.766 0.615 1 96.75 316 GLU A C 1
ATOM 2453 O O . GLU A 1 316 ? -23.094 -19.734 -0.615 1 96.75 316 GLU A O 1
ATOM 2458 N N . ILE A 1 317 ? -22.109 -19.766 1.405 1 96.62 317 ILE A N 1
ATOM 2459 C CA . ILE A 1 317 ? -20.766 -19.781 0.83 1 96.62 317 ILE A CA 1
ATOM 2460 C C . ILE A 1 317 ? -20.516 -21.125 0.146 1 96.62 317 ILE A C 1
ATOM 2462 O O . ILE A 1 317 ? -19.906 -21.188 -0.919 1 96.62 317 ILE A O 1
ATOM 2466 N N . GLN A 1 318 ? -20.938 -22.188 0.815 1 94.62 318 GLN A N 1
ATOM 2467 C CA . GLN A 1 318 ? -20.781 -23.516 0.233 1 94.62 318 GLN A CA 1
ATOM 2468 C C . GLN A 1 318 ? -21.5 -23.609 -1.111 1 94.62 318 GLN A C 1
ATOM 2470 O O . GLN A 1 318 ? -20.938 -24.125 -2.082 1 94.62 318 GLN A O 1
ATOM 2475 N N . GLU A 1 319 ? -22.703 -23.141 -1.15 1 95.88 319 GLU A N 1
ATOM 2476 C CA . GLU A 1 319 ? -23.484 -23.141 -2.391 1 95.88 319 GLU A CA 1
ATOM 2477 C C . GLU A 1 319 ? -22.781 -22.328 -3.475 1 95.88 319 GLU A C 1
ATOM 2479 O O . GLU A 1 319 ? -22.734 -22.734 -4.637 1 95.88 319 GLU A O 1
ATOM 2484 N N . LEU A 1 320 ? -22.312 -21.203 -3.045 1 97.56 320 LEU A N 1
ATOM 2485 C CA . LEU A 1 320 ? -21.625 -20.328 -3.977 1 97.56 320 LEU A CA 1
ATOM 2486 C C . LEU A 1 320 ? -20.375 -21 -4.543 1 97.56 320 LEU A C 1
ATOM 2488 O O . LEU A 1 320 ? -20.141 -20.938 -5.75 1 97.56 320 LEU A O 1
ATOM 2492 N N . MET A 1 321 ? -19.562 -21.672 -3.699 1 97 321 MET A N 1
ATOM 2493 C CA . MET A 1 321 ? -18.344 -22.344 -4.133 1 97 321 MET A CA 1
ATOM 2494 C C . MET A 1 321 ? -18.672 -23.5 -5.062 1 97 321 MET A C 1
ATOM 2496 O O . MET A 1 321 ? -17.984 -23.703 -6.062 1 97 321 MET A O 1
ATOM 2500 N N . GLU A 1 322 ? -19.703 -24.266 -4.75 1 95.44 322 GLU A N 1
ATOM 2501 C CA . GLU A 1 322 ? -20.125 -25.359 -5.617 1 95.44 322 GLU A CA 1
ATOM 2502 C C . GLU A 1 322 ? -20.562 -24.844 -6.988 1 95.44 322 GLU A C 1
ATOM 2504 O O . GLU A 1 322 ? -20.234 -25.453 -8.016 1 95.44 322 GLU A O 1
ATOM 2509 N N . HIS A 1 323 ? -21.266 -23.734 -6.934 1 96.81 323 HIS A N 1
ATOM 2510 C CA . HIS A 1 3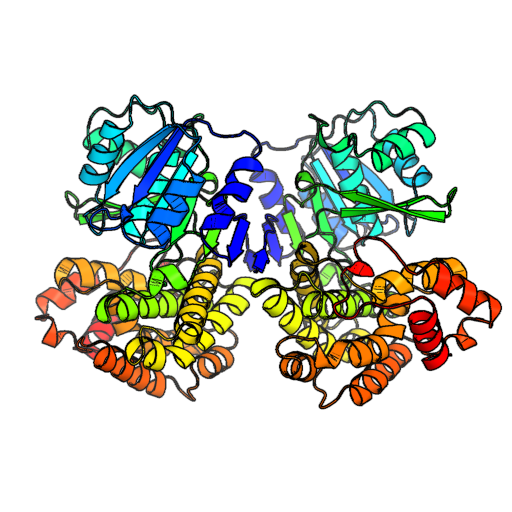23 ? -21.672 -23.109 -8.188 1 96.81 323 HIS A CA 1
ATOM 2511 C C . HIS A 1 323 ? -20.453 -22.688 -9.016 1 96.81 323 HIS A C 1
ATOM 2513 O O . HIS A 1 323 ? -20.406 -22.938 -10.219 1 96.81 323 HIS A O 1
ATOM 2519 N N . PHE A 1 324 ? -19.453 -22.078 -8.391 1 97.69 324 PHE A N 1
ATOM 2520 C CA . PHE A 1 324 ? -18.234 -21.641 -9.062 1 97.69 324 PHE A CA 1
ATOM 2521 C C . PHE A 1 324 ? -17.469 -22.828 -9.625 1 97.69 324 PHE A C 1
ATOM 2523 O O . PHE A 1 324 ? -16.969 -22.781 -10.75 1 97.69 324 PHE A O 1
ATOM 2530 N N . HIS A 1 325 ? -17.375 -23.938 -8.852 1 97 325 HIS A N 1
ATOM 2531 C CA . HIS A 1 325 ? -16.703 -25.141 -9.32 1 97 325 HIS A CA 1
ATOM 2532 C C . HIS A 1 325 ? -17.422 -25.734 -10.539 1 97 325 HIS A C 1
ATOM 2534 O O . HIS A 1 325 ? -16.766 -26.109 -11.516 1 97 325 HIS A O 1
ATOM 2540 N N . LYS A 1 326 ? -18.703 -25.734 -10.477 1 95.38 326 LYS A N 1
ATOM 2541 C CA . LYS A 1 326 ? -19.484 -26.25 -11.586 1 95.38 326 LYS A CA 1
ATOM 2542 C C . LYS A 1 326 ? -19.266 -25.422 -12.852 1 95.38 326 LYS A C 1
ATOM 2544 O O . LYS A 1 326 ? -19.047 -25.969 -13.93 1 95.38 326 LYS A O 1
ATOM 2549 N N . LEU A 1 327 ? -19.328 -24.141 -12.672 1 95.62 327 LEU A N 1
ATOM 2550 C CA . LEU A 1 327 ? -19.109 -23.25 -13.789 1 95.62 327 LEU A CA 1
ATOM 2551 C C . LEU A 1 327 ? -17.719 -23.438 -14.391 1 95.62 327 LEU A C 1
ATOM 2553 O O . LEU A 1 327 ? -17.531 -23.281 -15.594 1 95.62 327 LEU A O 1
ATOM 2557 N N . SER A 1 328 ? -16.781 -23.781 -13.547 1 95.38 328 SER A N 1
ATOM 2558 C CA . SER A 1 328 ? -15.383 -23.938 -13.938 1 95.38 328 SER A CA 1
ATOM 2559 C C . SER A 1 328 ? -15.148 -25.266 -14.641 1 95.38 328 SER A C 1
ATOM 2561 O O . SER A 1 328 ? -14.109 -25.453 -15.281 1 95.38 328 SER A O 1
ATOM 2563 N N . GLY A 1 329 ? -16.078 -26.203 -14.469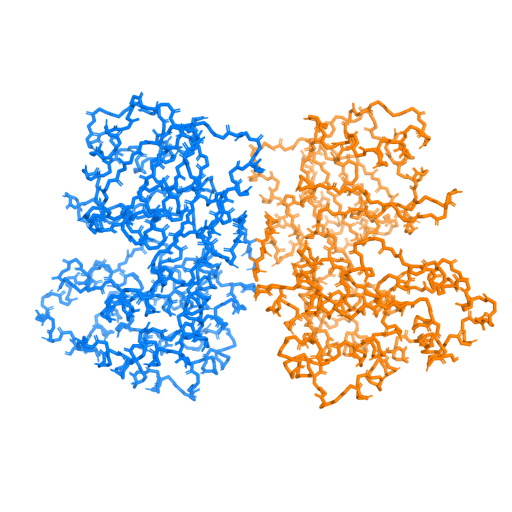 1 94.19 329 GLY A N 1
ATOM 2564 C CA . GLY A 1 329 ? -15.906 -27.516 -15.039 1 94.19 329 GLY A CA 1
ATOM 2565 C C . GLY A 1 329 ? -15.148 -28.469 -14.141 1 94.19 329 GLY A C 1
ATOM 2566 O O . GLY A 1 329 ? -14.547 -29.438 -14.609 1 94.19 329 GLY A O 1
ATOM 2567 N N . PHE A 1 330 ? -15.055 -28.156 -12.859 1 94.38 330 PHE A N 1
ATOM 2568 C CA . PHE A 1 330 ? -14.367 -29.016 -11.906 1 94.38 330 PHE A CA 1
ATOM 2569 C C . PHE A 1 330 ? -15.336 -29.562 -10.859 1 94.38 330 PHE A C 1
ATOM 2571 O O . PHE A 1 330 ? -16.297 -28.891 -10.484 1 94.38 330 PHE A O 1
ATOM 2578 N N . PRO A 1 331 ? -15.109 -30.75 -10.391 1 93.81 331 PRO A N 1
ATOM 2579 C CA . PRO A 1 331 ? -15.961 -31.312 -9.336 1 93.81 331 PRO A CA 1
ATOM 2580 C C . PRO A 1 331 ? -15.773 -30.609 -7.996 1 93.81 331 PRO A C 1
ATOM 2582 O O . PRO A 1 331 ? -14.711 -30.031 -7.738 1 93.81 331 PRO A O 1
ATOM 2585 N N . SER A 1 332 ? -16.766 -30.656 -7.133 1 93.38 332 SER A N 1
ATOM 2586 C CA . SER A 1 332 ? -16.719 -30.031 -5.82 1 93.38 332 SER A CA 1
ATOM 2587 C C . SER A 1 332 ? -16.609 -31.078 -4.711 1 93.38 332 SER A C 1
ATOM 2589 O O . SER A 1 332 ? -16.625 -30.734 -3.525 1 93.38 332 SER A O 1
ATOM 2591 N N . ARG A 1 333 ? -16.516 -32.344 -5.129 1 95.06 333 ARG A N 1
ATOM 2592 C CA . ARG A 1 333 ? -16.422 -33.438 -4.16 1 95.06 333 ARG A CA 1
ATOM 2593 C C . ARG A 1 333 ? -15.148 -34.25 -4.363 1 95.06 333 ARG A C 1
ATOM 2595 O O . ARG A 1 333 ? -14.734 -34.5 -5.496 1 95.06 333 ARG A O 1
ATOM 2602 N N . LEU A 1 334 ? -14.555 -34.688 -3.215 1 96.44 334 LEU A N 1
ATOM 2603 C CA . LEU A 1 334 ? -13.273 -35.375 -3.256 1 96.44 334 LEU A CA 1
ATOM 2604 C C . LEU A 1 334 ? -13.406 -36.75 -3.906 1 96.44 334 LEU A C 1
ATOM 2606 O O . LEU A 1 334 ? -12.461 -37.219 -4.531 1 96.44 334 LEU A O 1
ATOM 2610 N N . ARG A 1 335 ? -14.602 -37.344 -3.797 1 95.19 335 ARG A N 1
ATOM 2611 C CA . ARG A 1 335 ? -14.828 -38.656 -4.391 1 95.19 335 ARG A CA 1
ATOM 2612 C C . ARG A 1 335 ? -14.656 -38.625 -5.902 1 95.19 335 ARG A C 1
ATOM 2614 O O . ARG A 1 335 ? -14.227 -39.594 -6.516 1 95.19 335 ARG A O 1
ATOM 2621 N N . ASP A 1 336 ? -14.945 -37.469 -6.453 1 96 336 ASP A N 1
ATOM 2622 C CA . ASP A 1 336 ? -14.844 -37.281 -7.898 1 96 336 ASP A CA 1
ATOM 2623 C C . ASP A 1 336 ? -13.391 -37.125 -8.336 1 96 336 ASP A C 1
ATOM 2625 O O . ASP A 1 336 ? -13.086 -37.156 -9.523 1 96 336 ASP A O 1
ATOM 2629 N N . TYR A 1 337 ? -12.469 -36.938 -7.418 1 95.75 337 TYR A N 1
ATOM 2630 C CA . TYR A 1 337 ? -11.031 -36.906 -7.672 1 95.75 337 TYR A CA 1
ATOM 2631 C C . TYR A 1 337 ? -10.375 -38.219 -7.258 1 95.75 337 TYR A C 1
ATOM 2633 O O . TYR A 1 337 ? -9.172 -38.25 -7 1 95.75 337 TYR A O 1
ATOM 2641 N N . ASN A 1 338 ? -11.18 -39.281 -6.996 1 94.25 338 ASN A N 1
ATOM 2642 C CA . ASN A 1 338 ? -10.742 -40.625 -6.672 1 94.25 338 ASN A CA 1
ATOM 2643 C C . ASN A 1 338 ? -10.102 -40.688 -5.289 1 94.25 338 ASN A C 1
ATOM 2645 O O . ASN A 1 338 ? -9.133 -41.438 -5.078 1 94.25 338 ASN A O 1
ATOM 2649 N N . ALA A 1 339 ? -10.516 -39.844 -4.465 1 95.25 339 ALA A N 1
ATOM 2650 C CA . ALA A 1 339 ? -10.07 -39.906 -3.074 1 95.25 339 ALA A CA 1
ATOM 2651 C C . ALA A 1 339 ? -10.727 -41.094 -2.348 1 95.25 339 ALA A C 1
ATOM 2653 O O . ALA A 1 339 ? -11.898 -41.406 -2.582 1 95.25 339 ALA A O 1
ATOM 2654 N N . ASP A 1 340 ? -9.938 -41.812 -1.539 1 94.81 340 ASP A N 1
ATOM 2655 C CA . ASP A 1 340 ? -10.477 -42.844 -0.642 1 94.81 340 ASP A CA 1
ATOM 2656 C C . ASP A 1 340 ? -10.07 -42.562 0.804 1 94.81 340 ASP A C 1
ATOM 2658 O O . ASP A 1 340 ? -9.477 -41.531 1.104 1 94.81 340 ASP A O 1
ATOM 2662 N N . GLY A 1 341 ? -10.516 -43.375 1.656 1 94.5 341 GLY A N 1
ATOM 2663 C CA . GLY A 1 341 ? -10.242 -43.219 3.072 1 94.5 341 GLY A CA 1
ATOM 2664 C C . GLY A 1 341 ? -8.766 -43.062 3.385 1 94.5 341 GLY A C 1
ATOM 2665 O O . GLY A 1 341 ? -8.367 -42.219 4.188 1 94.5 341 GLY A O 1
ATOM 2666 N N . LYS A 1 342 ? -7.984 -43.875 2.814 1 95.81 342 LYS A N 1
ATOM 2667 C CA . LYS A 1 342 ? -6.543 -43.844 3.039 1 95.81 342 LYS A CA 1
ATOM 2668 C C . LYS A 1 342 ? -5.93 -42.531 2.559 1 95.81 342 LYS A C 1
ATOM 2670 O O . LYS A 1 342 ? -5.066 -41.969 3.229 1 95.81 342 LYS A O 1
ATOM 2675 N N . THR A 1 343 ? -6.359 -42.125 1.367 1 95.62 343 THR A N 1
ATOM 2676 C CA . THR A 1 343 ? -5.855 -40.875 0.814 1 95.62 343 THR A CA 1
ATOM 2677 C C . THR A 1 343 ? -6.25 -39.719 1.698 1 95.62 343 THR A C 1
ATOM 2679 O O . THR A 1 343 ? -5.457 -38.781 1.901 1 95.62 343 THR A O 1
ATOM 2682 N N . ILE A 1 344 ? -7.461 -39.719 2.203 1 97.12 344 ILE A N 1
ATOM 2683 C CA . ILE A 1 344 ? -7.953 -38.656 3.07 1 97.12 344 ILE A CA 1
ATOM 2684 C C . ILE A 1 344 ? -7.102 -38.594 4.336 1 97.12 344 ILE A C 1
ATOM 2686 O O . ILE A 1 344 ? -6.734 -37.5 4.785 1 97.12 344 ILE A O 1
ATOM 2690 N N . ASP A 1 345 ? -6.781 -39.75 4.891 1 96.69 345 ASP A N 1
ATOM 2691 C CA . ASP A 1 345 ? -5.926 -39.812 6.07 1 96.69 345 ASP A CA 1
ATOM 2692 C C . ASP A 1 345 ? -4.543 -39.219 5.77 1 96.69 345 ASP A C 1
ATOM 2694 O O . ASP A 1 345 ? -3.99 -38.469 6.578 1 96.69 345 ASP A O 1
ATOM 2698 N N . LYS A 1 346 ? -4.078 -39.594 4.648 1 95.94 346 LYS A N 1
ATOM 2699 C CA . LYS A 1 346 ? -2.762 -39.125 4.238 1 95.94 346 LYS A CA 1
ATOM 2700 C C . LYS A 1 346 ? -2.758 -37.625 4.051 1 95.94 346 LYS A C 1
ATOM 2702 O O . LYS A 1 346 ? -1.828 -36.938 4.484 1 95.94 346 LYS A O 1
ATOM 2707 N N . ILE A 1 347 ? -3.771 -37.125 3.402 1 96.5 347 ILE A N 1
ATOM 2708 C CA . ILE A 1 347 ? -3.895 -35.688 3.166 1 96.5 347 ILE A CA 1
ATOM 2709 C C . ILE A 1 347 ? -3.996 -34.938 4.5 1 96.5 347 ILE A C 1
ATOM 2711 O O . ILE A 1 347 ? -3.318 -33.938 4.715 1 96.5 347 ILE A O 1
ATOM 2715 N N . ALA A 1 348 ? -4.816 -35.438 5.367 1 97.5 348 ALA A N 1
ATOM 2716 C CA . ALA A 1 348 ? -4.988 -34.812 6.676 1 97.5 348 ALA A CA 1
ATOM 2717 C C . ALA A 1 348 ? -3.668 -34.75 7.438 1 97.5 348 ALA A C 1
ATOM 2719 O O . ALA A 1 348 ? -3.348 -33.75 8.07 1 97.5 348 ALA A O 1
ATOM 2720 N N . ALA A 1 349 ? -2.887 -35.812 7.379 1 95.81 349 ALA A N 1
ATOM 2721 C CA . ALA A 1 349 ? -1.622 -35.906 8.102 1 95.81 349 ALA A CA 1
ATOM 2722 C C . ALA A 1 349 ? -0.583 -34.938 7.535 1 95.81 349 ALA A C 1
ATOM 2724 O O . ALA A 1 349 ? 0.271 -34.438 8.273 1 95.81 349 ALA A O 1
ATOM 2725 N N . ASN A 1 350 ? -0.706 -34.625 6.285 1 93.5 350 ASN A N 1
ATOM 2726 C CA . ASN A 1 350 ? 0.305 -33.844 5.609 1 93.5 350 ASN A CA 1
ATOM 2727 C C . ASN A 1 350 ? -0.158 -32.375 5.422 1 93.5 350 ASN A C 1
ATOM 2729 O O . ASN A 1 350 ? 0.478 -31.609 4.703 1 93.5 350 ASN A O 1
ATOM 2733 N N . ALA A 1 351 ? -1.243 -32 6.02 1 95.38 351 ALA A N 1
ATOM 2734 C CA . ALA A 1 351 ? -1.877 -30.703 5.742 1 95.38 351 ALA A CA 1
ATOM 2735 C C . ALA A 1 351 ? -1.309 -29.609 6.641 1 95.38 351 ALA A C 1
ATOM 2737 O O . ALA A 1 351 ? -1.762 -28.469 6.594 1 95.38 351 ALA A O 1
ATOM 2738 N N . PHE A 1 352 ? -0.323 -29.891 7.461 1 94.94 352 PHE A N 1
ATOM 2739 C CA . PHE A 1 352 ? 0.107 -28.953 8.484 1 94.94 352 PHE A CA 1
ATOM 2740 C C . PHE A 1 352 ? 1.419 -28.281 8.086 1 94.94 352 PHE A C 1
ATOM 2742 O O . PHE A 1 352 ? 2.475 -28.594 8.641 1 94.94 352 PHE A O 1
ATOM 2749 N N . THR A 1 353 ? 1.26 -27.344 7.273 1 90.06 353 THR A N 1
ATOM 2750 C CA . THR A 1 353 ? 2.398 -26.547 6.832 1 90.06 353 THR A CA 1
ATOM 2751 C C . THR A 1 353 ? 2.635 -25.375 7.777 1 90.06 353 THR A C 1
ATOM 2753 O O . THR A 1 353 ? 1.705 -24.641 8.094 1 90.06 353 THR A O 1
ATOM 2756 N N . LYS A 1 354 ? 3.904 -25.266 8.188 1 88.88 354 LYS A N 1
ATOM 2757 C CA . LYS A 1 354 ? 4.273 -24.156 9.047 1 88.88 354 LYS A CA 1
ATOM 2758 C C . LYS A 1 354 ? 4.059 -22.812 8.344 1 88.88 354 LYS A C 1
ATOM 2760 O O . LYS A 1 354 ? 4.371 -22.672 7.156 1 88.88 354 LYS A O 1
ATOM 2765 N N . GLY A 1 355 ? 3.506 -21.828 9.047 1 91.94 355 GLY A N 1
ATOM 2766 C CA . GLY A 1 355 ? 3.273 -20.5 8.492 1 91.94 355 GLY A CA 1
ATOM 2767 C C . GLY A 1 355 ? 1.929 -20.359 7.805 1 91.94 355 GLY A C 1
ATOM 2768 O O . GLY A 1 355 ? 1.572 -19.281 7.332 1 91.94 355 GLY A O 1
ATOM 2769 N N . ARG A 1 356 ? 1.202 -21.422 7.711 1 95.69 356 ARG A N 1
ATOM 2770 C CA . ARG A 1 356 ? -0.116 -21.406 7.082 1 95.69 356 ARG A CA 1
ATOM 2771 C C . ARG A 1 356 ? -1.171 -21.984 8.023 1 95.69 356 ARG A C 1
ATOM 2773 O O . ARG A 1 356 ? -1.957 -21.234 8.609 1 95.69 356 ARG A O 1
ATOM 2780 N N . MET A 1 357 ? -0.99 -23.266 8.352 1 97.38 357 MET A N 1
ATOM 2781 C CA . MET A 1 357 ? -1.963 -23.875 9.258 1 97.38 357 MET A CA 1
ATOM 2782 C C . MET A 1 357 ? -1.97 -23.172 10.602 1 97.38 357 MET A C 1
ATOM 2784 O O . MET A 1 357 ? -3.035 -22.859 11.148 1 97.38 357 MET A O 1
ATOM 2788 N N . ASP A 1 358 ? -0.805 -22.875 11.117 1 97.5 358 ASP A N 1
ATOM 2789 C CA . ASP A 1 358 ? -0.686 -22.234 12.422 1 97.5 358 ASP A CA 1
ATOM 2790 C C . ASP A 1 358 ? -1.097 -20.766 12.359 1 97.5 358 ASP A C 1
ATOM 2792 O O . ASP A 1 358 ? -1.199 -20.094 13.391 1 97.5 358 ASP A O 1
ATOM 2796 N N . ASN A 1 359 ? -1.334 -20.25 11.172 1 98 359 ASN A N 1
ATOM 2797 C CA . ASN A 1 359 ? -1.799 -18.875 10.953 1 98 359 ASN A CA 1
ATOM 2798 C C . ASN A 1 359 ? -3.322 -18.812 10.883 1 98 359 ASN A C 1
ATOM 2800 O O . ASN A 1 359 ? -3.893 -17.719 10.75 1 98 359 ASN A O 1
ATOM 2804 N N . ASN A 1 360 ? -3.961 -19.953 10.938 1 98.62 360 ASN A N 1
ATOM 2805 C CA . ASN A 1 360 ? -5.418 -20 10.984 1 98.62 360 ASN A CA 1
ATOM 2806 C C . ASN A 1 360 ? -5.953 -19.547 12.344 1 98.62 360 ASN A C 1
ATOM 2808 O O . ASN A 1 360 ? -5.387 -19.891 13.383 1 98.62 360 ASN A O 1
ATOM 2812 N N . PRO A 1 361 ? -6.949 -18.75 12.406 1 98.19 361 PRO A N 1
ATOM 2813 C CA . PRO A 1 361 ? -7.391 -18.188 13.68 1 98.19 361 PRO A CA 1
ATOM 2814 C C . PRO A 1 361 ? -7.832 -19.266 14.68 1 98.19 361 PRO A C 1
ATOM 2816 O O . PRO A 1 361 ? -7.562 -19.141 15.875 1 98.19 361 PRO A O 1
ATOM 2819 N N . VAL A 1 362 ? -8.539 -20.297 14.227 1 98.38 362 VAL A N 1
ATOM 2820 C CA . VAL A 1 362 ? -8.883 -21.453 15.055 1 98.38 362 VAL A CA 1
ATOM 2821 C C . VAL A 1 362 ? -7.844 -22.562 14.852 1 98.38 362 VAL A C 1
ATOM 2823 O O . VAL A 1 362 ? -7.535 -22.938 13.719 1 98.38 362 VAL A O 1
ATOM 2826 N N . ALA A 1 363 ? -7.254 -23.031 15.906 1 98.06 363 ALA A N 1
ATOM 2827 C CA . ALA A 1 363 ? -6.305 -24.125 15.812 1 98.06 363 ALA A CA 1
ATOM 2828 C C . ALA A 1 363 ? -6.996 -25.406 15.359 1 98.06 363 ALA A C 1
ATOM 2830 O O . ALA A 1 363 ? -8.047 -25.781 15.891 1 98.06 363 ALA A O 1
ATOM 2831 N N . LEU A 1 364 ? -6.449 -26.047 14.398 1 98.06 364 LEU A N 1
ATOM 2832 C CA . LEU A 1 364 ? -7.027 -27.266 13.852 1 98.06 364 LEU A CA 1
ATOM 2833 C C . LEU A 1 364 ? -6.137 -28.469 14.156 1 98.06 364 LEU A C 1
ATOM 2835 O O . LEU A 1 364 ? -4.91 -28.375 14.102 1 98.06 364 LEU A O 1
ATOM 2839 N N . THR A 1 365 ? -6.758 -29.562 14.5 1 97.69 365 THR A N 1
ATOM 2840 C CA . THR A 1 365 ? -6.066 -30.844 14.656 1 97.69 365 THR A CA 1
ATOM 2841 C C . THR A 1 365 ? -6.176 -31.672 13.375 1 97.69 365 THR A C 1
ATOM 2843 O O . THR A 1 365 ? -6.895 -31.312 12.453 1 97.69 365 THR A O 1
ATOM 2846 N N . GLU A 1 366 ? -5.367 -32.75 13.344 1 97.81 366 GLU A N 1
ATOM 2847 C CA . GLU A 1 366 ? -5.469 -33.656 12.211 1 97.81 366 GLU A CA 1
ATOM 2848 C C . GLU A 1 366 ? -6.891 -34.188 12.055 1 97.81 366 GLU A C 1
ATOM 2850 O O . GLU A 1 366 ? -7.387 -34.344 10.938 1 97.81 366 GLU A O 1
ATOM 2855 N N . GLU A 1 367 ? -7.527 -34.469 13.156 1 97.75 367 GLU A N 1
ATOM 2856 C CA . GLU A 1 367 ? -8.906 -34.938 13.141 1 97.75 367 GLU A CA 1
ATOM 2857 C C . GLU A 1 367 ? -9.852 -33.906 12.586 1 97.75 367 GLU A C 1
ATOM 2859 O O . GLU A 1 367 ? -10.812 -34.219 11.891 1 97.75 367 GLU A O 1
ATOM 2864 N N . ASP A 1 368 ? -9.648 -32.625 12.961 1 98.06 368 ASP A N 1
ATOM 2865 C CA . ASP A 1 368 ? -10.445 -31.531 12.398 1 98.06 368 ASP A CA 1
ATOM 2866 C C . ASP A 1 368 ? -10.32 -31.484 10.875 1 98.06 368 ASP A C 1
ATOM 2868 O O . ASP A 1 368 ? -11.312 -31.312 10.172 1 98.06 368 ASP A O 1
ATOM 2872 N N . VAL A 1 369 ? -9.07 -31.625 10.398 1 98.5 369 VAL A N 1
ATOM 2873 C CA . VAL A 1 369 ? -8.82 -31.594 8.961 1 98.5 369 VAL A CA 1
ATOM 2874 C C . VAL A 1 369 ? -9.516 -32.781 8.281 1 98.5 369 VAL A C 1
ATOM 2876 O O . VAL A 1 369 ? -10.109 -32.625 7.215 1 98.5 369 VAL A O 1
ATOM 2879 N N . LYS A 1 370 ? -9.438 -33.969 8.906 1 97.88 370 LYS A N 1
ATOM 2880 C CA . LYS A 1 370 ? -10.133 -35.125 8.375 1 97.88 370 LYS A CA 1
ATOM 2881 C C . LYS A 1 370 ? -11.633 -34.875 8.25 1 97.88 370 LYS A C 1
ATOM 2883 O O . LYS A 1 370 ? -12.242 -35.219 7.238 1 97.88 370 LYS A O 1
ATOM 2888 N N . GLN A 1 371 ? -12.188 -34.25 9.234 1 97.62 371 GLN A N 1
ATOM 2889 C CA . GLN A 1 371 ? -13.617 -33.938 9.211 1 97.62 371 GLN A CA 1
ATOM 2890 C C . GLN A 1 371 ? -13.953 -32.938 8.117 1 97.62 371 GLN A C 1
ATOM 2892 O O . GLN A 1 371 ? -15.008 -33.031 7.488 1 97.62 371 GLN A O 1
ATOM 2897 N N . ILE A 1 372 ? -13.078 -31.938 7.945 1 98.06 372 ILE A N 1
ATOM 2898 C CA . ILE A 1 372 ? -13.25 -30.984 6.855 1 98.06 372 ILE A CA 1
ATOM 2899 C C . ILE A 1 372 ? -13.289 -31.719 5.52 1 98.06 372 ILE A C 1
ATOM 2901 O O . ILE A 1 372 ? -14.188 -31.5 4.707 1 98.06 372 ILE A O 1
ATOM 2905 N N . LEU A 1 373 ? -12.352 -32.688 5.301 1 98.19 373 LEU A N 1
ATOM 2906 C CA . LEU A 1 373 ? -12.234 -33.406 4.051 1 98.19 373 LEU A CA 1
ATOM 2907 C C . LEU A 1 373 ? -13.43 -34.344 3.85 1 98.19 373 LEU A C 1
ATOM 2909 O O . LEU A 1 373 ? -13.945 -34.469 2.734 1 98.19 373 LEU A O 1
ATOM 2913 N N . LEU A 1 374 ? -13.906 -34.938 4.93 1 97 374 LEU A N 1
ATOM 2914 C CA . LEU A 1 374 ? -15.055 -35.812 4.855 1 97 374 LEU A CA 1
ATOM 2915 C C . LEU A 1 374 ? -16.328 -35.062 4.527 1 97 374 LEU A C 1
ATOM 2917 O O . LEU A 1 374 ? -17.219 -35.562 3.859 1 97 374 LEU A O 1
ATOM 2921 N N . SER A 1 375 ? -16.375 -33.781 4.945 1 95.12 375 SER A N 1
ATOM 2922 C CA . SER A 1 375 ? -17.547 -32.969 4.691 1 95.12 375 SER A CA 1
ATOM 2923 C C . SER A 1 375 ? -17.703 -32.656 3.205 1 95.12 375 SER A C 1
ATOM 2925 O O . SER A 1 375 ? -18.797 -32.312 2.748 1 95.12 375 SER A O 1
ATOM 2927 N N . ILE A 1 376 ? -16.609 -32.75 2.451 1 94.44 376 ILE A N 1
ATOM 2928 C CA . ILE A 1 376 ? -16.672 -32.5 1.021 1 94.44 376 ILE A CA 1
ATOM 2929 C C . ILE A 1 376 ? -16.359 -33.75 0.233 1 94.44 376 ILE A C 1
ATOM 2931 O O . ILE A 1 376 ? -15.969 -33.688 -0.934 1 94.44 376 ILE A O 1
ATOM 2935 N N . TYR A 1 377 ? -16.484 -34.906 0.834 1 95.44 377 TYR A N 1
ATOM 2936 C CA . TYR A 1 377 ? -16.219 -36.188 0.164 1 95.44 377 TYR A CA 1
ATOM 2937 C C . TYR A 1 377 ? -17.344 -36.5 -0.824 1 95.44 377 TYR A C 1
ATOM 2939 O O . TYR A 1 377 ? -17.078 -37 -1.917 1 95.44 377 TYR A O 1
ATOM 2947 N N . MET B 1 1 ? -5.105 4.531 -16.438 1 72.31 1 MET B N 1
ATOM 2948 C CA . MET B 1 1 ? -3.775 4.039 -16.094 1 72.31 1 MET B CA 1
ATOM 2949 C C . MET B 1 1 ? -3.434 4.375 -14.641 1 72.31 1 MET B C 1
ATOM 2951 O O . MET B 1 1 ? -3.635 5.508 -14.195 1 72.31 1 MET B O 1
ATOM 2955 N N . GLY B 1 2 ? -3.287 3.307 -13.812 1 89.19 2 GLY B N 1
ATOM 2956 C CA . GLY B 1 2 ? -3.084 3.58 -12.398 1 89.19 2 GLY B CA 1
ATOM 2957 C C . GLY B 1 2 ? -1.693 3.219 -11.914 1 89.19 2 GLY B C 1
ATOM 2958 O O . GLY B 1 2 ? -1.101 2.246 -12.383 1 89.19 2 GLY B O 1
ATOM 2959 N N . ASN B 1 3 ? -1.003 4.137 -11.266 1 96.06 3 ASN B N 1
ATOM 2960 C CA . ASN B 1 3 ? 0.272 3.893 -10.602 1 96.06 3 ASN B CA 1
ATOM 2961 C C . ASN B 1 3 ? 0.147 4.027 -9.086 1 96.06 3 ASN B C 1
ATOM 2963 O O . ASN B 1 3 ? -0.558 4.914 -8.594 1 96.06 3 ASN B O 1
ATOM 2967 N N . PHE B 1 4 ? 0.761 3.121 -8.43 1 98.44 4 PHE B N 1
ATOM 2968 C CA . PHE B 1 4 ? 0.77 3.23 -6.977 1 98.44 4 PHE B CA 1
ATOM 2969 C C . PHE B 1 4 ? 2.086 2.719 -6.402 1 98.44 4 PHE B C 1
ATOM 2971 O O . PHE B 1 4 ? 2.584 1.67 -6.82 1 98.44 4 PHE B O 1
ATOM 2978 N N . HIS B 1 5 ? 2.633 3.438 -5.457 1 98.5 5 HIS B N 1
ATOM 2979 C CA . HIS B 1 5 ? 3.857 3.045 -4.77 1 98.5 5 HIS B CA 1
ATOM 2980 C C . HIS B 1 5 ? 3.941 3.68 -3.385 1 98.5 5 HIS B C 1
ATOM 2982 O O . HIS B 1 5 ? 3.812 4.898 -3.248 1 98.5 5 HIS B O 1
ATOM 2988 N N . ASN B 1 6 ? 4.094 2.959 -2.377 1 98.69 6 ASN B N 1
ATOM 2989 C CA . ASN B 1 6 ? 4.391 3.414 -1.022 1 98.69 6 ASN B CA 1
ATOM 2990 C C . ASN B 1 6 ? 5.191 2.373 -0.245 1 98.69 6 ASN B C 1
ATOM 2992 O O . ASN B 1 6 ? 4.641 1.363 0.197 1 98.69 6 ASN B O 1
ATOM 2996 N N . PRO B 1 7 ? 6.453 2.523 -0.037 1 98.38 7 PRO B N 1
ATOM 2997 C CA . PRO B 1 7 ? 7.34 1.498 0.519 1 98.38 7 PRO B CA 1
ATOM 2998 C C . PRO B 1 7 ? 7.426 1.557 2.043 1 98.38 7 PRO B C 1
ATOM 3000 O O . PRO B 1 7 ? 8.258 0.87 2.645 1 98.38 7 PRO B O 1
ATOM 3003 N N . VAL B 1 8 ? 6.621 2.42 2.684 1 98.75 8 VAL B N 1
ATOM 3004 C CA . VAL B 1 8 ? 6.711 2.633 4.125 1 98.75 8 VAL B CA 1
ATOM 3005 C C . VAL B 1 8 ? 6.301 1.361 4.863 1 98.75 8 VAL B C 1
ATOM 3007 O O . VAL B 1 8 ? 5.305 0.725 4.512 1 98.75 8 VAL B O 1
ATOM 3010 N N . LYS B 1 9 ? 7.113 0.924 5.82 1 98.5 9 LYS B N 1
ATOM 3011 C CA . LYS B 1 9 ? 6.676 -0.098 6.77 1 98.5 9 LYS B CA 1
ATOM 3012 C C . LYS B 1 9 ? 5.719 0.485 7.805 1 98.5 9 LYS B C 1
ATOM 3014 O O . LYS B 1 9 ? 6.105 1.329 8.609 1 98.5 9 LYS B O 1
ATOM 3019 N N . ILE B 1 10 ? 4.492 0.052 7.832 1 98.81 10 ILE B N 1
ATOM 3020 C CA . ILE B 1 10 ? 3.459 0.642 8.68 1 98.81 10 ILE B CA 1
ATOM 3021 C C . ILE B 1 10 ? 3.203 -0.258 9.883 1 98.81 10 ILE B C 1
ATOM 3023 O O . ILE B 1 10 ? 2.936 -1.451 9.727 1 98.81 10 ILE B O 1
ATOM 3027 N N . LYS B 1 11 ? 3.352 0.295 11.031 1 98.62 11 LYS B N 1
ATOM 3028 C CA . LYS B 1 11 ? 3.01 -0.359 12.289 1 98.62 11 LYS B CA 1
ATOM 3029 C C . LYS B 1 11 ? 1.831 0.334 12.969 1 98.62 11 LYS B C 1
ATOM 3031 O O . LYS B 1 11 ? 1.953 1.472 13.43 1 98.62 11 LYS B O 1
ATOM 3036 N N . ILE B 1 12 ? 0.715 -0.298 12.961 1 98.25 12 ILE B N 1
ATOM 3037 C CA . ILE B 1 12 ? -0.417 0.167 13.75 1 98.25 12 ILE B CA 1
ATOM 3038 C C . ILE B 1 12 ? -0.382 -0.482 15.133 1 98.25 12 ILE B C 1
ATOM 3040 O O . ILE B 1 12 ? -0.939 -1.563 15.328 1 98.25 12 ILE B O 1
ATOM 3044 N N . ASP B 1 13 ? 0.338 0.159 16.016 1 97.31 13 ASP B N 1
ATOM 3045 C CA . ASP B 1 13 ? 0.69 -0.437 17.312 1 97.31 13 ASP B CA 1
ATOM 3046 C C . ASP B 1 13 ? 1.114 0.633 18.312 1 97.31 13 ASP B C 1
ATOM 3048 O O . ASP B 1 13 ? 1.165 1.819 17.984 1 97.31 13 ASP B O 1
ATOM 3052 N N . SER B 1 14 ? 1.345 0.214 19.578 1 97.06 14 SER B N 1
ATOM 3053 C CA . SER B 1 14 ? 1.894 1.112 20.594 1 97.06 14 SER B CA 1
ATOM 3054 C C . SER B 1 14 ? 3.301 1.568 20.219 1 97.06 14 SER B C 1
ATOM 3056 O O . SER B 1 14 ? 4.023 0.858 19.516 1 97.06 14 SER B O 1
ATOM 3058 N N . VAL B 1 15 ? 3.668 2.73 20.656 1 97.44 15 VAL B N 1
ATOM 3059 C CA . VAL B 1 15 ? 4.918 3.387 20.281 1 97.44 15 VAL B CA 1
ATOM 3060 C C . VAL B 1 15 ? 6.102 2.518 20.703 1 97.44 15 VAL B C 1
ATOM 3062 O O . VAL B 1 15 ? 7.184 2.607 20.109 1 97.44 15 VAL B O 1
ATOM 3065 N N . ASP B 1 16 ? 5.953 1.57 21.641 1 96.94 16 ASP B N 1
ATOM 3066 C CA . ASP B 1 16 ? 7.047 0.741 22.141 1 96.94 16 ASP B CA 1
ATOM 3067 C C . ASP B 1 16 ? 7.559 -0.204 21.047 1 96.94 16 ASP B C 1
ATOM 3069 O O . ASP B 1 16 ? 8.656 -0.75 21.172 1 96.94 16 ASP B O 1
ATOM 3073 N N . VAL B 1 17 ? 6.793 -0.386 20 1 97.81 17 VAL B N 1
ATOM 3074 C CA . VAL B 1 17 ? 7.203 -1.268 18.906 1 97.81 17 VAL B CA 1
ATOM 3075 C C . VAL B 1 17 ? 8.453 -0.713 18.234 1 97.81 17 VAL B C 1
ATOM 3077 O O . VAL B 1 17 ? 9.164 -1.438 17.531 1 97.81 17 VAL B O 1
ATOM 3080 N N . ILE B 1 18 ? 8.805 0.565 18.531 1 98.06 18 ILE B N 1
ATOM 3081 C CA . ILE B 1 18 ? 9.969 1.205 17.922 1 98.06 18 ILE B CA 1
ATOM 3082 C C . ILE B 1 18 ? 11.234 0.42 18.281 1 98.06 18 ILE B C 1
ATOM 3084 O O . ILE B 1 18 ? 12.18 0.363 17.484 1 98.06 18 ILE B O 1
ATOM 3088 N N . SER B 1 19 ? 11.273 -0.252 19.469 1 97.62 19 SER B N 1
ATOM 3089 C CA . SER B 1 19 ? 12.422 -1.069 19.844 1 97.62 19 SER B CA 1
ATOM 3090 C C . SER B 1 19 ? 12.688 -2.154 18.797 1 97.62 19 SER B C 1
ATOM 3092 O O . SER B 1 19 ? 13.828 -2.338 18.375 1 97.62 19 SER B O 1
ATOM 3094 N N . ASN B 1 20 ? 11.609 -2.799 18.422 1 96.88 20 ASN B N 1
ATOM 3095 C CA . ASN B 1 20 ? 11.719 -3.832 17.406 1 96.88 20 ASN B CA 1
ATOM 3096 C C . ASN B 1 20 ? 12.102 -3.242 16.047 1 96.88 20 ASN B C 1
ATOM 3098 O O . ASN B 1 20 ? 12.891 -3.834 15.305 1 96.88 20 ASN B O 1
ATOM 3102 N N . VAL B 1 21 ? 11.523 -2.096 15.68 1 98 21 VAL B N 1
ATOM 3103 C CA . VAL B 1 21 ? 11.812 -1.419 14.422 1 98 21 VAL B CA 1
ATOM 3104 C C . VAL B 1 21 ? 13.312 -1.121 14.328 1 98 21 VAL B C 1
ATOM 3106 O O . VAL B 1 21 ? 13.961 -1.475 13.344 1 98 21 VAL B O 1
ATOM 3109 N N . LEU B 1 22 ? 13.859 -0.566 15.391 1 97.81 22 LEU B N 1
ATOM 3110 C CA . LEU B 1 22 ? 15.266 -0.156 15.398 1 97.81 22 LEU B CA 1
ATOM 3111 C C . LEU B 1 22 ? 16.188 -1.369 15.336 1 97.81 22 LEU B C 1
ATOM 3113 O O . LEU B 1 22 ? 17.172 -1.368 14.586 1 97.81 22 LEU B O 1
ATOM 3117 N N . THR B 1 23 ? 15.844 -2.463 15.984 1 96.19 23 THR B N 1
ATOM 3118 C CA . THR B 1 23 ? 16.703 -3.633 16.062 1 96.19 23 THR B CA 1
ATOM 3119 C C . THR B 1 23 ? 16.656 -4.434 14.766 1 96.19 23 THR B C 1
ATOM 3121 O O . THR B 1 23 ? 17.531 -5.262 14.516 1 96.19 23 THR B O 1
ATOM 3124 N N . THR B 1 24 ? 15.641 -4.199 13.961 1 93.62 24 THR B N 1
ATOM 3125 C CA . THR B 1 24 ? 15.492 -4.996 12.742 1 93.62 24 THR B CA 1
ATOM 3126 C C . THR B 1 24 ? 15.922 -4.195 11.516 1 93.62 24 THR B C 1
ATOM 3128 O O . THR B 1 24 ? 15.781 -4.668 10.383 1 93.62 24 THR B O 1
ATOM 3131 N N . MET B 1 25 ? 16.375 -2.984 11.695 1 95.56 25 MET B N 1
ATOM 3132 C CA . MET B 1 25 ? 16.922 -2.217 10.578 1 95.56 25 MET B CA 1
ATOM 3133 C C . MET B 1 25 ? 18.172 -2.893 10.008 1 95.56 25 MET B C 1
ATOM 3135 O O . MET B 1 25 ? 18.828 -3.668 10.703 1 95.56 25 MET B O 1
ATOM 3139 N N . ASN B 1 26 ? 18.422 -2.689 8.742 1 88.31 26 ASN B N 1
ATOM 3140 C CA . ASN B 1 26 ? 19.578 -3.291 8.094 1 88.31 26 ASN B CA 1
ATOM 3141 C C . ASN B 1 26 ? 20.859 -3.01 8.859 1 88.31 26 ASN B C 1
ATOM 3143 O O . ASN B 1 26 ? 21.703 -3.898 9.016 1 88.31 26 ASN B O 1
ATOM 3147 N N . SER B 1 27 ? 21.016 -1.707 9.25 1 89.56 27 SER B N 1
ATOM 3148 C CA . SER B 1 27 ? 22.109 -1.284 10.133 1 89.56 27 SER B CA 1
ATOM 3149 C C . SER B 1 27 ? 21.562 -0.677 11.422 1 89.56 27 SER B C 1
ATOM 3151 O O . SER B 1 27 ? 20.766 0.266 11.383 1 89.56 27 SER B O 1
ATOM 3153 N N . LEU B 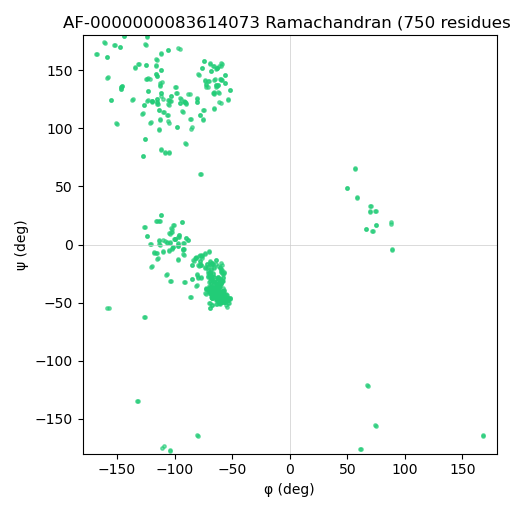1 28 ? 21.969 -1.243 12.43 1 91.5 28 LEU B N 1
ATOM 3154 C CA . LEU B 1 28 ? 21.531 -0.727 13.727 1 91.5 28 LEU B CA 1
ATOM 3155 C C . LEU B 1 28 ? 22.078 0.673 13.969 1 91.5 28 LEU B C 1
ATOM 3157 O O . LEU B 1 28 ? 23.297 0.858 14.047 1 91.5 28 LEU B O 1
ATOM 3161 N N . PRO B 1 29 ? 21.141 1.598 14.078 1 96.19 29 PRO B N 1
ATOM 3162 C CA . PRO B 1 29 ? 21.656 2.928 14.414 1 96.19 29 PRO B CA 1
ATOM 3163 C C . PRO B 1 29 ? 22.109 3.037 15.867 1 96.19 29 PRO B C 1
ATOM 3165 O O . PRO B 1 29 ? 21.5 2.445 16.75 1 96.19 29 PRO B O 1
ATOM 3168 N N . ARG B 1 30 ? 23.203 3.727 16.156 1 96.19 30 ARG B N 1
ATOM 3169 C CA . ARG B 1 30 ? 23.672 3.984 17.516 1 96.19 30 ARG B CA 1
ATOM 3170 C C . ARG B 1 30 ? 23.359 5.414 17.938 1 96.19 30 ARG B C 1
ATOM 3172 O O . ARG B 1 30 ? 23.078 5.664 19.125 1 96.19 30 ARG B O 1
ATOM 3179 N N . LYS B 1 31 ? 23.344 6.34 17.016 1 98.44 31 LYS B N 1
ATOM 3180 C CA . LYS B 1 31 ? 23.078 7.754 17.25 1 98.44 31 LYS B CA 1
ATOM 3181 C C . LYS B 1 31 ? 21.781 8.188 16.562 1 98.44 31 LYS B C 1
ATOM 3183 O O . LYS B 1 31 ? 21.641 8.062 15.352 1 98.44 31 LYS B O 1
ATOM 3188 N N . ILE B 1 32 ? 20.875 8.68 17.406 1 98.62 32 ILE B N 1
ATOM 3189 C CA . ILE B 1 32 ? 19.547 9 16.938 1 98.62 32 ILE B CA 1
ATOM 3190 C C . ILE B 1 32 ? 19.219 10.461 17.234 1 98.62 32 ILE B C 1
ATOM 3192 O O . ILE B 1 32 ? 19.531 10.961 18.328 1 98.62 32 ILE B O 1
ATOM 3196 N N . VAL B 1 33 ? 18.703 11.188 16.219 1 98.81 33 VAL B N 1
ATOM 3197 C CA . VAL B 1 33 ? 18.078 12.484 16.469 1 98.81 33 VAL B CA 1
ATOM 3198 C C . VAL B 1 33 ? 16.578 12.305 16.703 1 98.81 33 VAL B C 1
ATOM 3200 O O . VAL B 1 33 ? 15.891 11.688 15.898 1 98.81 33 VAL B O 1
ATOM 3203 N N . LEU B 1 34 ? 16.125 12.758 17.828 1 98.62 34 LEU B N 1
ATOM 3204 C CA . LEU B 1 34 ? 14.719 12.68 18.188 1 98.62 34 LEU B CA 1
ATOM 3205 C C . LEU B 1 34 ? 14.07 14.055 18.156 1 98.62 34 LEU B C 1
ATOM 3207 O O . LEU B 1 34 ? 14.477 14.953 18.906 1 98.62 34 LEU B O 1
ATOM 3211 N N . LEU B 1 35 ? 13.141 14.234 17.234 1 98.69 35 LEU B N 1
ATOM 3212 C CA . LEU B 1 35 ? 12.359 15.469 17.203 1 98.69 35 LEU B CA 1
ATOM 3213 C C . LEU B 1 35 ? 11 15.266 17.859 1 98.69 35 LEU B C 1
ATOM 3215 O O . LEU B 1 35 ? 10.297 14.297 17.562 1 98.69 35 LEU B O 1
ATOM 3219 N N . HIS B 1 36 ? 10.641 16.125 18.75 1 97.44 36 HIS B N 1
ATOM 3220 C CA . HIS B 1 36 ? 9.344 16.125 19.406 1 97.44 36 HIS B CA 1
ATOM 3221 C C . HIS B 1 36 ? 8.891 17.547 19.734 1 97.44 36 HIS B C 1
ATOM 3223 O O . HIS B 1 36 ? 9.664 18.5 19.578 1 97.44 36 HIS B O 1
ATOM 3229 N N . ARG B 1 37 ? 7.672 17.781 20.141 1 92.44 37 ARG B N 1
ATOM 3230 C CA . ARG B 1 37 ? 7.086 19.094 20.344 1 92.44 37 ARG B CA 1
ATOM 3231 C C . ARG B 1 37 ? 7.59 19.734 21.625 1 92.44 37 ARG B C 1
ATOM 3233 O O . ARG B 1 37 ? 7.309 20.906 21.906 1 92.44 37 ARG B O 1
ATOM 3240 N N . GLY B 1 38 ? 8.312 19.016 22.469 1 90.69 38 GLY B N 1
ATOM 3241 C CA . GLY B 1 38 ? 8.797 19.531 23.75 1 90.69 38 GLY B CA 1
ATOM 3242 C C . GLY B 1 38 ? 7.711 19.656 24.797 1 90.69 38 GLY B C 1
ATOM 3243 O O . GLY B 1 38 ? 6.805 18.812 24.859 1 90.69 38 GLY B O 1
ATOM 3244 N N . GLY B 1 39 ? 7.906 20.547 25.766 1 88.62 39 GLY B N 1
ATOM 3245 C CA . GLY B 1 39 ? 6.953 20.703 26.859 1 88.62 39 GLY B CA 1
ATOM 3246 C C . GLY B 1 39 ? 6.906 19.5 27.781 1 88.62 39 GLY B C 1
ATOM 3247 O O . GLY B 1 39 ? 7.941 19.047 28.281 1 88.62 39 GLY B O 1
ATOM 3248 N N . ASP B 1 40 ? 5.699 18.938 27.875 1 87.38 40 ASP B N 1
ATOM 3249 C CA . ASP B 1 40 ? 5.504 17.828 28.797 1 87.38 40 ASP B CA 1
ATOM 3250 C C . ASP B 1 40 ? 5.684 16.484 28.094 1 87.38 40 ASP B C 1
ATOM 3252 O O . ASP B 1 40 ? 5.223 15.453 28.578 1 87.38 40 ASP B O 1
ATOM 3256 N N . PHE B 1 41 ? 6.344 16.562 26.984 1 88.94 41 PHE B N 1
ATOM 3257 C CA . PHE B 1 41 ? 6.488 15.359 26.188 1 88.94 41 PHE B CA 1
ATOM 3258 C C . PHE B 1 41 ? 7.074 14.227 27.016 1 88.94 41 PHE B C 1
ATOM 3260 O O . PHE B 1 41 ? 6.555 13.109 27 1 88.94 41 PHE B O 1
ATOM 3267 N N . SER B 1 42 ? 8.078 14.484 27.75 1 89.19 42 SER B N 1
ATOM 3268 C CA . SER B 1 42 ? 8.773 13.453 28.531 1 89.19 42 SER B CA 1
ATOM 3269 C C . SER B 1 42 ? 7.887 12.906 29.641 1 89.19 42 SER B C 1
ATOM 3271 O O . SER B 1 42 ? 8.141 11.82 30.156 1 89.19 42 SER B O 1
ATOM 3273 N N . ASP B 1 43 ? 6.824 13.695 29.922 1 91.19 43 ASP B N 1
ATOM 3274 C CA . ASP B 1 43 ? 5.957 13.297 31.031 1 91.19 43 ASP B CA 1
ATOM 3275 C C . ASP B 1 43 ? 4.738 12.531 30.516 1 91.19 43 ASP B C 1
ATOM 3277 O O . ASP B 1 43 ? 4.023 11.898 31.312 1 91.19 43 ASP B O 1
ATOM 3281 N N . THR B 1 44 ? 4.582 12.609 29.266 1 91.75 44 THR B N 1
ATOM 3282 C CA . THR B 1 44 ? 3.471 11.859 28.688 1 91.75 44 THR B CA 1
ATOM 3283 C C . THR B 1 44 ? 3.785 10.367 28.656 1 91.75 44 THR B C 1
ATOM 3285 O O . THR B 1 44 ? 4.953 9.977 28.703 1 91.75 44 THR B O 1
ATOM 3288 N N . GLU B 1 45 ? 2.758 9.586 28.594 1 90.56 45 GLU B N 1
ATOM 3289 C CA . GLU B 1 45 ? 2.943 8.141 28.5 1 90.56 45 GLU B CA 1
ATOM 3290 C C . GLU B 1 45 ? 3.723 7.773 27.234 1 90.56 45 GLU B C 1
ATOM 3292 O O . GLU B 1 45 ? 4.617 6.926 27.281 1 90.56 45 GLU B O 1
ATOM 3297 N N . GLY B 1 46 ? 3.383 8.383 26.172 1 92.25 46 GLY B N 1
ATOM 3298 C CA . GLY B 1 46 ? 4.09 8.148 24.922 1 92.25 46 GLY B CA 1
ATOM 3299 C C . GLY B 1 46 ? 5.555 8.523 24.984 1 92.25 46 GLY B C 1
ATOM 3300 O O . GLY B 1 46 ? 6.418 7.785 24.5 1 92.25 46 GLY B O 1
ATOM 3301 N N . GLY B 1 47 ? 5.797 9.664 25.578 1 94.5 47 GLY B N 1
ATOM 3302 C CA . GLY B 1 47 ? 7.172 10.109 25.75 1 94.5 47 GLY B CA 1
ATOM 3303 C C . GLY B 1 47 ? 7.996 9.188 26.625 1 94.5 47 GLY B C 1
ATOM 3304 O O . GLY B 1 47 ? 9.125 8.836 26.281 1 94.5 47 GLY B O 1
ATOM 3305 N N . GLN B 1 48 ? 7.41 8.773 27.719 1 95.69 48 GLN B N 1
ATOM 3306 C CA . GLN B 1 48 ? 8.094 7.867 28.641 1 95.69 48 GLN B CA 1
ATOM 3307 C C . GLN B 1 48 ? 8.406 6.535 27.969 1 95.69 48 GLN B C 1
ATOM 3309 O O . GLN B 1 48 ? 9.508 6.008 28.109 1 95.69 48 GLN B O 1
ATOM 3314 N N . SER B 1 49 ? 7.418 6.09 27.281 1 96.06 49 SER B N 1
ATOM 3315 C CA . SER B 1 49 ? 7.602 4.828 26.562 1 96.06 49 SER B CA 1
ATOM 3316 C C . SER B 1 49 ? 8.711 4.934 25.531 1 96.06 49 SER B C 1
ATOM 3318 O O . SER B 1 49 ? 9.547 4.035 25.406 1 96.06 49 SER B O 1
ATOM 3320 N N . LEU B 1 50 ? 8.672 6 24.781 1 96.94 50 LEU B N 1
ATOM 3321 C CA . LEU B 1 50 ? 9.672 6.195 23.734 1 96.94 50 LEU B CA 1
ATOM 3322 C C . LEU B 1 50 ? 11.07 6.301 24.344 1 96.94 50 LEU B C 1
ATOM 3324 O O . LEU B 1 50 ? 12.016 5.68 23.844 1 96.94 50 LEU B O 1
ATOM 3328 N N . TYR B 1 51 ? 11.203 7.07 25.406 1 96.06 51 TYR B N 1
ATOM 3329 C CA . TYR B 1 51 ? 12.5 7.242 26.047 1 96.06 51 TYR B CA 1
ATOM 3330 C C . TYR B 1 51 ? 13.023 5.922 26.594 1 96.06 51 TYR B C 1
ATOM 3332 O O . TYR B 1 51 ? 14.219 5.637 26.531 1 96.06 51 TYR B O 1
ATOM 3340 N N . LYS B 1 52 ? 12.141 5.156 27.156 1 96.75 52 LYS B N 1
ATOM 3341 C CA . LYS B 1 52 ? 12.523 3.836 27.641 1 96.75 52 LYS B CA 1
ATOM 3342 C C . LYS B 1 52 ? 13.078 2.973 26.516 1 96.75 52 LYS B C 1
ATOM 3344 O O . LYS B 1 52 ? 14.078 2.273 26.688 1 96.75 52 LYS B O 1
ATOM 3349 N N . CYS B 1 53 ? 12.445 3.047 25.359 1 97.44 53 CYS B N 1
ATOM 3350 C CA . CYS B 1 53 ? 12.859 2.244 24.219 1 97.44 53 CYS B CA 1
ATOM 3351 C C . CYS B 1 53 ? 14.188 2.736 23.656 1 97.44 53 CYS B C 1
ATOM 3353 O O . CYS B 1 53 ? 14.914 1.973 23.016 1 97.44 53 CYS B O 1
ATOM 3355 N N . LEU B 1 54 ? 14.523 4.027 23.891 1 97.5 54 LEU B N 1
ATOM 3356 C CA . LEU B 1 54 ? 15.703 4.629 23.281 1 97.5 54 LEU B CA 1
ATOM 3357 C C . LEU B 1 54 ? 16.844 4.734 24.281 1 97.5 54 LEU B C 1
ATOM 3359 O O . LEU B 1 54 ? 17.859 5.359 24.016 1 97.5 54 LEU B O 1
ATOM 3363 N N . LYS B 1 55 ? 16.734 4.109 25.438 1 96.44 55 LYS B N 1
ATOM 3364 C CA . LYS B 1 55 ? 17.672 4.281 26.562 1 96.44 55 LYS B CA 1
ATOM 3365 C C . LYS B 1 55 ? 19.078 3.832 26.188 1 96.44 55 LYS B C 1
ATOM 3367 O O . LYS B 1 55 ? 20.062 4.363 26.703 1 96.44 55 LYS B O 1
ATOM 3372 N N . ASP B 1 56 ? 19.234 2.859 25.234 1 96.25 56 ASP B N 1
ATOM 3373 C CA . ASP B 1 56 ? 20.531 2.279 24.891 1 96.25 56 ASP B CA 1
ATOM 3374 C C . ASP B 1 56 ? 21.141 2.963 23.672 1 96.25 56 ASP B C 1
ATOM 3376 O O . ASP B 1 56 ? 22.156 2.502 23.125 1 96.25 56 ASP B O 1
ATOM 3380 N N . TYR B 1 57 ? 20.531 4.023 23.234 1 97.88 57 TYR B N 1
ATOM 3381 C CA . TYR B 1 57 ? 21.016 4.781 22.078 1 97.88 57 TYR B CA 1
ATOM 3382 C C . TYR B 1 57 ? 21.531 6.148 22.516 1 97.88 57 TYR B C 1
ATOM 3384 O O . TYR B 1 57 ? 21.156 6.656 23.578 1 97.88 57 TYR B O 1
ATOM 3392 N N . GLU B 1 58 ? 22.516 6.734 21.828 1 98.44 58 GLU B N 1
ATOM 3393 C CA . GLU B 1 58 ? 22.859 8.148 21.984 1 98.44 58 GLU B CA 1
ATOM 3394 C C . GLU B 1 58 ? 21.875 9.039 21.25 1 98.44 58 GLU B C 1
ATOM 3396 O O . GLU B 1 58 ? 21.797 9.023 20.031 1 98.44 58 GLU B O 1
ATOM 3401 N N . VAL B 1 59 ? 21.094 9.773 22.031 1 98.12 59 VAL B N 1
ATOM 3402 C CA . VAL B 1 59 ? 19.969 10.5 21.453 1 98.12 59 VAL B CA 1
ATOM 3403 C C . VAL B 1 59 ? 20.203 12.008 21.609 1 98.12 59 VAL B C 1
ATOM 3405 O O . VAL B 1 59 ? 20.484 12.492 22.703 1 98.12 59 VAL B O 1
ATOM 3408 N N . LYS B 1 60 ? 20.203 12.695 20.5 1 98.38 60 LYS B N 1
ATOM 3409 C CA . LYS B 1 60 ? 20.109 14.156 20.516 1 98.38 60 LYS B CA 1
ATOM 3410 C C . LYS B 1 60 ? 18.656 14.602 20.328 1 98.38 60 LYS B C 1
ATOM 3412 O O . LYS B 1 60 ? 18.031 14.297 19.312 1 98.38 60 LYS B O 1
ATOM 3417 N N . GLN B 1 61 ? 18.188 15.336 21.281 1 97.25 61 GLN B N 1
ATOM 3418 C CA . GLN B 1 61 ? 16.781 15.742 21.25 1 97.25 61 GLN B CA 1
ATOM 3419 C C . GLN B 1 61 ? 16.625 17.172 20.719 1 97.25 61 GLN B C 1
ATOM 3421 O O . GLN B 1 61 ? 17.422 18.047 21.031 1 97.25 61 GLN B O 1
ATOM 3426 N N . LEU B 1 62 ? 15.672 17.297 19.859 1 98.12 62 LEU B N 1
ATOM 3427 C CA . LEU B 1 62 ? 15.266 18.609 19.375 1 98.12 62 LEU B CA 1
ATOM 3428 C C . LEU B 1 62 ? 13.812 18.891 19.703 1 98.12 62 LEU B C 1
ATOM 3430 O O . LEU B 1 62 ? 12.922 18.125 19.344 1 98.12 62 LEU B O 1
ATOM 3434 N N . GLU B 1 63 ? 13.609 19.984 20.391 1 97.5 63 GLU B N 1
ATOM 3435 C CA . GLU B 1 63 ? 12.258 20.438 20.688 1 97.5 63 GLU B CA 1
ATOM 3436 C C . GLU B 1 63 ? 11.734 21.375 19.609 1 97.5 63 GLU B C 1
ATOM 3438 O O . GLU B 1 63 ? 12.344 22.406 19.328 1 97.5 63 GLU B O 1
ATOM 3443 N N . VAL B 1 64 ? 10.656 20.984 19.031 1 97.12 64 VAL B N 1
ATOM 3444 C CA . VAL B 1 64 ? 10.062 21.75 17.953 1 97.12 64 VAL B CA 1
ATOM 3445 C C . VAL B 1 64 ? 8.82 22.484 18.453 1 97.12 64 VAL B C 1
ATOM 3447 O O . VAL B 1 64 ? 7.742 21.906 18.562 1 97.12 64 VAL B O 1
ATOM 3450 N N . ASN B 1 65 ? 8.922 23.75 18.656 1 92.88 65 ASN B N 1
ATOM 3451 C CA . ASN B 1 65 ? 7.84 24.547 19.219 1 92.88 65 ASN B CA 1
ATOM 3452 C C . ASN B 1 65 ? 7.262 25.531 18.203 1 92.88 65 ASN B C 1
ATOM 3454 O O . ASN B 1 65 ? 6.66 26.531 18.578 1 92.88 65 ASN B O 1
ATOM 3458 N N . ILE B 1 66 ? 7.504 25.25 16.969 1 90.69 66 ILE B N 1
ATOM 3459 C CA . ILE B 1 66 ? 7.012 26.109 15.906 1 90.69 66 ILE B CA 1
ATOM 3460 C C . ILE B 1 66 ? 5.992 25.359 15.047 1 90.69 66 ILE B C 1
ATOM 3462 O O . ILE B 1 66 ? 5.879 24.141 15.148 1 90.69 66 ILE B O 1
ATOM 3466 N N . SER B 1 67 ? 5.168 26.094 14.352 1 87.75 67 SER B N 1
ATOM 3467 C CA . SER B 1 67 ? 4.277 25.562 13.328 1 87.75 67 SER B CA 1
ATOM 3468 C C . SER B 1 67 ? 4.637 26.109 11.945 1 87.75 67 SER B C 1
ATOM 3470 O O . SER B 1 67 ? 5.152 27.219 11.828 1 87.75 67 SER B O 1
ATOM 3472 N N . ASN B 1 68 ? 4.469 25.266 10.93 1 88.25 68 ASN B N 1
ATOM 3473 C CA . ASN B 1 68 ? 4.75 25.688 9.562 1 88.25 68 ASN B CA 1
ATOM 3474 C C . ASN B 1 68 ? 6.184 26.188 9.414 1 88.25 68 ASN B C 1
ATOM 3476 O O . ASN B 1 68 ? 6.41 27.359 9.109 1 88.25 68 ASN B O 1
ATOM 3480 N N . PRO B 1 69 ? 7.047 25.266 9.586 1 94.5 69 PRO B N 1
ATOM 3481 C CA . PRO B 1 69 ? 8.461 25.656 9.57 1 94.5 69 PRO B CA 1
ATOM 3482 C C . PRO B 1 69 ? 8.875 26.297 8.258 1 94.5 69 PRO B C 1
ATOM 3484 O O . PRO B 1 69 ? 8.422 25.891 7.188 1 94.5 69 PRO B O 1
ATOM 3487 N N . ASP B 1 70 ? 9.734 27.297 8.367 1 94.94 70 ASP B N 1
ATOM 3488 C CA . ASP B 1 70 ? 10.297 27.922 7.172 1 94.94 70 ASP B CA 1
ATOM 3489 C C . ASP B 1 70 ? 11.789 27.609 7.043 1 94.94 70 ASP B C 1
ATOM 3491 O O . ASP B 1 70 ? 12.32 26.781 7.793 1 94.94 70 ASP B O 1
ATOM 3495 N N . VAL B 1 71 ? 12.422 28.172 6.102 1 97.62 71 VAL B N 1
ATOM 3496 C CA . VAL B 1 71 ? 13.812 27.875 5.773 1 97.62 71 VAL B CA 1
ATOM 3497 C C . VAL B 1 71 ? 14.711 28.25 6.949 1 97.62 71 VAL B C 1
ATOM 3499 O O . VAL B 1 71 ? 15.656 27.531 7.27 1 97.62 71 VAL B O 1
ATOM 3502 N N . GLU B 1 72 ? 14.43 29.328 7.59 1 97.62 72 GLU B N 1
ATOM 3503 C CA . GLU B 1 72 ? 15.219 29.75 8.75 1 97.62 72 GLU B CA 1
ATOM 3504 C C . GLU B 1 72 ? 15.086 28.75 9.898 1 97.62 72 GLU B C 1
ATOM 3506 O O . GLU B 1 72 ? 16.062 28.453 10.578 1 97.62 72 GLU B O 1
ATOM 3511 N N . ASP B 1 73 ? 13.906 28.281 10.109 1 97.56 73 ASP B N 1
ATOM 3512 C CA . ASP B 1 73 ? 13.664 27.281 11.148 1 97.56 73 ASP B CA 1
ATOM 3513 C C . ASP B 1 73 ? 14.461 26.016 10.867 1 97.56 73 ASP B C 1
ATOM 3515 O O . ASP B 1 73 ? 15.125 25.484 11.766 1 97.56 73 ASP B O 1
ATOM 3519 N N . LEU B 1 74 ? 14.328 25.531 9.656 1 98.44 74 LEU B N 1
ATOM 3520 C CA . LEU B 1 74 ? 15.039 24.312 9.297 1 98.44 74 LEU B CA 1
ATOM 3521 C C . LEU B 1 74 ? 16.547 24.5 9.469 1 98.44 74 LEU B C 1
ATOM 3523 O O . LEU B 1 74 ? 17.234 23.578 9.938 1 98.44 74 LEU B O 1
ATOM 3527 N N . PHE B 1 75 ? 17.062 25.656 9.078 1 98.38 75 PHE B N 1
ATOM 3528 C CA . PHE B 1 75 ? 18.484 25.953 9.234 1 98.38 75 PHE B CA 1
ATOM 3529 C C . PHE B 1 75 ? 18.875 25.922 10.703 1 98.38 75 PHE B C 1
ATOM 3531 O O . PHE B 1 75 ? 19.922 25.375 11.055 1 98.38 75 PHE B O 1
ATOM 3538 N N . TYR B 1 76 ? 18.062 26.516 11.492 1 98.25 76 TYR B N 1
ATOM 3539 C CA . TYR B 1 76 ? 18.312 26.531 12.93 1 98.25 76 TYR B CA 1
ATOM 3540 C C . TYR B 1 76 ? 18.453 25.109 13.477 1 98.25 76 TYR B C 1
ATOM 3542 O O . TYR B 1 76 ? 19.406 24.812 14.195 1 98.25 76 TYR B O 1
ATOM 3550 N N . PHE B 1 77 ? 17.531 24.188 13.172 1 98.5 77 PHE B N 1
ATOM 3551 C CA . PHE B 1 77 ? 17.578 22.812 13.656 1 98.5 77 PHE B CA 1
ATOM 3552 C C . PHE B 1 77 ? 18.75 22.062 13.047 1 98.5 77 PHE B C 1
ATOM 3554 O O . PHE B 1 77 ? 19.391 21.25 13.719 1 98.5 77 PHE B O 1
ATOM 3561 N N . PHE B 1 78 ? 19.047 22.328 11.758 1 98.62 78 PHE B N 1
ATOM 3562 C CA . PHE B 1 78 ? 20.188 21.734 11.086 1 98.62 78 PHE B CA 1
ATOM 3563 C C . PHE B 1 78 ? 21.484 22.047 11.836 1 98.62 78 PHE B C 1
ATOM 3565 O O . PHE B 1 78 ? 22.297 21.156 12.078 1 98.62 78 PHE B O 1
ATOM 3572 N N . LYS B 1 79 ? 21.656 23.281 12.219 1 98.25 79 LYS B N 1
ATOM 3573 C CA . LYS B 1 79 ? 22.875 23.719 12.883 1 98.25 79 LYS B CA 1
ATOM 3574 C C . LYS B 1 79 ? 23.016 23.062 14.258 1 98.25 79 LYS B C 1
ATOM 3576 O O . LYS B 1 79 ? 24.141 22.812 14.711 1 98.25 79 LYS B O 1
ATOM 3581 N N . GLN B 1 80 ? 21.953 22.719 14.859 1 98.06 80 GLN B N 1
ATOM 3582 C CA . GLN B 1 80 ? 21.984 22.109 16.188 1 98.06 80 GLN B CA 1
ATOM 3583 C C . GLN B 1 80 ? 22.547 20.688 16.109 1 98.06 80 GLN B C 1
ATOM 3585 O O . GLN B 1 80 ? 23.062 20.172 17.109 1 98.06 80 GLN B O 1
ATOM 3590 N N . ILE B 1 81 ? 22.484 20.031 14.93 1 97.88 81 ILE B N 1
ATOM 3591 C CA . ILE B 1 81 ? 22.875 18.625 14.891 1 97.88 81 ILE B CA 1
ATOM 3592 C C . ILE B 1 81 ? 23.984 18.422 13.859 1 97.88 81 ILE B C 1
ATOM 3594 O O . ILE B 1 81 ? 24.344 17.297 13.547 1 97.88 81 ILE B O 1
ATOM 3598 N N . GLU B 1 82 ? 24.484 19.531 13.32 1 95.88 82 GLU B N 1
ATOM 3599 C CA . GLU B 1 82 ? 25.438 19.453 12.219 1 95.88 82 GLU B CA 1
ATOM 3600 C C . GLU B 1 82 ? 26.688 18.672 12.617 1 95.88 82 GLU B C 1
ATOM 3602 O O . GLU B 1 82 ? 27.328 18.031 11.766 1 95.88 82 GLU B O 1
ATOM 3607 N N . HIS B 1 83 ? 27.031 18.594 13.867 1 96.06 83 HIS B N 1
ATOM 3608 C CA . HIS B 1 83 ? 28.234 17.906 14.312 1 96.06 83 HIS B CA 1
ATOM 3609 C C . HIS B 1 83 ? 27.891 16.578 14.992 1 96.06 83 HIS B C 1
ATOM 3611 O O . HIS B 1 83 ? 28.766 15.922 15.547 1 96.06 83 HIS B O 1
ATOM 3617 N N . PHE B 1 84 ? 26.625 16.219 15.047 1 97.94 84 PHE B N 1
ATOM 3618 C CA . PHE B 1 84 ? 26.188 14.945 15.586 1 97.94 84 PHE B CA 1
ATOM 3619 C C . PHE B 1 84 ? 26.047 13.906 14.477 1 97.94 84 PHE B C 1
ATOM 3621 O O . PHE B 1 84 ? 25.266 14.078 13.547 1 97.94 84 PHE B O 1
ATOM 3628 N N . ASP B 1 85 ? 26.828 12.867 14.461 1 97.94 85 ASP B N 1
ATOM 3629 C CA . ASP B 1 85 ? 26.875 11.875 13.398 1 97.94 85 ASP B CA 1
ATOM 3630 C C . ASP B 1 85 ? 25.703 10.898 13.508 1 97.94 85 ASP B C 1
ATOM 3632 O O . ASP B 1 85 ? 25.906 9.688 13.633 1 97.94 85 ASP B O 1
ATOM 3636 N N . TYR B 1 86 ? 24.516 11.461 13.414 1 98.31 86 TYR B N 1
ATOM 3637 C CA . TYR B 1 86 ? 23.312 10.656 13.578 1 98.31 86 TYR B CA 1
ATOM 3638 C C . TYR B 1 86 ? 23.141 9.688 12.414 1 98.31 86 TYR B C 1
ATOM 3640 O O . TYR B 1 86 ? 23.562 9.977 11.289 1 98.31 86 TYR B O 1
ATOM 3648 N N . GLN B 1 87 ? 22.516 8.523 12.695 1 98.44 87 GLN B N 1
ATOM 3649 C CA . GLN B 1 87 ? 22.328 7.453 11.719 1 98.44 87 GLN B CA 1
ATOM 3650 C C . GLN B 1 87 ? 20.844 7.191 11.477 1 98.44 87 GLN B C 1
ATOM 3652 O O . GLN B 1 87 ? 20.484 6.398 10.602 1 98.44 87 GLN B O 1
ATOM 3657 N N . CYS B 1 88 ? 19.984 7.824 12.234 1 98.62 88 CYS B N 1
ATOM 3658 C CA . CYS B 1 88 ? 18.531 7.715 12.117 1 98.62 88 CYS B CA 1
ATOM 3659 C C . CYS B 1 88 ? 17.844 8.93 12.734 1 98.62 88 CYS B C 1
ATOM 3661 O O . CYS B 1 88 ? 18.344 9.508 13.703 1 98.62 88 CYS B O 1
ATOM 3663 N N . VAL B 1 89 ? 16.781 9.367 12.164 1 98.88 89 VAL B N 1
ATOM 3664 C CA . VAL B 1 89 ? 15.961 10.422 12.727 1 98.88 89 VAL B CA 1
ATOM 3665 C C . VAL B 1 89 ? 14.609 9.844 13.156 1 98.88 89 VAL B C 1
ATOM 3667 O O . VAL B 1 89 ? 14 9.062 12.422 1 98.88 89 VAL B O 1
ATOM 3670 N N . VAL B 1 90 ? 14.164 10.102 14.344 1 98.81 90 VAL B N 1
ATOM 3671 C CA . VAL B 1 90 ? 12.836 9.734 14.836 1 98.81 90 VAL B CA 1
ATOM 3672 C C . VAL B 1 90 ? 12.016 10.992 15.094 1 98.81 90 VAL B C 1
ATOM 3674 O O . VAL B 1 90 ? 12.422 11.859 15.867 1 98.81 90 VAL B O 1
ATOM 3677 N N . GLY B 1 91 ? 10.977 11.141 14.359 1 98.69 91 GLY B N 1
ATOM 3678 C CA . GLY B 1 91 ? 10.039 12.227 14.594 1 98.69 91 GLY B CA 1
ATOM 3679 C C . GLY B 1 91 ? 8.75 11.781 15.25 1 98.69 91 GLY B C 1
ATOM 3680 O O . GLY B 1 91 ? 8.039 10.93 14.719 1 98.69 91 GLY B O 1
ATOM 3681 N N . ILE B 1 92 ? 8.438 12.297 16.406 1 98.31 92 ILE B N 1
ATOM 3682 C CA . ILE B 1 92 ? 7.164 12.047 17.078 1 98.31 92 ILE B CA 1
ATOM 3683 C C . ILE B 1 92 ? 6.43 13.367 17.297 1 98.31 92 ILE B C 1
ATOM 3685 O O . ILE B 1 92 ? 6.867 14.203 18.094 1 98.31 92 ILE B O 1
ATOM 3689 N N . GLY B 1 93 ? 5.422 13.625 16.531 1 96.75 93 GLY B N 1
ATOM 3690 C CA . GLY B 1 93 ? 4.699 14.891 16.562 1 96.75 93 GLY B CA 1
ATOM 3691 C C . GLY B 1 93 ? 3.764 15.078 15.391 1 96.75 93 GLY B C 1
ATOM 3692 O O . GLY B 1 93 ? 3.342 14.109 14.766 1 96.75 93 GLY B O 1
ATOM 3693 N N . GLY B 1 94 ? 3.346 16.281 15.18 1 95.75 94 GLY B N 1
ATOM 3694 C CA . GLY B 1 94 ? 2.494 16.594 14.047 1 95.75 94 GLY B CA 1
ATOM 3695 C C . GLY B 1 94 ? 3.264 16.766 12.75 1 95.75 94 GLY B C 1
ATOM 3696 O O . GLY B 1 94 ? 4.406 16.312 12.641 1 95.75 94 GLY B O 1
ATOM 3697 N N . GLY B 1 95 ? 2.627 17.344 11.805 1 96.06 95 GLY B N 1
ATOM 3698 C CA . GLY B 1 95 ? 3.199 17.516 10.477 1 96.06 95 GLY B CA 1
ATOM 3699 C C . GLY B 1 95 ? 4.492 18.297 10.484 1 96.06 95 GLY B C 1
ATOM 3700 O O . GLY B 1 95 ? 5.434 17.969 9.758 1 96.06 95 GLY B O 1
ATOM 3701 N N . THR B 1 96 ? 4.516 19.328 11.281 1 96.06 96 THR B N 1
ATOM 3702 C CA . THR B 1 96 ? 5.703 20.172 11.367 1 96.06 96 THR B CA 1
ATOM 3703 C C . THR B 1 96 ? 6.91 19.359 11.82 1 96.06 96 THR B C 1
ATOM 3705 O O . THR B 1 96 ? 7.98 19.438 11.219 1 96.06 96 THR B O 1
ATOM 3708 N N . VAL B 1 97 ? 6.727 18.594 12.898 1 98 97 VAL B N 1
ATOM 3709 C CA . VAL B 1 97 ? 7.797 17.75 13.438 1 98 97 VAL B CA 1
ATOM 3710 C C . VAL B 1 97 ? 8.234 16.734 12.398 1 98 97 VAL B C 1
ATOM 3712 O O . VAL B 1 97 ? 9.43 16.531 12.172 1 98 97 VAL B O 1
ATOM 3715 N N . LEU B 1 98 ? 7.281 16.094 11.75 1 98.56 98 LEU B N 1
ATOM 3716 C CA . LEU B 1 98 ? 7.578 15.047 10.781 1 98.56 98 LEU B CA 1
ATOM 3717 C C . LEU B 1 98 ? 8.25 15.625 9.539 1 98.56 98 LEU B C 1
ATOM 3719 O O . LEU B 1 98 ? 9.18 15.023 8.992 1 98.56 98 LEU B O 1
ATOM 3723 N N . ASP B 1 99 ? 7.832 16.797 9.094 1 98.19 99 ASP B N 1
ATOM 3724 C CA . ASP B 1 99 ? 8.445 17.438 7.93 1 98.19 99 ASP B CA 1
ATOM 3725 C C . ASP B 1 99 ? 9.891 17.844 8.227 1 98.19 99 ASP B C 1
ATOM 3727 O O . ASP B 1 99 ? 10.773 17.672 7.379 1 98.19 99 ASP B O 1
ATOM 3731 N N . LEU B 1 100 ? 10.078 18.359 9.414 1 98.62 100 LEU B N 1
ATOM 3732 C CA . LEU B 1 100 ? 11.445 18.688 9.82 1 98.62 100 LEU B CA 1
ATOM 3733 C C . LEU B 1 100 ? 12.305 17.438 9.914 1 98.62 100 LEU B C 1
ATOM 3735 O O . LEU B 1 100 ? 13.477 17.453 9.508 1 98.62 100 LEU B O 1
ATOM 3739 N N . SER B 1 101 ? 11.727 16.359 10.438 1 98.75 101 SER B N 1
ATOM 3740 C CA . SER B 1 101 ? 12.445 15.102 10.555 1 98.75 101 SER B CA 1
ATOM 3741 C C . SER B 1 101 ? 12.906 14.594 9.195 1 98.75 101 SER B C 1
ATOM 3743 O O . SER B 1 101 ? 14.07 14.219 9.023 1 98.75 101 SER B O 1
ATOM 3745 N N . LYS B 1 102 ? 12.031 14.648 8.203 1 98.31 102 LYS B N 1
ATOM 3746 C CA . LYS B 1 102 ? 12.352 14.242 6.836 1 98.31 102 LYS B CA 1
ATOM 3747 C C . LYS B 1 102 ? 13.453 15.117 6.25 1 98.31 102 LYS B C 1
ATOM 3749 O O . LYS B 1 102 ? 14.391 14.609 5.633 1 98.31 102 LYS B O 1
ATOM 3754 N N . SER B 1 103 ? 13.281 16.359 6.477 1 98.75 103 SER B N 1
ATOM 3755 C CA . SER B 1 103 ? 14.234 17.312 5.906 1 98.75 103 SER B CA 1
ATOM 3756 C C . SER B 1 103 ? 15.633 17.109 6.484 1 98.75 103 SER B C 1
ATOM 3758 O O . SER B 1 103 ? 16.625 17.078 5.742 1 98.75 103 SER B O 1
ATOM 3760 N N . LEU B 1 104 ? 15.703 16.906 7.773 1 98.75 104 LEU B N 1
ATOM 3761 C CA . LEU B 1 104 ? 17 16.719 8.43 1 98.75 104 LEU B CA 1
ATOM 3762 C C . LEU B 1 104 ? 17.641 15.398 8.016 1 98.75 104 LEU B C 1
ATOM 3764 O O . LEU B 1 104 ? 18.859 15.297 7.914 1 98.75 104 LEU B O 1
ATOM 3768 N N . ALA B 1 105 ? 16.828 14.359 7.758 1 98.62 105 ALA B N 1
ATOM 3769 C CA . ALA B 1 105 ? 17.328 13.086 7.254 1 98.62 105 ALA B CA 1
ATOM 3770 C C . ALA B 1 105 ? 18.016 13.258 5.906 1 98.62 105 ALA B C 1
ATOM 3772 O O . ALA B 1 105 ? 19.031 12.617 5.637 1 98.62 105 ALA B O 1
ATOM 3773 N N . ALA B 1 106 ? 17.516 14.148 5.094 1 98.44 106 ALA B N 1
ATOM 3774 C CA . ALA B 1 106 ? 18 14.367 3.738 1 98.44 106 ALA B CA 1
ATOM 3775 C C . ALA B 1 106 ? 19.25 15.234 3.742 1 98.44 106 ALA B C 1
ATOM 3777 O O . ALA B 1 106 ? 20.094 15.148 2.836 1 98.44 106 ALA B O 1
ATOM 3778 N N . LEU B 1 107 ? 19.422 16.078 4.777 1 98.38 107 LEU B N 1
ATOM 3779 C CA . LEU B 1 107 ? 20.438 17.141 4.746 1 98.38 107 LEU B CA 1
ATOM 3780 C C . LEU B 1 107 ? 21.688 16.719 5.508 1 98.38 107 LEU B C 1
ATOM 3782 O O . LEU B 1 107 ? 22.625 17.5 5.645 1 98.38 107 LEU B O 1
ATOM 3786 N N . LYS B 1 108 ? 21.719 15.516 5.973 1 98.12 108 LYS B N 1
ATOM 3787 C CA . LYS B 1 108 ? 22.828 15.062 6.797 1 98.12 108 LYS B CA 1
ATOM 3788 C C . LYS B 1 108 ? 24.172 15.297 6.09 1 98.12 108 LYS B C 1
ATOM 3790 O O . LYS B 1 108 ? 24.328 14.93 4.926 1 98.12 108 LYS B O 1
ATOM 3795 N N . ASP B 1 109 ? 25.078 16 6.719 1 97.56 109 ASP B N 1
ATOM 3796 C CA . ASP B 1 109 ? 26.484 16.188 6.367 1 97.56 109 ASP B CA 1
ATOM 3797 C C . ASP B 1 109 ? 26.625 17.094 5.145 1 97.56 109 ASP B C 1
ATOM 3799 O O . ASP B 1 109 ? 27.688 17.156 4.531 1 97.56 109 ASP B O 1
ATOM 3803 N N . MET B 1 110 ? 25.547 17.75 4.73 1 97.5 110 MET B N 1
ATOM 3804 C CA . MET B 1 110 ? 25.672 18.719 3.654 1 97.5 110 MET B CA 1
ATOM 3805 C C . MET B 1 110 ? 26.297 20.016 4.164 1 97.5 110 MET B C 1
ATOM 3807 O O . MET B 1 110 ? 26.141 20.375 5.336 1 97.5 110 MET B O 1
ATOM 3811 N N . GLU B 1 111 ? 26.969 20.688 3.262 1 96.81 111 GLU B N 1
ATOM 3812 C CA . GLU B 1 111 ? 27.562 21.969 3.602 1 96.81 111 GLU B CA 1
ATOM 3813 C C . GLU B 1 111 ? 26.562 23.109 3.439 1 96.81 111 GLU B C 1
ATOM 3815 O O . GLU B 1 111 ? 26.359 23.625 2.334 1 96.81 111 GLU B O 1
ATOM 3820 N N . ILE B 1 112 ? 26.031 23.484 4.547 1 97.94 112 ILE B N 1
ATOM 3821 C CA . ILE B 1 112 ? 25.047 24.547 4.57 1 97.94 112 ILE B CA 1
ATOM 3822 C C . ILE B 1 112 ? 25.453 25.609 5.586 1 97.94 112 ILE B C 1
ATOM 3824 O O . ILE B 1 112 ? 25.406 25.375 6.793 1 97.94 112 ILE B O 1
ATOM 3828 N N . ASP B 1 113 ? 25.781 26.797 5.082 1 97.44 113 ASP B N 1
ATOM 3829 C CA . ASP B 1 113 ? 26.375 27.797 5.969 1 97.44 113 ASP B CA 1
ATOM 3830 C C . ASP B 1 113 ? 25.406 28.953 6.23 1 97.44 113 ASP B C 1
ATOM 3832 O O . ASP B 1 113 ? 25.672 29.797 7.082 1 97.44 113 ASP B O 1
ATOM 3836 N N . SER B 1 114 ? 24.266 28.953 5.531 1 98 114 SER B N 1
ATOM 3837 C CA . SER B 1 114 ? 23.297 30.031 5.703 1 98 114 SER B CA 1
ATOM 3838 C C . SER B 1 114 ? 21.906 29.609 5.246 1 98 114 SER B C 1
ATOM 3840 O O . SER B 1 114 ? 21.766 28.656 4.484 1 98 114 SER B O 1
ATOM 3842 N N . PRO B 1 115 ? 20.891 30.312 5.668 1 97.56 115 PRO B N 1
ATOM 3843 C CA . PRO B 1 115 ? 19.547 30.062 5.152 1 97.56 115 PRO B CA 1
ATOM 3844 C C . PRO B 1 115 ? 19.453 30.234 3.635 1 97.56 115 PRO B C 1
ATOM 3846 O O . PRO B 1 115 ? 18.703 29.516 2.977 1 97.56 115 PRO B O 1
ATOM 3849 N N . SER B 1 116 ? 20.266 31.141 3.123 1 97.12 116 SER B N 1
ATOM 3850 C CA . SER B 1 116 ? 20.266 31.359 1.681 1 97.12 116 SER B CA 1
ATOM 3851 C C . SER B 1 116 ? 20.797 30.125 0.944 1 97.12 116 SER B C 1
ATOM 3853 O O . SER B 1 116 ? 20.25 29.734 -0.09 1 97.12 116 SER B O 1
ATOM 3855 N N . THR B 1 117 ? 21.812 29.547 1.526 1 97.75 117 THR B N 1
ATOM 3856 C CA . THR B 1 117 ? 22.344 28.312 0.948 1 97.75 117 THR B CA 1
ATOM 3857 C C . THR B 1 117 ? 21.328 27.188 1.014 1 97.75 117 THR B C 1
ATOM 3859 O O . THR B 1 117 ? 21.141 26.453 0.041 1 97.75 117 THR B O 1
ATOM 3862 N N . LEU B 1 118 ? 20.703 27.094 2.137 1 98.06 118 LEU B N 1
ATOM 3863 C CA . LEU B 1 118 ? 19.688 26.078 2.326 1 98.06 118 LEU B CA 1
ATOM 3864 C C . LEU B 1 118 ? 18.531 26.266 1.346 1 98.06 118 LEU B C 1
ATOM 3866 O O . LEU B 1 118 ? 18.062 25.297 0.754 1 98.06 118 LEU B O 1
ATOM 3870 N N . ARG B 1 119 ? 18.094 27.484 1.173 1 97.31 119 ARG B N 1
ATOM 3871 C CA . ARG B 1 119 ? 17.031 27.812 0.217 1 97.31 119 ARG B CA 1
ATOM 3872 C C . ARG B 1 119 ? 17.391 27.312 -1.181 1 97.31 119 ARG B C 1
ATOM 3874 O O . ARG B 1 119 ? 16.562 26.734 -1.875 1 97.31 119 ARG B O 1
ATOM 3881 N N . SER B 1 120 ? 18.625 27.531 -1.562 1 96.75 120 SER B N 1
ATOM 3882 C CA . SER B 1 120 ? 19.094 27.094 -2.873 1 96.75 120 SER B CA 1
ATOM 3883 C C . SER B 1 120 ? 19.109 25.578 -2.986 1 96.75 120 SER B C 1
ATOM 3885 O O . SER B 1 120 ? 18.75 25.031 -4.031 1 96.75 120 SER B O 1
ATOM 3887 N N . ILE B 1 121 ? 19.531 24.953 -1.956 1 97.62 121 ILE B N 1
ATOM 3888 C CA . ILE B 1 121 ? 19.609 23.5 -1.914 1 97.62 121 ILE B CA 1
ATOM 3889 C C . ILE B 1 121 ? 18.203 22.906 -2.096 1 97.62 121 ILE B C 1
ATOM 3891 O O . ILE B 1 121 ? 18.016 21.953 -2.857 1 97.62 121 ILE B O 1
ATOM 3895 N N . ILE B 1 122 ? 17.172 23.453 -1.415 1 97.75 122 ILE B N 1
ATOM 3896 C CA . ILE B 1 122 ? 15.805 22.984 -1.492 1 97.75 122 ILE B CA 1
ATOM 3897 C C . ILE B 1 122 ? 15.234 23.25 -2.881 1 97.75 122 ILE B C 1
ATOM 3899 O O . ILE B 1 122 ? 14.68 22.359 -3.521 1 97.75 122 ILE B O 1
ATOM 3903 N N . LYS B 1 123 ? 15.461 24.469 -3.393 1 95.38 123 LYS B N 1
ATOM 3904 C CA . LYS B 1 123 ? 14.93 24.891 -4.684 1 95.38 123 LYS B CA 1
ATOM 3905 C C . LYS B 1 123 ? 15.492 24.031 -5.816 1 95.38 123 LYS B C 1
ATOM 3907 O O . LYS B 1 123 ? 14.773 23.672 -6.75 1 95.38 123 LYS B O 1
ATOM 3912 N N . GLN B 1 124 ? 16.781 23.766 -5.691 1 96.94 124 GLN B N 1
ATOM 3913 C CA . GLN B 1 124 ? 17.453 23.031 -6.754 1 96.94 124 GLN B CA 1
ATOM 3914 C C . GLN B 1 124 ? 17.438 21.516 -6.48 1 96.94 124 GLN B C 1
ATOM 3916 O O . GLN B 1 124 ? 17.938 20.734 -7.285 1 96.94 124 GLN B O 1
ATOM 3921 N N . LYS B 1 125 ? 16.906 21.125 -5.32 1 97.38 125 LYS B N 1
ATOM 3922 C CA . LYS B 1 125 ? 16.781 19.734 -4.906 1 97.38 125 LYS B CA 1
ATOM 3923 C C . LYS B 1 125 ? 18.141 19.047 -4.859 1 97.38 125 LYS B C 1
ATOM 3925 O O . LYS B 1 125 ? 18.281 17.906 -5.312 1 97.38 125 LYS B O 1
ATOM 3930 N N . LEU B 1 126 ? 19.156 19.734 -4.387 1 97.44 126 LEU B N 1
ATOM 3931 C CA . LEU B 1 126 ? 20.516 19.234 -4.355 1 97.44 126 LEU B CA 1
ATOM 3932 C C . LEU B 1 126 ? 20.656 18.078 -3.357 1 97.44 126 LEU B C 1
ATOM 3934 O O . LEU B 1 126 ? 21.609 17.297 -3.434 1 97.44 126 LEU B O 1
ATOM 3938 N N . TYR B 1 127 ? 19.672 17.969 -2.455 1 97.19 127 TYR B N 1
ATOM 3939 C CA . TYR B 1 127 ? 19.703 16.938 -1.418 1 97.19 127 TYR B CA 1
ATOM 3940 C C . TYR B 1 127 ? 19.438 15.555 -2.012 1 97.19 127 TYR B C 1
ATOM 3942 O O . TYR B 1 127 ? 19.719 14.539 -1.379 1 97.19 127 TYR B O 1
ATOM 3950 N N . ILE B 1 128 ? 18.906 15.383 -3.197 1 96.5 128 ILE B N 1
ATOM 3951 C CA . ILE B 1 128 ? 18.531 14.117 -3.805 1 96.5 128 ILE B CA 1
ATOM 3952 C C . ILE B 1 128 ? 19.781 13.25 -3.998 1 96.5 128 ILE B C 1
ATOM 3954 O O . ILE B 1 128 ? 19.719 12.023 -3.834 1 96.5 128 ILE B O 1
ATOM 3958 N N . GLU B 1 129 ? 20.938 13.859 -4.238 1 94.69 129 GLU B N 1
ATOM 3959 C CA . GLU B 1 129 ? 22.156 13.133 -4.52 1 94.69 129 GLU B CA 1
ATOM 3960 C C . GLU B 1 129 ? 23.016 12.969 -3.258 1 94.69 129 GLU B C 1
ATOM 3962 O O . GLU B 1 129 ? 24.109 12.43 -3.312 1 94.69 129 GLU B O 1
ATOM 3967 N N . ASN B 1 130 ? 22.453 13.492 -2.201 1 96.94 130 ASN B N 1
ATOM 3968 C CA . ASN B 1 130 ? 23.219 13.383 -0.958 1 96.94 130 ASN B CA 1
ATOM 3969 C C . ASN B 1 130 ? 23.453 11.922 -0.577 1 96.94 130 ASN B C 1
ATOM 3971 O O . ASN B 1 130 ? 22.5 11.164 -0.383 1 96.94 130 ASN B O 1
ATOM 3975 N N . GLN B 1 131 ? 24.641 11.484 -0.413 1 95.19 131 GLN B N 1
ATOM 3976 C CA . GLN B 1 131 ? 25.016 10.102 -0.132 1 95.19 131 GLN B CA 1
ATOM 3977 C C . GLN B 1 131 ? 24.875 9.781 1.354 1 95.19 131 GLN B C 1
ATOM 3979 O O . GLN B 1 131 ? 24.891 8.617 1.751 1 95.19 131 GLN B O 1
ATOM 3984 N N . HIS B 1 132 ? 24.688 10.805 2.121 1 96.5 132 HIS B N 1
ATOM 3985 C CA . HIS B 1 132 ? 24.672 10.609 3.568 1 96.5 132 HIS B CA 1
ATOM 3986 C C . HIS B 1 132 ? 23.25 10.57 4.109 1 96.5 132 HIS B C 1
ATOM 3988 O O . HIS B 1 132 ? 23.047 10.672 5.32 1 96.5 132 HIS B O 1
ATOM 3994 N N . PHE B 1 133 ? 22.281 10.367 3.225 1 96.06 133 PHE B N 1
ATOM 3995 C CA . PHE B 1 133 ? 20.891 10.219 3.6 1 96.06 133 PHE B CA 1
ATOM 3996 C C . PHE B 1 133 ? 20.719 9.164 4.688 1 96.06 133 PHE B C 1
ATOM 3998 O O . PHE B 1 133 ? 21.375 8.117 4.641 1 96.06 133 PHE B O 1
ATOM 4005 N N . VAL B 1 134 ? 19.953 9.453 5.746 1 97.94 134 VAL B N 1
ATOM 4006 C CA . VAL B 1 134 ? 19.703 8.445 6.777 1 97.94 134 VAL B CA 1
ATOM 4007 C C . VAL B 1 134 ? 18.219 8.102 6.824 1 97.94 134 VAL B C 1
ATOM 4009 O O . VAL B 1 134 ? 17.375 8.898 6.406 1 97.94 134 VAL B O 1
ATOM 4012 N N . PRO B 1 135 ? 17.844 6.887 7.273 1 98.25 135 PRO B N 1
ATOM 4013 C CA . PRO B 1 135 ? 16.438 6.547 7.465 1 98.25 135 PRO B CA 1
ATOM 4014 C C . PRO B 1 135 ? 15.773 7.363 8.57 1 98.25 135 PRO B C 1
ATOM 4016 O O . PRO B 1 135 ? 16.469 7.875 9.461 1 98.25 135 PRO B O 1
ATOM 4019 N N . TRP B 1 136 ? 14.516 7.516 8.438 1 98.75 136 TRP B N 1
ATOM 4020 C CA . TRP B 1 136 ? 13.773 8.172 9.508 1 98.75 136 TRP B CA 1
ATOM 4021 C C . TRP B 1 136 ? 12.5 7.395 9.836 1 98.75 136 TRP B C 1
ATOM 4023 O O . TRP B 1 136 ? 12.031 6.59 9.031 1 98.75 136 TRP B O 1
ATOM 4033 N N . ILE B 1 137 ? 12.039 7.5 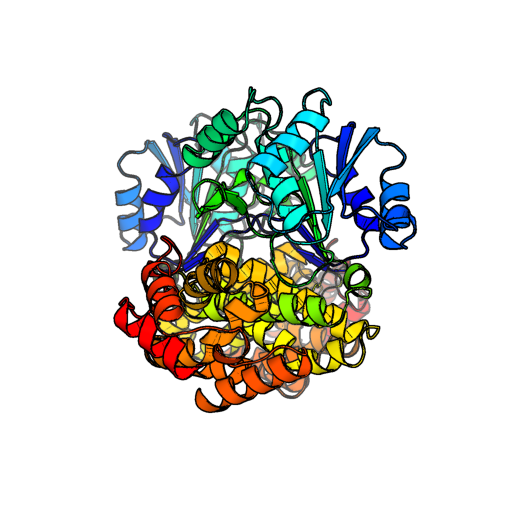11.086 1 98.88 137 ILE B N 1
ATOM 4034 C CA . ILE B 1 137 ? 10.828 6.875 11.609 1 98.88 137 ILE B CA 1
ATOM 4035 C C . ILE B 1 137 ? 9.812 7.949 12 1 98.88 137 ILE B C 1
ATOM 4037 O O . ILE B 1 137 ? 10.148 8.906 12.703 1 98.88 137 ILE B O 1
ATOM 4041 N N . GLY B 1 138 ? 8.641 7.848 11.461 1 98.81 138 GLY B N 1
ATOM 4042 C CA . GLY B 1 138 ? 7.59 8.805 11.75 1 98.81 138 GLY B CA 1
ATOM 4043 C C . GLY B 1 138 ? 6.551 8.281 12.719 1 98.81 138 GLY B C 1
ATOM 4044 O O . GLY B 1 138 ? 6.012 7.191 12.531 1 98.81 138 GLY B O 1
ATOM 4045 N N . ILE B 1 139 ? 6.273 9.008 13.766 1 98.75 139 ILE B N 1
ATOM 4046 C CA . ILE B 1 139 ? 5.27 8.695 14.781 1 98.75 139 ILE B CA 1
ATOM 4047 C C . ILE B 1 139 ? 4.305 9.867 14.938 1 98.75 139 ILE B C 1
ATOM 4049 O O . ILE B 1 139 ? 4.531 10.758 15.758 1 98.75 139 ILE B O 1
ATOM 4053 N N . PRO B 1 140 ? 3.26 9.82 14.188 1 98.31 140 PRO B N 1
ATOM 4054 C CA . PRO B 1 140 ? 2.357 10.977 14.227 1 98.31 140 PRO B CA 1
ATOM 4055 C C . PRO B 1 140 ? 1.592 11.086 15.539 1 98.31 140 PRO B C 1
ATOM 4057 O O . PRO B 1 140 ? 1.179 10.062 16.109 1 98.31 140 PRO B O 1
ATOM 4060 N N . THR B 1 141 ? 1.457 12.32 15.977 1 96.94 141 THR B N 1
ATOM 4061 C CA . THR B 1 141 ? 0.655 12.586 17.172 1 96.94 141 THR B CA 1
ATOM 4062 C C . THR B 1 141 ? -0.595 13.383 16.812 1 96.94 141 THR B C 1
ATOM 4064 O O . THR B 1 141 ? -1.321 13.836 17.703 1 96.94 141 THR B O 1
ATOM 4067 N N . THR B 1 142 ? -0.774 13.625 15.547 1 96.75 142 THR B N 1
ATOM 4068 C CA . THR B 1 142 ? -2.01 14.148 14.977 1 96.75 142 THR B CA 1
ATOM 4069 C C . THR B 1 142 ? -2.523 13.227 13.867 1 96.75 142 THR B C 1
ATOM 4071 O O . THR B 1 142 ? -1.772 12.398 13.344 1 96.75 142 THR B O 1
ATOM 4074 N N . SER B 1 143 ? -3.781 13.258 13.633 1 97.75 143 SER B N 1
ATOM 4075 C CA . SER B 1 143 ? -4.398 12.492 12.562 1 97.75 143 SER B CA 1
ATOM 4076 C C . SER B 1 143 ? -4.855 13.398 11.422 1 97.75 143 SER B C 1
ATOM 4078 O O . SER B 1 143 ? -6.047 13.688 11.289 1 97.75 143 SER B O 1
ATOM 4080 N N . GLY B 1 144 ? -3.832 13.82 10.562 1 97.38 144 GLY B N 1
ATOM 4081 C CA . GLY B 1 144 ? -4.227 14.781 9.547 1 97.38 144 GLY B CA 1
ATOM 4082 C C . GLY B 1 144 ? -3.303 14.805 8.344 1 97.38 144 GLY B C 1
ATOM 4083 O O . GLY B 1 144 ? -3.697 14.406 7.246 1 97.38 144 GLY B O 1
ATOM 4084 N N . THR B 1 145 ? -2.041 14.984 8.547 1 95.19 145 THR B N 1
ATOM 4085 C CA . THR B 1 145 ? -1.121 15.375 7.48 1 95.19 145 THR B CA 1
ATOM 4086 C C . THR B 1 145 ? -0.738 14.164 6.629 1 95.19 145 THR B C 1
ATOM 4088 O O . THR B 1 145 ? -0.373 14.32 5.461 1 95.19 145 THR B O 1
ATOM 4091 N N . GLY B 1 146 ? -0.762 12.977 7.25 1 98.06 146 GLY B N 1
ATOM 4092 C CA . GLY B 1 146 ? -0.274 11.812 6.531 1 98.06 146 GLY B CA 1
ATOM 4093 C C . GLY B 1 146 ? 1.214 11.867 6.238 1 98.06 146 GLY B C 1
ATOM 4094 O O . GLY B 1 146 ? 1.729 11.078 5.445 1 98.06 146 GLY B O 1
ATOM 4095 N N . SER B 1 147 ? 1.908 12.75 6.848 1 98.31 147 SER B N 1
ATOM 4096 C CA . SER B 1 147 ? 3.318 13 6.566 1 98.31 147 SER B CA 1
ATOM 4097 C C . SER B 1 147 ? 4.152 11.734 6.773 1 98.31 147 SER B C 1
ATOM 4099 O O . SER B 1 147 ? 5.148 11.523 6.078 1 98.31 147 SER B O 1
ATOM 4101 N N . GLU B 1 148 ? 3.752 10.844 7.633 1 98.75 148 GLU B N 1
ATOM 4102 C CA . GLU B 1 148 ? 4.488 9.625 7.961 1 98.75 148 GLU B CA 1
ATOM 4103 C C . GLU B 1 148 ? 4.48 8.641 6.797 1 98.75 148 GLU B C 1
ATOM 4105 O O . GLU B 1 148 ? 5.277 7.703 6.766 1 98.75 148 GLU B O 1
ATOM 4110 N N . VAL B 1 149 ? 3.559 8.891 5.777 1 98.81 149 VAL B N 1
ATOM 4111 C CA . VAL B 1 149 ? 3.504 7.938 4.672 1 98.81 149 VAL B CA 1
ATOM 4112 C C . VAL B 1 149 ? 3.664 8.68 3.346 1 98.81 149 VAL B C 1
ATOM 4114 O O . VAL B 1 149 ? 3.312 8.148 2.287 1 98.81 149 VAL B O 1
ATOM 4117 N N . THR B 1 150 ? 4.113 9.922 3.365 1 98.5 150 THR B N 1
ATOM 4118 C CA . THR B 1 150 ? 4.461 10.664 2.158 1 98.5 150 THR B CA 1
ATOM 4119 C C . THR B 1 150 ? 5.969 10.914 2.092 1 98.5 150 THR B C 1
ATOM 4121 O O . THR B 1 150 ? 6.676 10.742 3.086 1 98.5 150 THR B O 1
ATOM 4124 N N . CYS B 1 151 ? 6.453 11.273 0.934 1 98.25 151 CYS B N 1
ATOM 4125 C CA . CYS B 1 151 ? 7.887 11.492 0.756 1 98.25 151 CYS B CA 1
ATOM 4126 C C . CYS B 1 151 ? 8.188 12.969 0.517 1 98.25 151 CYS B C 1
ATOM 4128 O O . CYS B 1 151 ? 9.148 13.305 -0.176 1 98.25 151 CYS B O 1
ATOM 4130 N N . TRP B 1 152 ? 7.223 13.852 1.061 1 97.12 152 TRP B N 1
ATOM 4131 C CA . TRP B 1 152 ? 7.371 15.297 0.904 1 97.12 152 TRP B CA 1
ATOM 4132 C C . TRP B 1 152 ? 7.359 15.992 2.26 1 97.12 152 TRP B C 1
ATOM 4134 O O . TRP B 1 152 ? 6.641 15.578 3.172 1 97.12 152 TRP B O 1
ATOM 4144 N N . ALA B 1 153 ? 8.133 16.969 2.379 1 97.56 153 ALA B N 1
ATOM 4145 C CA . ALA B 1 153 ? 8.148 17.828 3.557 1 97.56 153 ALA B CA 1
ATOM 4146 C C . ALA B 1 153 ? 7.918 19.297 3.172 1 97.56 153 ALA B C 1
ATOM 4148 O O . ALA B 1 153 ? 8.617 19.828 2.312 1 97.56 153 ALA B O 1
ATOM 4149 N N . THR B 1 154 ? 6.93 19.859 3.762 1 94.25 154 THR B N 1
ATOM 4150 C CA . THR B 1 154 ? 6.621 21.266 3.498 1 94.25 154 THR B CA 1
ATOM 4151 C C . THR B 1 154 ? 7.539 22.188 4.305 1 94.25 154 THR B C 1
ATOM 4153 O O . THR B 1 154 ? 7.617 22.062 5.527 1 94.25 154 THR B O 1
ATOM 4156 N N . ILE B 1 155 ? 8.234 23.031 3.645 1 95.75 155 ILE B N 1
ATOM 4157 C CA . ILE B 1 155 ? 9.047 24.094 4.227 1 95.75 155 ILE B CA 1
ATOM 4158 C C . ILE B 1 155 ? 8.664 25.438 3.604 1 95.75 155 ILE B C 1
ATOM 4160 O O . ILE B 1 155 ? 8.797 25.625 2.393 1 95.75 155 ILE B O 1
ATOM 4164 N N . TRP B 1 156 ? 8.234 26.312 4.453 1 90.75 156 TRP B N 1
ATOM 4165 C CA . TRP B 1 156 ? 7.824 27.609 3.938 1 90.75 156 TRP B CA 1
ATOM 4166 C C . TRP B 1 156 ? 9.039 28.5 3.666 1 90.75 156 TRP B C 1
ATOM 4168 O O . TRP B 1 156 ? 10.094 28.328 4.281 1 90.75 156 TRP B O 1
ATOM 4178 N N . ASP B 1 157 ? 8.914 29.328 2.641 1 92.06 157 ASP B N 1
ATOM 4179 C CA . ASP B 1 157 ? 9.828 30.438 2.398 1 92.06 157 ASP B CA 1
ATOM 4180 C C . ASP B 1 157 ? 9.125 31.781 2.6 1 92.06 157 ASP B C 1
ATOM 4182 O O . ASP B 1 157 ? 8.734 32.438 1.631 1 92.06 157 ASP B O 1
ATOM 4186 N N . ARG B 1 158 ? 9.039 32.156 3.756 1 87.06 158 ARG B N 1
ATOM 4187 C CA . ARG B 1 158 ? 8.273 33.344 4.105 1 87.06 158 ARG B CA 1
ATOM 4188 C C . ARG B 1 158 ? 8.883 34.594 3.469 1 87.06 158 ARG B C 1
ATOM 4190 O O . ARG B 1 158 ? 8.156 35.531 3.098 1 87.06 158 ARG B O 1
ATOM 4197 N N . ALA B 1 159 ? 10.156 34.594 3.359 1 87.12 159 ALA B N 1
ATOM 4198 C CA . ALA B 1 159 ? 10.844 35.719 2.758 1 87.12 159 ALA B CA 1
ATOM 4199 C C . ALA B 1 159 ? 10.359 35.969 1.328 1 87.12 159 ALA B C 1
ATOM 4201 O O . ALA B 1 159 ? 10.289 37.094 0.873 1 87.12 159 ALA B O 1
ATOM 4202 N N . ASN B 1 160 ? 9.984 34.875 0.682 1 87.5 160 ASN B N 1
ATOM 4203 C CA . ASN B 1 160 ? 9.562 34.969 -0.711 1 87.5 160 ASN B CA 1
ATOM 4204 C C . ASN B 1 160 ? 8.086 34.656 -0.879 1 87.5 160 ASN B C 1
ATOM 4206 O O . ASN B 1 160 ? 7.582 34.594 -2.002 1 87.5 160 ASN B O 1
ATOM 4210 N N . GLY B 1 161 ? 7.402 34.344 0.199 1 83.12 161 GLY B N 1
ATOM 4211 C CA . GLY B 1 161 ? 5.961 34.156 0.207 1 83.12 161 GLY B CA 1
ATOM 4212 C C . GLY B 1 161 ? 5.523 32.906 -0.539 1 83.12 161 GLY B C 1
ATOM 4213 O O . GLY B 1 161 ? 4.484 32.906 -1.207 1 83.12 161 GLY B O 1
ATOM 4214 N N . VAL B 1 162 ? 6.348 31.844 -0.504 1 84.69 162 VAL B N 1
ATOM 4215 C CA . VAL B 1 162 ? 5.988 30.641 -1.254 1 84.69 162 VAL B CA 1
ATOM 4216 C C . VAL B 1 162 ? 6.129 29.422 -0.36 1 84.69 162 VAL B C 1
ATOM 4218 O O . VAL B 1 162 ? 6.871 29.438 0.625 1 84.69 162 VAL B O 1
ATOM 4221 N N . LYS B 1 163 ? 5.402 28.406 -0.7 1 86.5 163 LYS B N 1
ATOM 4222 C CA . LYS B 1 163 ? 5.547 27.078 -0.104 1 86.5 163 LYS B CA 1
ATOM 4223 C C . LYS B 1 163 ? 6.527 26.234 -0.897 1 86.5 163 LYS B C 1
ATOM 4225 O O . LYS B 1 163 ? 6.426 26.125 -2.121 1 86.5 163 LYS B O 1
ATOM 4230 N N . MET B 1 164 ? 7.574 25.75 -0.231 1 92 164 MET B N 1
ATOM 4231 C CA . MET B 1 164 ? 8.523 24.828 -0.859 1 92 164 MET B CA 1
ATOM 4232 C C . MET B 1 164 ? 8.328 23.406 -0.35 1 92 164 MET B C 1
ATOM 4234 O O . MET B 1 164 ? 7.547 23.172 0.573 1 92 164 MET B O 1
ATOM 4238 N N . SER B 1 165 ? 8.953 22.531 -1.047 1 93.56 165 SER B N 1
ATOM 4239 C CA . SER B 1 165 ? 8.859 21.125 -0.682 1 93.56 165 SER B CA 1
ATOM 4240 C C . SER B 1 165 ? 10.219 20.438 -0.761 1 93.56 165 SER B C 1
ATOM 4242 O O . SER B 1 165 ? 10.953 20.625 -1.734 1 93.56 165 SER B O 1
ATOM 4244 N N . VAL B 1 166 ? 10.68 19.812 0.311 1 96.75 166 VAL B N 1
ATOM 4245 C CA . VAL B 1 166 ? 11.766 18.844 0.26 1 96.75 166 VAL B CA 1
ATOM 4246 C C . VAL B 1 166 ? 11.203 17.453 -0.054 1 96.75 166 VAL B C 1
ATOM 4248 O O . VAL B 1 166 ? 10.492 16.859 0.764 1 96.75 166 VAL B O 1
ATOM 4251 N N . ASP B 1 167 ? 11.461 16.969 -1.278 1 96.88 167 ASP B N 1
ATOM 4252 C CA . ASP B 1 167 ? 10.75 15.75 -1.666 1 96.88 167 ASP B CA 1
ATOM 4253 C C . ASP B 1 167 ? 11.617 14.875 -2.58 1 96.88 167 ASP B C 1
ATOM 4255 O O . ASP B 1 167 ? 12.328 15.391 -3.445 1 96.88 167 ASP B O 1
ATOM 4259 N N . CYS B 1 168 ? 11.656 13.648 -2.301 1 96.81 168 CYS B N 1
ATOM 4260 C CA . CYS B 1 168 ? 12.18 12.57 -3.135 1 96.81 168 CYS B CA 1
ATOM 4261 C C . CYS B 1 168 ? 11.773 11.211 -2.592 1 96.81 168 CYS B C 1
ATOM 4263 O O . CYS B 1 168 ? 11.328 11.102 -1.446 1 96.81 168 CYS B O 1
ATOM 4265 N N . GLU B 1 169 ? 11.875 10.203 -3.33 1 95.38 169 GLU B N 1
ATOM 4266 C CA . GLU B 1 169 ? 11.406 8.875 -2.945 1 95.38 169 GLU B CA 1
ATOM 4267 C C . GLU B 1 169 ? 12.156 8.359 -1.723 1 95.38 169 GLU B C 1
ATOM 4269 O O . GLU B 1 169 ? 11.609 7.59 -0.93 1 95.38 169 GLU B O 1
ATOM 4274 N N . ARG B 1 170 ? 13.398 8.789 -1.51 1 96.44 170 ARG B N 1
ATOM 4275 C CA . ARG B 1 170 ? 14.203 8.328 -0.384 1 96.44 170 ARG B CA 1
ATOM 4276 C C . ARG B 1 170 ? 13.672 8.883 0.934 1 96.44 170 ARG B C 1
ATOM 4278 O O . ARG B 1 170 ? 14.078 8.445 2.01 1 96.44 170 ARG B O 1
ATOM 4285 N N . LEU B 1 171 ? 12.672 9.773 0.82 1 98.31 171 LEU B N 1
ATOM 4286 C CA . LEU B 1 171 ? 12.18 10.445 2.016 1 98.31 171 LEU B CA 1
ATOM 4287 C C . LEU B 1 171 ? 10.938 9.742 2.559 1 98.31 171 LEU B C 1
ATOM 4289 O O . LEU B 1 171 ? 10.383 10.156 3.576 1 98.31 171 LEU B O 1
ATOM 4293 N N . TYR B 1 172 ? 10.477 8.672 1.879 1 98.75 172 TYR B N 1
ATOM 4294 C CA . TYR B 1 172 ? 9.523 7.828 2.584 1 98.75 172 TYR B CA 1
ATOM 4295 C C . TYR B 1 172 ? 10.102 7.336 3.906 1 98.75 172 TYR B C 1
ATOM 4297 O O . TYR B 1 172 ? 11.281 6.984 3.982 1 98.75 172 TYR B O 1
ATOM 4305 N N . ALA B 1 173 ? 9.312 7.328 4.914 1 98.81 173 ALA B N 1
ATOM 4306 C CA . ALA B 1 173 ? 9.773 6.82 6.203 1 98.81 173 ALA B CA 1
ATOM 4307 C C . ALA B 1 173 ? 10.195 5.359 6.098 1 98.81 173 ALA B C 1
ATOM 4309 O O . ALA B 1 173 ? 9.602 4.586 5.336 1 98.81 173 ALA B O 1
ATOM 4310 N N . HIS B 1 174 ? 11.281 5.062 6.844 1 98.5 174 HIS B N 1
ATOM 4311 C CA . HIS B 1 174 ? 11.578 3.645 7.023 1 98.5 174 HIS B CA 1
ATOM 4312 C C . HIS B 1 174 ? 10.406 2.91 7.652 1 98.5 174 HIS B C 1
ATOM 4314 O O . HIS B 1 174 ? 10.023 1.83 7.195 1 98.5 174 HIS B O 1
ATOM 4320 N N . THR B 1 175 ? 9.867 3.531 8.648 1 98.75 175 THR B N 1
ATOM 4321 C CA . THR B 1 175 ? 8.719 2.977 9.359 1 98.75 175 THR B CA 1
ATOM 4322 C C . THR B 1 175 ? 7.801 4.09 9.859 1 98.75 175 THR B C 1
ATOM 4324 O O . THR B 1 175 ? 8.266 5.129 10.328 1 98.75 175 THR B O 1
ATOM 4327 N N . ALA B 1 176 ? 6.539 3.949 9.695 1 98.88 176 ALA B N 1
ATOM 4328 C CA . ALA B 1 176 ? 5.516 4.766 10.344 1 98.88 176 ALA B CA 1
ATOM 4329 C C . ALA B 1 176 ? 4.832 3.994 11.469 1 98.88 176 ALA B C 1
ATOM 4331 O O . ALA B 1 176 ? 4.344 2.881 11.258 1 98.88 176 ALA B O 1
ATOM 4332 N N . ILE B 1 177 ? 4.832 4.516 12.641 1 98.75 177 ILE B N 1
ATOM 4333 C CA . ILE B 1 177 ? 4.16 3.908 13.781 1 98.75 177 ILE B CA 1
ATOM 4334 C C . ILE B 1 177 ? 2.895 4.695 14.117 1 98.75 177 ILE B C 1
ATOM 4336 O O . ILE B 1 177 ? 2.971 5.852 14.547 1 98.75 177 ILE B O 1
ATOM 4340 N N . ILE B 1 178 ? 1.766 4.098 13.898 1 98.69 178 ILE B N 1
ATOM 4341 C CA . ILE B 1 178 ? 0.469 4.715 14.156 1 98.69 178 ILE B CA 1
ATOM 4342 C C . ILE B 1 178 ? -0.065 4.25 15.508 1 98.69 178 ILE B C 1
ATOM 4344 O O . ILE B 1 178 ? -0.548 3.121 15.633 1 98.69 178 ILE B O 1
ATOM 4348 N N . ASP B 1 179 ? 0.067 5.066 16.469 1 97.81 179 ASP B N 1
ATOM 4349 C CA . ASP B 1 179 ? -0.445 4.84 17.828 1 97.81 179 ASP B CA 1
ATOM 4350 C C . ASP B 1 179 ? -1.55 5.836 18.172 1 97.81 179 ASP B C 1
ATOM 4352 O O . ASP B 1 179 ? -1.271 6.953 18.609 1 97.81 179 ASP B O 1
ATOM 4356 N N . PRO B 1 180 ? -2.795 5.41 18.047 1 96.56 180 PRO B N 1
ATOM 4357 C CA . PRO B 1 180 ? -3.906 6.34 18.25 1 96.56 180 PRO B CA 1
ATOM 4358 C C . PRO B 1 180 ? -3.91 6.961 19.656 1 96.56 180 PRO B C 1
ATOM 4360 O O . PRO B 1 180 ? -4.473 8.039 19.844 1 96.56 180 PRO B O 1
ATOM 4363 N N . THR B 1 181 ? -3.295 6.309 20.641 1 95.88 181 THR B N 1
ATOM 4364 C CA . THR B 1 181 ? -3.301 6.828 22 1 95.88 181 THR B CA 1
ATOM 4365 C C . THR B 1 181 ? -2.529 8.141 22.078 1 95.88 181 THR B C 1
ATOM 4367 O O . THR B 1 181 ? -2.77 8.953 22.969 1 95.88 181 THR B O 1
ATOM 4370 N N . LEU B 1 182 ? -1.69 8.391 21.125 1 96 182 LEU B N 1
ATOM 4371 C CA . LEU B 1 182 ? -0.863 9.594 21.109 1 96 182 LEU B CA 1
ATOM 4372 C C . LEU B 1 182 ? -1.678 10.805 20.688 1 96 182 LEU B C 1
ATOM 4374 O O . LEU B 1 182 ? -1.231 11.945 20.844 1 96 182 LEU B O 1
ATOM 4378 N N . THR B 1 183 ? -2.9 10.562 20.219 1 95.25 183 THR B N 1
ATOM 4379 C CA . THR B 1 183 ? -3.727 11.664 19.719 1 95.25 183 THR B CA 1
ATOM 4380 C C . THR B 1 183 ? -4.785 12.047 20.75 1 95.25 183 THR B C 1
ATOM 4382 O O . THR B 1 183 ? -5.496 13.039 20.562 1 95.25 183 THR B O 1
ATOM 4385 N N . ALA B 1 184 ? -4.848 11.359 21.812 1 91.62 184 ALA B N 1
ATOM 4386 C CA . ALA B 1 184 ? -5.949 11.492 22.766 1 91.62 184 ALA B CA 1
ATOM 4387 C C . ALA B 1 184 ? -5.902 12.836 23.484 1 91.62 184 ALA B C 1
ATOM 4389 O O . ALA B 1 184 ? -6.938 13.375 23.875 1 91.62 184 ALA B O 1
ATOM 4390 N N . SER B 1 185 ? -4.734 13.398 23.609 1 89.19 185 SER B N 1
ATOM 4391 C CA . SER B 1 185 ? -4.586 14.641 24.375 1 89.19 185 SER B CA 1
ATOM 4392 C C . SER B 1 185 ? -4.711 15.859 23.469 1 89.19 185 SER B C 1
ATOM 4394 O O . SER B 1 185 ? -4.637 17 23.938 1 89.19 185 SER B O 1
ATOM 4396 N N . LEU B 1 186 ? -4.941 15.664 22.203 1 92.62 186 LEU B N 1
ATOM 4397 C CA . LEU B 1 186 ? -5.051 16.781 21.281 1 92.62 186 LEU B CA 1
ATOM 4398 C C . LEU B 1 186 ? -6.246 17.672 21.625 1 92.62 186 LEU B C 1
ATOM 4400 O O . LEU B 1 186 ? -7.332 17.156 21.906 1 92.62 186 LEU B O 1
ATOM 4404 N N . PRO B 1 187 ? -6 18.984 21.578 1 93.44 187 PRO B N 1
ATOM 4405 C CA . PRO B 1 187 ? -7.145 19.891 21.75 1 93.44 187 PRO B CA 1
ATOM 4406 C C . PRO B 1 187 ? -8.203 19.703 20.656 1 93.44 187 PRO B C 1
ATOM 4408 O O . PRO B 1 187 ? -7.883 19.266 19.547 1 93.44 187 PRO B O 1
ATOM 4411 N N . LYS B 1 188 ? -9.414 20.047 21.016 1 95.56 188 LYS B N 1
ATOM 4412 C CA . LYS B 1 188 ? -10.562 19.859 20.141 1 95.56 188 LYS B CA 1
ATOM 4413 C C . LYS B 1 188 ? -10.32 20.5 18.781 1 95.56 188 LYS B C 1
ATOM 4415 O O . LYS B 1 188 ? -10.547 19.875 17.734 1 95.56 188 LYS B O 1
ATOM 4420 N N . GLY B 1 189 ? -9.844 21.75 18.812 1 94.75 189 GLY B N 1
ATOM 4421 C CA . GLY B 1 189 ? -9.609 22.469 17.562 1 94.75 189 GLY B CA 1
ATOM 4422 C C . GLY B 1 189 ? -8.602 21.781 16.656 1 94.75 189 GLY B C 1
ATOM 4423 O O . GLY B 1 189 ? -8.805 21.703 15.445 1 94.75 189 GLY B O 1
ATOM 4424 N N . LEU B 1 190 ? -7.523 21.266 17.203 1 94.62 190 LEU B N 1
ATOM 4425 C CA . LEU B 1 190 ? -6.488 20.594 16.422 1 94.62 190 LEU B CA 1
ATOM 4426 C C . LEU B 1 190 ? -6.969 19.234 15.945 1 94.62 190 LEU B C 1
ATOM 4428 O O . LEU B 1 190 ? -6.633 18.812 14.836 1 94.62 190 LEU B O 1
ATOM 4432 N N . THR B 1 191 ? -7.738 18.562 16.844 1 97.25 191 THR B N 1
ATOM 4433 C CA . THR B 1 191 ? -8.352 17.312 16.438 1 97.25 191 THR B CA 1
ATOM 4434 C C . THR B 1 191 ? -9.219 17.5 15.203 1 97.25 191 THR B C 1
ATOM 4436 O O . THR B 1 191 ? -9.094 16.766 14.227 1 97.25 191 THR B O 1
ATOM 4439 N N . ALA B 1 192 ? -9.992 18.547 15.234 1 97.69 192 ALA B N 1
ATOM 4440 C CA . ALA B 1 192 ? -10.938 18.828 14.156 1 97.69 192 ALA B CA 1
ATOM 4441 C C . ALA B 1 192 ? -10.211 19.234 12.883 1 97.69 192 ALA B C 1
ATOM 4443 O O . ALA B 1 192 ? -10.484 18.703 11.805 1 97.69 192 ALA B O 1
ATOM 4444 N N . SER B 1 193 ? -9.297 20.188 13.008 1 96.75 193 SER B N 1
ATOM 4445 C CA . SER B 1 193 ? -8.625 20.734 11.836 1 96.75 193 SER B CA 1
ATOM 4446 C C . SER B 1 193 ? -7.801 19.656 11.125 1 96.75 193 SER B C 1
ATOM 4448 O O . SER B 1 193 ? -7.773 19.609 9.898 1 96.75 193 SER B O 1
ATOM 4450 N N . THR B 1 194 ? -7.129 18.781 11.867 1 97.75 194 THR B N 1
ATOM 4451 C CA . THR B 1 194 ? -6.305 17.75 11.25 1 97.75 194 THR B CA 1
ATOM 4452 C C . THR B 1 194 ? -7.18 16.672 10.617 1 97.75 194 THR B C 1
ATOM 4454 O O . THR B 1 194 ? -6.871 16.172 9.531 1 97.75 194 THR B O 1
ATOM 4457 N N . ALA B 1 195 ? -8.289 16.312 11.25 1 98.69 195 ALA B N 1
ATOM 4458 C CA . ALA B 1 195 ? -9.211 15.352 10.664 1 98.69 195 ALA B CA 1
ATOM 4459 C C . ALA B 1 195 ? -9.805 15.875 9.359 1 98.69 195 ALA B C 1
ATOM 4461 O O . ALA B 1 195 ? -9.953 15.125 8.391 1 98.69 195 ALA B O 1
ATOM 4462 N N . LEU B 1 196 ? -10.109 17.156 9.352 1 98.62 196 LEU B N 1
ATOM 4463 C CA . LEU B 1 196 ? -10.672 17.766 8.148 1 98.62 196 LEU B CA 1
ATOM 4464 C C . LEU B 1 196 ? -9.617 17.844 7.047 1 98.62 196 LEU B C 1
ATOM 4466 O O . LEU B 1 196 ? -9.938 17.719 5.863 1 98.62 196 LEU B O 1
ATOM 4470 N N . ASP B 1 197 ? -8.398 18.078 7.418 1 98.5 197 ASP B N 1
ATOM 4471 C CA . ASP B 1 197 ? -7.297 18.031 6.457 1 98.5 197 ASP B CA 1
ATOM 4472 C C . ASP B 1 197 ? -7.211 16.656 5.797 1 98.5 197 ASP B C 1
ATOM 4474 O O . ASP B 1 197 ? -7.117 16.562 4.57 1 98.5 197 ASP B O 1
ATOM 4478 N N . ALA B 1 198 ? -7.297 15.625 6.613 1 98.88 198 ALA B N 1
ATOM 4479 C CA . ALA B 1 198 ? -7.254 14.25 6.113 1 98.88 198 ALA B CA 1
ATOM 4480 C C . ALA B 1 198 ? -8.438 13.961 5.203 1 98.88 198 ALA B C 1
ATOM 4482 O O . ALA B 1 198 ? -8.297 13.289 4.18 1 98.88 198 ALA B O 1
ATOM 4483 N N . LEU B 1 199 ? -9.602 14.461 5.594 1 98.88 199 LEU B N 1
ATOM 4484 C CA . LEU B 1 199 ? -10.797 14.305 4.773 1 98.88 199 LEU B CA 1
ATOM 4485 C C . LEU B 1 199 ? -10.594 14.906 3.389 1 98.88 199 LEU B C 1
ATOM 4487 O O . LEU B 1 199 ? -10.969 14.305 2.381 1 98.88 199 LEU B O 1
ATOM 4491 N N . CYS B 1 200 ? -10 16.062 3.346 1 98.81 200 CYS B N 1
ATOM 4492 C CA . CYS B 1 200 ? -9.727 16.734 2.082 1 98.81 200 CYS B CA 1
ATOM 4493 C C . CYS B 1 200 ? -8.68 15.969 1.272 1 98.81 200 CYS B C 1
ATOM 4495 O O . CYS B 1 200 ? -8.82 15.812 0.057 1 98.81 200 CYS B O 1
ATOM 4497 N N . HIS B 1 201 ? -7.637 15.5 1.993 1 98.88 201 HIS B N 1
ATOM 4498 C CA . HIS B 1 201 ? -6.641 14.672 1.325 1 98.88 201 HIS B CA 1
ATOM 4499 C C . HIS B 1 201 ? -7.293 13.492 0.611 1 98.88 201 HIS B C 1
ATOM 4501 O O . HIS B 1 201 ? -7.023 13.25 -0.567 1 98.88 201 HIS B O 1
ATOM 4507 N N . ALA B 1 202 ? -8.133 12.781 1.328 1 98.94 202 ALA B N 1
ATOM 4508 C CA . ALA B 1 202 ? -8.797 11.594 0.794 1 98.94 202 ALA B CA 1
ATOM 4509 C C . ALA B 1 202 ? -9.703 11.953 -0.376 1 98.94 202 ALA B C 1
ATOM 4511 O O . ALA B 1 202 ? -9.688 11.281 -1.414 1 98.94 202 ALA B O 1
ATOM 4512 N N . THR B 1 203 ? -10.453 13.008 -0.221 1 98.88 203 THR B N 1
ATOM 4513 C CA . THR B 1 203 ? -11.43 13.414 -1.228 1 98.88 203 THR B CA 1
ATOM 4514 C C . THR B 1 203 ? -10.734 13.875 -2.504 1 98.88 203 THR B C 1
ATOM 4516 O O . THR B 1 203 ? -11.109 13.461 -3.605 1 98.88 203 THR B O 1
ATOM 4519 N N . GLU B 1 204 ? -9.727 14.68 -2.324 1 98.88 204 GLU B N 1
ATOM 4520 C CA . GLU B 1 204 ? -8.984 15.195 -3.473 1 98.88 204 GLU B CA 1
ATOM 4521 C C . GLU B 1 204 ? -8.211 14.078 -4.172 1 98.88 204 GLU B C 1
ATOM 4523 O O . GLU B 1 204 ? -8.055 14.094 -5.398 1 98.88 204 GLU B O 1
ATOM 4528 N N . SER B 1 205 ? -7.715 13.148 -3.391 1 98.69 205 SER B N 1
ATOM 4529 C CA . SER B 1 205 ? -7.062 11.992 -3.992 1 98.69 205 SER B CA 1
ATOM 4530 C C . SER B 1 205 ? -8.039 11.203 -4.863 1 98.69 205 SER B C 1
ATOM 4532 O O . SER B 1 205 ? -7.656 10.688 -5.918 1 98.69 205 SER B O 1
ATOM 4534 N N . TYR B 1 206 ? -9.273 11.102 -4.461 1 98.75 206 TYR B N 1
ATOM 4535 C CA . TYR B 1 206 ? -10.281 10.32 -5.176 1 98.75 206 TYR B CA 1
ATOM 4536 C C . TYR B 1 206 ? -10.562 10.922 -6.547 1 98.75 206 TYR B C 1
ATOM 4538 O O . TYR B 1 206 ? -10.711 10.203 -7.531 1 98.75 206 TYR B O 1
ATOM 4546 N N . TRP B 1 207 ? -10.586 12.25 -6.617 1 98.5 207 TRP B N 1
ATOM 4547 C CA . TRP B 1 207 ? -11.07 12.828 -7.867 1 98.5 207 TRP B CA 1
ATOM 4548 C C . TRP B 1 207 ? -9.914 13.375 -8.695 1 98.5 207 TRP B C 1
ATOM 4550 O O . TRP B 1 207 ? -10.102 13.789 -9.844 1 98.5 207 TRP B O 1
ATOM 4560 N N . SER B 1 208 ? -8.672 13.383 -8.227 1 98.12 208 SER B N 1
ATOM 4561 C CA . SER B 1 208 ? -7.527 13.984 -8.906 1 98.12 208 SER B CA 1
ATOM 4562 C C . SER B 1 208 ? -7.297 13.344 -10.266 1 98.12 208 SER B C 1
ATOM 4564 O O . SER B 1 208 ? -7.754 12.227 -10.523 1 98.12 208 SER B O 1
ATOM 4566 N N . LYS B 1 209 ? -6.66 14.078 -11.141 1 97.56 209 LYS B N 1
ATOM 4567 C CA . LYS B 1 209 ? -6.238 13.523 -12.422 1 97.56 209 LYS B CA 1
ATOM 4568 C C . LYS B 1 209 ? -5.34 12.305 -12.219 1 97.56 209 LYS B C 1
ATOM 4570 O O . LYS B 1 209 ? -5.316 11.398 -13.055 1 97.56 209 LYS B O 1
ATOM 4575 N N . SER B 1 210 ? -4.703 12.227 -11.07 1 97.38 210 SER B N 1
ATOM 4576 C CA . SER B 1 210 ? -3.734 11.172 -10.789 1 97.38 210 SER B CA 1
ATOM 4577 C C . SER B 1 210 ? -4.375 10.031 -10.008 1 97.38 210 SER B C 1
ATOM 4579 O O . SER B 1 210 ? -3.686 9.117 -9.555 1 97.38 210 SER B O 1
ATOM 4581 N N . SER B 1 211 ? -5.695 10.117 -9.844 1 97.81 211 SER B N 1
ATOM 4582 C CA . SER B 1 211 ? -6.422 9.055 -9.164 1 97.81 211 SER B CA 1
ATOM 4583 C C . SER B 1 211 ? -6.188 7.699 -9.828 1 97.81 211 SER B C 1
ATOM 4585 O O . SER B 1 211 ? -5.961 7.633 -11.039 1 97.81 211 SER B O 1
ATOM 4587 N N . ASN B 1 212 ? -6.148 6.621 -9.062 1 97.88 212 ASN B N 1
ATOM 4588 C CA . ASN B 1 212 ? -5.98 5.27 -9.578 1 97.88 212 ASN B CA 1
ATOM 4589 C C . ASN B 1 212 ? -6.793 4.254 -8.781 1 97.88 212 ASN B C 1
ATOM 4591 O O . ASN B 1 212 ? -7.418 4.609 -7.777 1 97.88 212 ASN B O 1
ATOM 4595 N N . GLU B 1 213 ? -6.723 3.023 -9.156 1 97.81 213 GLU B N 1
ATOM 4596 C CA . GLU B 1 213 ? -7.566 1.967 -8.609 1 97.81 213 GLU B CA 1
ATOM 4597 C C . GLU B 1 213 ? -7.258 1.723 -7.133 1 97.81 213 GLU B C 1
ATOM 4599 O O . GLU B 1 213 ? -8.156 1.402 -6.352 1 97.81 213 GLU B O 1
ATOM 4604 N N . ILE B 1 214 ? -6.039 1.908 -6.723 1 98.5 214 ILE B N 1
ATOM 4605 C CA . ILE B 1 214 ? -5.633 1.626 -5.352 1 98.5 214 ILE B CA 1
ATOM 4606 C C . ILE B 1 214 ? -5.91 2.844 -4.469 1 98.5 214 ILE B C 1
ATOM 4608 O O . ILE B 1 214 ? -6.477 2.715 -3.381 1 98.5 214 ILE B O 1
ATOM 4612 N N . SER B 1 215 ? -5.547 4.07 -4.953 1 98.5 215 SER B N 1
ATOM 4613 C CA . SER B 1 215 ? -5.777 5.277 -4.168 1 98.5 215 SER B CA 1
ATOM 4614 C C . SER B 1 215 ? -7.258 5.465 -3.867 1 98.5 215 SER B C 1
ATOM 4616 O O . SER B 1 215 ? -7.625 5.961 -2.799 1 98.5 215 SER B O 1
ATOM 4618 N N . ARG B 1 216 ? -8.109 5.043 -4.793 1 98.5 216 ARG B N 1
ATOM 4619 C CA . ARG B 1 216 ? -9.547 5.242 -4.602 1 98.5 216 ARG B CA 1
ATOM 4620 C C . ARG B 1 216 ? -10.078 4.348 -3.482 1 98.5 216 ARG B C 1
ATOM 4622 O O . ARG B 1 216 ? -10.984 4.742 -2.748 1 98.5 216 ARG B O 1
ATOM 4629 N N . ILE B 1 217 ? -9.492 3.16 -3.297 1 98.31 217 ILE B N 1
ATOM 4630 C CA . ILE B 1 217 ? -9.875 2.277 -2.199 1 98.31 217 ILE B CA 1
ATOM 4631 C C . ILE B 1 217 ? -9.562 2.947 -0.864 1 98.31 217 ILE B C 1
ATOM 4633 O O . ILE B 1 217 ? -10.422 3.025 0.015 1 98.31 217 ILE B O 1
ATOM 4637 N N . TYR B 1 218 ? -8.398 3.459 -0.773 1 98.75 218 TYR B N 1
ATOM 4638 C CA . TYR B 1 218 ? -7.969 4.121 0.453 1 98.75 218 TYR B CA 1
ATOM 4639 C C . TYR B 1 218 ? -8.789 5.383 0.707 1 98.75 218 TYR B C 1
ATOM 4641 O O . TYR B 1 218 ? -9.156 5.668 1.847 1 98.75 218 TYR B O 1
ATOM 4649 N N . SER B 1 219 ? -9.039 6.145 -0.361 1 98.88 219 SER B N 1
ATOM 4650 C CA . SER B 1 219 ? -9.797 7.387 -0.239 1 98.88 219 SER B CA 1
ATOM 4651 C C . SER B 1 219 ? -11.188 7.133 0.335 1 98.88 219 SER B C 1
ATOM 4653 O O . SER B 1 219 ? -11.602 7.797 1.29 1 98.88 219 SER B O 1
ATOM 4655 N N . LEU B 1 220 ? -11.891 6.16 -0.238 1 98.81 220 LEU B N 1
ATOM 4656 C CA . LEU B 1 220 ? -13.25 5.871 0.204 1 98.81 220 LEU B CA 1
ATOM 4657 C C . LEU B 1 220 ? -13.266 5.387 1.649 1 98.81 220 LEU B C 1
ATOM 4659 O O . LEU B 1 220 ? -14.117 5.789 2.438 1 98.81 220 LEU B O 1
ATOM 4663 N N . GLU B 1 221 ? -12.273 4.562 2.008 1 98.56 221 GLU B N 1
ATOM 4664 C CA . GLU B 1 221 ? -12.164 4.078 3.383 1 98.56 221 GLU B CA 1
ATOM 4665 C C . GLU B 1 221 ? -11.898 5.227 4.352 1 98.56 221 GLU B C 1
ATOM 4667 O O . GLU B 1 221 ? -12.492 5.285 5.43 1 98.56 221 GLU B O 1
ATOM 4672 N N . ALA B 1 222 ? -11.023 6.105 3.982 1 98.88 222 ALA B N 1
ATOM 4673 C CA . ALA B 1 222 ? -10.664 7.25 4.816 1 98.88 222 ALA B CA 1
ATOM 4674 C C . ALA B 1 222 ? -11.875 8.156 5.055 1 98.88 222 ALA B C 1
ATOM 4676 O O . ALA B 1 222 ? -12.18 8.508 6.199 1 98.88 222 ALA B O 1
ATOM 4677 N N . ILE B 1 223 ? -12.578 8.477 3.969 1 98.94 223 ILE B N 1
ATOM 4678 C CA . ILE B 1 223 ? -13.727 9.375 4.047 1 98.94 223 ILE B CA 1
ATOM 4679 C C . ILE B 1 223 ? -14.789 8.773 4.961 1 98.94 223 ILE B C 1
ATOM 4681 O O . ILE B 1 223 ? -15.281 9.445 5.875 1 98.94 223 ILE B O 1
ATOM 4685 N N . THR B 1 224 ? -15.086 7.504 4.758 1 98.81 224 THR B N 1
ATOM 4686 C CA . THR B 1 224 ? -16.125 6.832 5.531 1 98.81 224 THR B CA 1
ATOM 4687 C C . THR B 1 224 ? -15.789 6.855 7.02 1 98.81 224 THR B C 1
ATOM 4689 O O . THR B 1 224 ? -16.641 7.199 7.848 1 98.81 224 THR B O 1
ATOM 4692 N N . ARG B 1 225 ? -14.578 6.562 7.344 1 98.69 225 ARG B N 1
ATOM 4693 C CA . ARG B 1 225 ? -14.164 6.496 8.742 1 98.69 225 ARG B CA 1
ATOM 4694 C C . ARG B 1 225 ? -14.188 7.879 9.383 1 98.69 225 ARG B C 1
ATOM 4696 O O . ARG B 1 225 ? -14.672 8.039 10.508 1 98.69 225 ARG B O 1
ATOM 4703 N N . ILE B 1 226 ? -13.656 8.875 8.68 1 98.88 226 ILE B N 1
ATOM 4704 C CA . ILE B 1 226 ? -13.562 10.211 9.25 1 98.88 226 ILE B CA 1
ATOM 4705 C C . ILE B 1 226 ? -14.961 10.797 9.422 1 98.88 226 ILE B C 1
ATOM 4707 O O . ILE B 1 226 ? -15.297 11.312 10.492 1 98.88 226 ILE B O 1
ATOM 4711 N N . VAL B 1 227 ? -15.805 10.664 8.406 1 98.81 227 VAL B N 1
ATOM 4712 C CA . VAL B 1 227 ? -17.141 11.242 8.445 1 98.81 227 VAL B CA 1
ATOM 4713 C C . VAL B 1 227 ? -17.953 10.594 9.562 1 98.81 227 VAL B C 1
ATOM 4715 O O . VAL B 1 227 ? -18.609 11.281 10.344 1 98.81 227 VAL B O 1
ATOM 4718 N N . ASN B 1 228 ? -17.828 9.281 9.75 1 98.56 228 ASN B N 1
ATOM 4719 C CA . ASN B 1 228 ? -18.672 8.539 10.688 1 98.56 228 ASN B CA 1
ATOM 4720 C C . ASN B 1 228 ? -18.203 8.758 12.133 1 98.56 228 ASN B C 1
ATOM 4722 O O . ASN B 1 228 ? -18.953 8.484 13.07 1 98.56 228 ASN B O 1
ATOM 4726 N N . ASN B 1 229 ? -16.953 9.266 12.312 1 98.62 229 ASN B N 1
ATOM 4727 C CA . ASN B 1 229 ? -16.438 9.336 13.672 1 98.62 229 ASN B CA 1
ATOM 4728 C C . ASN B 1 229 ? -16.078 10.766 14.07 1 98.62 229 ASN B C 1
ATOM 4730 O O . ASN B 1 229 ? -15.672 11.023 15.203 1 98.62 229 ASN B O 1
ATOM 4734 N N . PHE B 1 230 ? -16.266 11.773 13.188 1 98.56 230 PHE B N 1
ATOM 4735 C CA . PHE B 1 230 ? -15.836 13.148 13.391 1 98.56 230 PHE B CA 1
ATOM 4736 C C . PHE B 1 230 ? -16.516 13.758 14.617 1 98.56 230 PHE B C 1
ATOM 4738 O O . PHE B 1 230 ? -15.836 14.289 15.5 1 98.56 230 PHE B O 1
ATOM 4745 N N . GLU B 1 231 ? -17.812 13.641 14.703 1 98.12 231 GLU B N 1
ATOM 4746 C CA . GLU B 1 231 ? -18.547 14.234 15.805 1 98.12 231 GLU B CA 1
ATOM 4747 C C . GLU B 1 231 ? -18.188 13.57 17.125 1 98.12 231 GLU B C 1
ATOM 4749 O O . GLU B 1 231 ? -17.984 14.25 18.141 1 98.12 231 GLU B O 1
ATOM 4754 N N . LYS B 1 232 ? -18.141 12.289 17.094 1 97.88 232 LYS B N 1
ATOM 4755 C CA . LYS B 1 232 ? -17.891 11.539 18.312 1 97.88 232 LYS B CA 1
ATOM 4756 C C . LYS B 1 232 ? -16.5 11.859 18.875 1 97.88 232 LYS B C 1
ATOM 4758 O O . LYS B 1 232 ? -16.344 12.023 20.094 1 97.88 232 LYS B O 1
ATOM 4763 N N . VAL B 1 233 ? -15.445 11.953 18.016 1 98 233 VAL B N 1
ATOM 4764 C CA . VAL B 1 233 ? -14.086 12.164 18.484 1 98 233 VAL B CA 1
ATOM 4765 C C . VAL B 1 233 ? -13.961 13.562 19.094 1 98 233 VAL B C 1
ATOM 4767 O O . VAL B 1 233 ? -13.172 13.781 20.016 1 98 233 VAL B O 1
ATOM 4770 N N . LEU B 1 234 ? -14.766 14.523 18.641 1 97.44 234 LEU B N 1
ATOM 4771 C CA . LEU B 1 234 ? -14.734 15.883 19.156 1 97.44 234 LEU B CA 1
ATOM 4772 C C . LEU B 1 234 ? -15.5 15.992 20.469 1 97.44 234 LEU B C 1
ATOM 4774 O O . LEU B 1 234 ? -15.094 16.719 21.375 1 97.44 234 LEU B O 1
ATOM 4778 N N . ASN B 1 235 ? -16.547 15.258 20.594 1 96.44 235 ASN B N 1
ATOM 4779 C CA . ASN B 1 235 ? -17.406 15.328 21.766 1 96.44 235 ASN B CA 1
ATOM 4780 C C . ASN B 1 235 ? -16.875 14.43 22.891 1 96.44 235 ASN B C 1
ATOM 4782 O O . ASN B 1 235 ? -17.156 14.68 24.062 1 96.44 235 ASN B O 1
ATOM 4786 N N . GLN B 1 236 ? -16.219 13.383 22.531 1 96.38 236 GLN B N 1
ATOM 4787 C CA . GLN B 1 236 ? -15.617 12.438 23.469 1 96.38 236 GLN B CA 1
ATOM 4788 C C . GLN B 1 236 ? -14.141 12.211 23.156 1 96.38 236 GLN B C 1
ATOM 4790 O O . GLN B 1 236 ? -13.758 11.125 22.719 1 96.38 236 GLN B O 1
ATOM 4795 N N . PRO B 1 237 ? -13.344 13.148 23.5 1 93.12 237 PRO B N 1
ATOM 4796 C CA . PRO B 1 237 ? -11.938 13.141 23.078 1 93.12 237 PRO B CA 1
ATOM 4797 C C . PRO B 1 237 ? -11.164 11.945 23.625 1 93.12 237 PRO B C 1
ATOM 4799 O O . PRO B 1 237 ? -10.117 11.578 23.094 1 93.12 237 PRO B O 1
ATOM 4802 N N . ASN B 1 238 ? -11.648 11.25 24.672 1 93.75 238 ASN B N 1
ATOM 4803 C CA . ASN B 1 238 ? -10.914 10.148 25.281 1 93.75 238 ASN B CA 1
ATOM 4804 C C . ASN B 1 238 ? -11.445 8.797 24.797 1 93.75 238 ASN B C 1
ATOM 4806 O O . ASN B 1 238 ? -10.992 7.75 25.266 1 93.75 238 ASN B O 1
ATOM 4810 N N . ASP B 1 239 ? -12.391 8.898 23.844 1 96.44 239 ASP B N 1
ATOM 4811 C CA . ASP B 1 239 ? -12.883 7.652 23.266 1 96.44 239 ASP B CA 1
ATOM 4812 C C . ASP B 1 239 ? -11.867 7.055 22.297 1 96.44 239 ASP B C 1
ATOM 4814 O O . ASP B 1 239 ? -11.742 7.516 21.156 1 96.44 239 ASP B O 1
ATOM 4818 N N . MET B 1 240 ? -11.25 5.98 22.719 1 96.62 240 MET B N 1
ATOM 4819 C CA . MET B 1 240 ? -10.125 5.43 21.953 1 96.62 240 MET B CA 1
ATOM 4820 C C . MET B 1 240 ? -10.602 4.789 20.656 1 96.62 240 MET B C 1
ATOM 4822 O O . MET B 1 240 ? -9.852 4.723 19.688 1 96.62 240 MET B O 1
ATOM 4826 N N . ARG B 1 241 ? -11.82 4.332 20.641 1 96.81 241 ARG B N 1
ATOM 4827 C CA . ARG B 1 241 ? -12.344 3.77 19.406 1 96.81 241 ARG B CA 1
ATOM 4828 C C . ARG B 1 241 ? -12.414 4.832 18.312 1 96.81 241 ARG B C 1
ATOM 4830 O O . ARG B 1 241 ? -11.945 4.609 17.188 1 96.81 241 ARG B O 1
ATOM 4837 N N . SER B 1 242 ? -13.031 5.977 18.641 1 97.88 242 SER B N 1
ATOM 4838 C CA . SER B 1 242 ? -13.141 7.047 17.656 1 97.88 242 SER B CA 1
ATOM 4839 C C . SER B 1 242 ? -11.766 7.602 17.297 1 97.88 242 SER B C 1
ATOM 4841 O O . SER B 1 242 ? -11.516 7.953 16.141 1 97.88 242 SER B O 1
ATOM 4843 N N . ARG B 1 243 ? -10.852 7.711 18.312 1 98 243 ARG B N 1
ATOM 4844 C CA . ARG B 1 243 ? -9.484 8.148 18.047 1 98 243 ARG B CA 1
ATOM 4845 C C . ARG B 1 243 ? -8.797 7.203 17.062 1 98 243 ARG B C 1
ATOM 4847 O O . ARG B 1 243 ? -8.102 7.652 16.141 1 98 243 ARG B O 1
ATOM 4854 N N . THR B 1 244 ? -9.07 5.93 17.25 1 98 244 THR B N 1
ATOM 4855 C CA . THR B 1 244 ? -8.477 4.93 16.359 1 98 244 THR B CA 1
ATOM 4856 C C . THR B 1 244 ? -9.031 5.062 14.945 1 98 244 THR B C 1
ATOM 4858 O O . THR B 1 244 ? -8.273 5.016 13.969 1 98 244 THR B O 1
ATOM 4861 N N . GLU B 1 245 ? -10.312 5.25 14.82 1 98.38 245 GLU B N 1
ATOM 4862 C CA . GLU B 1 245 ? -10.945 5.379 13.508 1 98.38 245 GLU B CA 1
ATOM 4863 C C . GLU B 1 245 ? -10.43 6.605 12.766 1 98.38 245 GLU B C 1
ATOM 4865 O O . GLU B 1 245 ? -10.18 6.551 11.562 1 98.38 245 GLU B O 1
ATOM 4870 N N . ILE B 1 246 ? -10.242 7.695 13.492 1 98.75 246 ILE B N 1
ATOM 4871 C CA . ILE B 1 246 ? -9.734 8.914 12.867 1 98.75 246 ILE B CA 1
ATOM 4872 C C . ILE B 1 246 ? -8.273 8.734 12.469 1 98.75 246 ILE B C 1
ATOM 4874 O O . ILE B 1 246 ? -7.859 9.156 11.391 1 98.75 246 ILE B O 1
ATOM 4878 N N . ALA B 1 247 ? -7.484 8.086 13.312 1 98.56 247 ALA B N 1
ATOM 4879 C CA . ALA B 1 247 ? -6.082 7.816 13.008 1 98.56 247 ALA B CA 1
ATOM 4880 C C . ALA B 1 247 ? -5.953 6.938 11.766 1 98.56 247 ALA B C 1
ATOM 4882 O O . ALA B 1 247 ? -5.121 7.207 10.891 1 98.56 247 ALA B O 1
ATOM 4883 N N . LEU B 1 248 ? -6.785 5.926 11.672 1 98.56 248 LEU B N 1
ATOM 4884 C CA . LEU B 1 248 ? -6.793 5.055 10.5 1 98.56 248 LEU B CA 1
ATOM 4885 C C . LEU B 1 248 ? -7.25 5.816 9.258 1 98.56 248 LEU B C 1
ATOM 4887 O O . LEU B 1 248 ? -6.68 5.648 8.18 1 98.56 248 LEU B O 1
ATOM 4891 N N . GLY B 1 249 ? -8.305 6.621 9.445 1 98.81 249 GLY B N 1
ATOM 4892 C CA . GLY B 1 249 ? -8.727 7.469 8.344 1 98.81 249 GLY B CA 1
ATOM 4893 C C . GLY B 1 249 ? -7.617 8.352 7.805 1 98.81 249 GLY B C 1
ATOM 4894 O O . GLY B 1 249 ? -7.43 8.445 6.59 1 98.81 249 GLY B O 1
ATOM 4895 N N . SER B 1 250 ? -6.895 8.969 8.711 1 98.88 250 SER B N 1
ATOM 4896 C CA . SER B 1 250 ? -5.766 9.812 8.336 1 98.88 250 SER B CA 1
ATOM 4897 C C . SER B 1 250 ? -4.684 9.008 7.625 1 98.88 250 SER B C 1
ATOM 4899 O O . SER B 1 250 ? -4.121 9.461 6.625 1 98.88 250 SER B O 1
ATOM 4901 N N . LEU B 1 251 ? -4.391 7.832 8.109 1 98.81 251 LEU B N 1
ATOM 4902 C CA . LEU B 1 251 ? -3.408 6.953 7.488 1 98.81 251 LEU B CA 1
ATOM 4903 C C . LEU B 1 251 ? -3.805 6.617 6.055 1 98.81 251 LEU B C 1
ATOM 4905 O O . LEU B 1 251 ? -2.988 6.73 5.137 1 98.81 251 LEU B O 1
ATOM 4909 N N . TYR B 1 252 ? -5.066 6.23 5.859 1 98.81 252 TYR B N 1
ATOM 4910 C CA . TYR B 1 252 ? -5.543 5.852 4.531 1 98.81 252 TYR B CA 1
ATOM 4911 C C . TYR B 1 252 ? -5.547 7.051 3.59 1 98.81 252 TYR B C 1
ATOM 4913 O O . TYR B 1 252 ? -5.227 6.918 2.406 1 98.81 252 TYR B O 1
ATOM 4921 N N . ALA B 1 253 ? -5.938 8.195 4.109 1 98.94 253 ALA B N 1
ATOM 4922 C CA . ALA B 1 253 ? -5.844 9.414 3.311 1 98.94 253 ALA B CA 1
ATOM 4923 C C . ALA B 1 253 ? -4.402 9.672 2.877 1 98.94 253 ALA B C 1
ATOM 4925 O O . ALA B 1 253 ? -4.148 10.031 1.726 1 98.94 253 ALA B O 1
ATOM 4926 N N . GLY B 1 254 ? -3.492 9.5 3.826 1 98.88 254 GLY B N 1
ATOM 4927 C CA . GLY B 1 254 ? -2.078 9.648 3.525 1 98.88 254 GLY B CA 1
ATOM 4928 C C . GLY B 1 254 ? -1.59 8.688 2.457 1 98.88 254 GLY B C 1
ATOM 4929 O O . GLY B 1 254 ? -0.86 9.086 1.546 1 98.88 254 GLY B O 1
ATOM 4930 N N . LEU B 1 255 ? -2 7.453 2.553 1 98.88 255 LEU B N 1
ATOM 4931 C CA . LEU B 1 255 ? -1.629 6.449 1.563 1 98.88 255 LEU B CA 1
ATOM 4932 C C . LEU B 1 255 ? -2.217 6.785 0.198 1 98.88 255 LEU B C 1
ATOM 4934 O O . LEU B 1 255 ? -1.568 6.582 -0.83 1 98.88 255 LEU B O 1
ATOM 4938 N N . ALA B 1 256 ? -3.381 7.316 0.187 1 98.75 256 ALA B N 1
ATOM 4939 C CA . ALA B 1 256 ? -4.039 7.672 -1.066 1 98.75 256 ALA B CA 1
ATOM 4940 C C . ALA B 1 256 ? -3.34 8.852 -1.739 1 98.75 256 ALA B C 1
ATOM 4942 O O . ALA B 1 256 ? -2.82 8.719 -2.85 1 98.75 256 ALA B O 1
ATOM 4943 N N . PHE B 1 257 ? -3.195 9.953 -1.019 1 98.31 257 PHE B N 1
ATOM 4944 C CA . PHE B 1 257 ? -2.74 11.164 -1.691 1 98.31 257 PHE B CA 1
ATOM 4945 C C . PHE B 1 257 ? -1.225 11.156 -1.854 1 98.31 257 PHE B C 1
ATOM 4947 O O . PHE B 1 257 ? -0.671 11.961 -2.602 1 98.31 257 PHE B O 1
ATOM 4954 N N . SER B 1 258 ? -0.529 10.203 -1.154 1 98.19 258 SER B N 1
ATOM 4955 C CA . SER B 1 258 ? 0.904 10.047 -1.383 1 98.19 258 SER B CA 1
ATOM 4956 C C . SER B 1 258 ? 1.199 9.719 -2.842 1 98.19 258 SER B C 1
ATOM 4958 O O . SER B 1 258 ? 2.33 9.875 -3.305 1 98.19 258 SER B O 1
ATOM 4960 N N . ASN B 1 259 ? 0.188 9.289 -3.555 1 97.88 259 ASN B N 1
ATOM 4961 C CA . ASN B 1 259 ? 0.364 8.875 -4.941 1 97.88 259 ASN B CA 1
ATOM 4962 C C . ASN B 1 259 ? -0.375 9.797 -5.902 1 97.88 259 ASN B C 1
ATOM 4964 O O . ASN B 1 259 ? -0.149 9.758 -7.113 1 97.88 259 ASN B O 1
ATOM 4968 N N . THR B 1 260 ? -1.234 10.648 -5.395 1 97.75 260 THR B N 1
ATOM 4969 C CA . THR B 1 260 ? -2.09 11.406 -6.293 1 97.75 260 THR B CA 1
ATOM 4970 C C . THR B 1 260 ? -1.869 12.906 -6.105 1 97.75 260 THR B C 1
ATOM 4972 O O . THR B 1 260 ? -2.268 13.711 -6.953 1 97.75 260 THR B O 1
ATOM 4975 N N . ARG B 1 261 ? -1.268 13.227 -4.902 1 97.06 261 ARG B N 1
ATOM 4976 C CA . ARG B 1 261 ? -1.211 14.633 -4.496 1 97.06 261 ARG B CA 1
ATOM 4977 C C . ARG B 1 261 ? -2.613 15.211 -4.328 1 97.06 261 ARG B C 1
ATOM 4979 O O . ARG B 1 261 ? -3.588 14.461 -4.223 1 97.06 261 ARG B O 1
ATOM 4986 N N . THR B 1 262 ? -2.621 16.469 -4.055 1 97.94 262 THR B N 1
ATOM 4987 C CA . THR B 1 262 ? -3.904 17.125 -3.83 1 97.94 262 THR B CA 1
ATOM 4988 C C . THR B 1 262 ? -4.301 17.969 -5.039 1 97.94 262 THR B C 1
ATOM 4990 O O . THR B 1 262 ? -3.691 17.859 -6.105 1 97.94 262 THR B O 1
ATOM 4993 N N . THR B 1 263 ? -5.43 18.688 -4.965 1 98.56 263 THR B N 1
ATOM 4994 C CA . THR B 1 263 ? -5.977 19.406 -6.105 1 98.56 263 THR B CA 1
ATOM 4995 C C . THR B 1 263 ? -6.348 20.844 -5.707 1 98.56 263 THR B C 1
ATOM 4997 O O . THR B 1 263 ? -5.555 21.531 -5.074 1 98.56 263 THR B O 1
ATOM 5000 N N . ALA B 1 264 ? -7.492 21.281 -6.098 1 98.69 264 ALA B N 1
ATOM 5001 C CA . ALA B 1 264 ? -7.887 22.688 -6.027 1 98.69 264 ALA B CA 1
ATOM 5002 C C . ALA B 1 264 ? -8.102 23.125 -4.582 1 98.69 264 ALA B C 1
ATOM 5004 O O . ALA B 1 264 ? -7.758 24.25 -4.211 1 98.69 264 ALA B O 1
ATOM 5005 N N . CYS B 1 265 ? -8.711 22.281 -3.734 1 98.5 265 CYS B N 1
ATOM 5006 C CA . CYS B 1 265 ? -8.992 22.672 -2.357 1 98.5 265 CYS B CA 1
ATOM 5007 C C . CYS B 1 265 ? -7.707 23.078 -1.633 1 98.5 265 CYS B C 1
ATOM 5009 O O . CYS B 1 265 ? -7.637 24.141 -1.03 1 98.5 265 CYS B O 1
ATOM 5011 N N . HIS B 1 266 ? -6.719 22.234 -1.742 1 97.88 266 HIS B N 1
ATOM 5012 C CA . HIS B 1 266 ? -5.449 22.531 -1.087 1 97.88 266 HIS B CA 1
ATOM 5013 C C . HIS B 1 266 ? -4.762 23.719 -1.75 1 97.88 266 HIS B C 1
ATOM 5015 O O . HIS B 1 266 ? -4.184 24.578 -1.066 1 97.88 266 HIS B O 1
ATOM 5021 N N . SER B 1 267 ? -4.832 23.781 -3.059 1 97.44 267 SER B N 1
ATOM 5022 C CA . SER B 1 267 ? -4.223 24.891 -3.77 1 97.44 267 SER B CA 1
ATOM 5023 C C . SER B 1 267 ? -4.793 26.234 -3.303 1 97.44 267 SER B C 1
ATOM 5025 O O . SER B 1 267 ? -4.055 27.203 -3.129 1 97.44 267 SER B O 1
ATOM 5027 N N . ILE B 1 268 ? -6.047 26.281 -3.076 1 97.88 268 ILE B N 1
ATOM 5028 C CA . ILE B 1 268 ? -6.734 27.5 -2.652 1 97.88 268 ILE B CA 1
ATOM 5029 C C . ILE B 1 268 ? -6.473 27.75 -1.168 1 97.88 268 ILE B C 1
ATOM 5031 O O . ILE B 1 268 ? -6.43 28.906 -0.724 1 97.88 268 ILE B O 1
ATOM 5035 N N . SER B 1 269 ? -6.242 26.688 -0.413 1 96.62 269 SER B N 1
ATOM 5036 C CA . SER B 1 269 ? -6.113 26.781 1.038 1 96.62 269 SER B CA 1
ATOM 5037 C C . SER B 1 269 ? -4.84 27.531 1.432 1 96.62 269 SER B C 1
ATOM 5039 O O . SER B 1 269 ? -4.793 28.172 2.48 1 96.62 269 SER B O 1
ATOM 5041 N N . TYR B 1 270 ? -3.809 27.484 0.577 1 93.06 270 TYR B N 1
ATOM 5042 C CA . TYR B 1 270 ? -2.52 28.062 0.946 1 93.06 270 TYR B CA 1
ATOM 5043 C C . TYR B 1 270 ? -2.613 29.578 1.064 1 93.06 270 TYR B C 1
ATOM 5045 O O . TYR B 1 270 ? -2.271 30.141 2.102 1 93.06 270 TYR B O 1
ATOM 5053 N N . PRO B 1 271 ? -3.141 30.234 0.007 1 93.75 271 PRO B N 1
ATOM 5054 C CA . PRO B 1 271 ? -3.303 31.672 0.185 1 93.75 271 PRO B CA 1
ATOM 5055 C C . PRO B 1 271 ? -4.352 32.031 1.238 1 93.75 271 PRO B C 1
ATOM 5057 O O . PRO B 1 271 ? -4.27 33.094 1.867 1 93.75 271 PRO B O 1
ATOM 5060 N N . LEU B 1 272 ? -5.371 31.156 1.532 1 95.44 272 LEU B N 1
ATOM 5061 C CA . LEU B 1 272 ? -6.309 31.391 2.629 1 95.44 272 LEU B CA 1
ATOM 5062 C C . LEU B 1 272 ? -5.578 31.422 3.967 1 95.44 272 LEU B C 1
ATOM 5064 O O . LEU B 1 272 ? -5.844 32.312 4.797 1 95.44 272 LEU B O 1
ATOM 5068 N N . THR B 1 273 ? -4.699 30.469 4.102 1 91.06 273 THR B N 1
ATOM 5069 C CA . THR B 1 273 ? -3.914 30.406 5.328 1 91.06 273 THR B CA 1
ATOM 5070 C C . THR B 1 273 ? -2.973 31.609 5.426 1 91.06 273 THR B C 1
ATOM 5072 O O . THR B 1 273 ? -2.875 32.25 6.473 1 91.06 273 THR B O 1
ATOM 5075 N N . LEU B 1 274 ? -2.303 31.969 4.352 1 87.19 274 LEU B N 1
ATOM 5076 C CA . LEU B 1 274 ? -1.301 33.031 4.344 1 87.19 274 LEU B CA 1
ATOM 5077 C C . LEU B 1 274 ? -1.95 34.406 4.543 1 87.19 274 LEU B C 1
ATOM 5079 O O . LEU B 1 274 ? -1.423 35.25 5.273 1 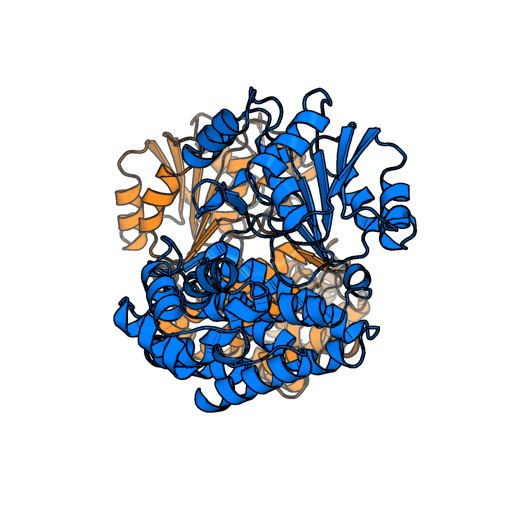87.19 274 LEU B O 1
ATOM 5083 N N . GLU B 1 275 ? -3.131 34.688 3.924 1 91.12 275 GLU B N 1
ATOM 5084 C CA . GLU B 1 275 ? -3.75 36 3.883 1 91.12 275 GLU B CA 1
ATOM 5085 C C . GLU B 1 275 ? -4.715 36.188 5.051 1 91.12 275 GLU B C 1
ATOM 5087 O O . GLU B 1 275 ? -4.887 37.312 5.539 1 91.12 275 GLU B O 1
ATOM 5092 N N . LEU B 1 276 ? -5.336 35.125 5.48 1 94.12 276 LEU B N 1
ATOM 5093 C CA . LEU B 1 276 ? -6.406 35.281 6.457 1 94.12 276 LEU B CA 1
ATOM 5094 C C . LEU B 1 276 ? -6.039 34.594 7.777 1 94.12 276 LEU B C 1
ATOM 5096 O O . LEU B 1 276 ? -6.781 34.719 8.758 1 94.12 276 LEU B O 1
ATOM 5100 N N . GLY B 1 277 ? -4.941 33.875 7.77 1 90 277 GLY B N 1
ATOM 5101 C CA . GLY B 1 277 ? -4.508 33.188 8.984 1 90 277 GLY B CA 1
ATOM 5102 C C . GLY B 1 277 ? -5.332 31.953 9.312 1 90 277 GLY B C 1
ATOM 5103 O O . GLY B 1 277 ? -5.328 31.484 10.453 1 90 277 GLY B O 1
ATOM 5104 N N . MET B 1 278 ? -6.035 31.469 8.398 1 93.81 278 MET B N 1
ATOM 5105 C CA . MET B 1 278 ? -6.875 30.297 8.641 1 93.81 278 MET B CA 1
ATOM 5106 C C . MET B 1 278 ? -6.027 29.078 8.953 1 93.81 278 MET B C 1
ATOM 5108 O O . MET B 1 278 ? -4.969 28.875 8.352 1 93.81 278 MET B O 1
ATOM 5112 N N . ILE B 1 279 ? -6.488 28.25 9.875 1 92.44 279 ILE B N 1
ATOM 5113 C CA . ILE B 1 279 ? -5.871 26.953 10.156 1 92.44 279 ILE B CA 1
ATOM 5114 C C . ILE B 1 279 ? -5.98 26.062 8.93 1 92.44 279 ILE B C 1
ATOM 5116 O O . ILE B 1 279 ? -7.035 26 8.289 1 92.44 279 ILE B O 1
ATOM 5120 N N . HIS B 1 280 ? -4.953 25.375 8.625 1 91.69 280 HIS B N 1
ATOM 5121 C CA . HIS B 1 280 ? -4.773 24.719 7.336 1 91.69 280 HIS B CA 1
ATOM 5122 C C . HIS B 1 280 ? -5.945 23.781 7.023 1 91.69 280 HIS B C 1
ATOM 5124 O O . HIS B 1 280 ? -6.57 23.906 5.969 1 91.69 280 HIS B O 1
ATOM 5130 N N . GLY B 1 281 ? -6.312 22.859 7.93 1 95.31 281 GLY B N 1
ATOM 5131 C CA . GLY B 1 281 ? -7.395 21.906 7.707 1 95.31 281 GLY B CA 1
ATOM 5132 C C . GLY B 1 281 ? -8.734 22.578 7.469 1 95.31 281 GLY B C 1
ATOM 5133 O O . GLY B 1 281 ? -9.547 22.094 6.68 1 95.31 281 GLY B O 1
ATOM 5134 N N . ILE B 1 282 ? -8.922 23.719 8.141 1 96.31 282 ILE B N 1
ATOM 5135 C CA . ILE B 1 282 ? -10.141 24.484 7.953 1 96.31 282 ILE B CA 1
ATOM 5136 C C . ILE B 1 282 ? -10.102 25.188 6.598 1 96.31 282 ILE B C 1
ATOM 5138 O O . ILE B 1 282 ? -11.086 25.172 5.855 1 96.31 282 ILE B O 1
ATOM 5142 N N . ALA B 1 283 ? -8.984 25.719 6.258 1 96.44 283 ALA B N 1
ATOM 5143 C CA . ALA B 1 283 ? -8.805 26.391 4.973 1 96.44 283 ALA B CA 1
ATOM 5144 C C . ALA B 1 283 ? -9.031 25.438 3.811 1 96.44 283 ALA B C 1
ATOM 5146 O O . ALA B 1 283 ? -9.656 25.797 2.811 1 96.44 283 ALA B O 1
ATOM 5147 N N . ALA B 1 284 ? -8.562 24.219 3.926 1 97.19 284 ALA B N 1
ATOM 5148 C CA . ALA B 1 284 ? -8.695 23.234 2.859 1 97.19 284 ALA B CA 1
ATOM 5149 C C . ALA B 1 284 ? -10.148 22.781 2.717 1 97.19 284 ALA B C 1
ATOM 5151 O O . ALA B 1 284 ? -10.633 22.562 1.601 1 97.19 284 ALA B O 1
ATOM 5152 N N . SER B 1 285 ? -10.828 22.641 3.816 1 98 285 SER B N 1
ATOM 5153 C CA . SER B 1 285 ? -12.141 22 3.807 1 98 285 SER B CA 1
ATOM 5154 C C . SER B 1 285 ? -13.242 23 3.467 1 98 285 SER B C 1
ATOM 5156 O O . SER B 1 285 ? -14.344 22.625 3.068 1 98 285 SER B O 1
ATOM 5158 N N . ILE B 1 286 ? -12.922 24.312 3.594 1 97.44 286 ILE B N 1
ATOM 5159 C CA . ILE B 1 286 ? -13.961 25.328 3.486 1 97.44 286 ILE B CA 1
ATOM 5160 C C . ILE B 1 286 ? -14.469 25.391 2.047 1 97.44 286 ILE B C 1
ATOM 5162 O O . ILE B 1 286 ? -15.625 25.75 1.806 1 97.44 286 ILE B O 1
ATOM 5166 N N . THR B 1 287 ? -13.656 25 1.081 1 97.75 287 THR B N 1
ATOM 5167 C CA . THR B 1 287 ? -14.047 25.078 -0.323 1 97.75 287 THR B CA 1
ATOM 5168 C C . THR B 1 287 ? -14.469 23.703 -0.846 1 97.75 287 THR B C 1
ATOM 5170 O O . THR B 1 287 ? -14.859 23.578 -2.008 1 97.75 287 THR B O 1
ATOM 5173 N N . LEU B 1 288 ? -14.406 22.656 -0.086 1 98.12 288 LEU B N 1
ATOM 5174 C CA . LEU B 1 288 ? -14.523 21.266 -0.519 1 98.12 288 LEU B CA 1
ATOM 5175 C C . LEU B 1 288 ? -15.836 21.031 -1.252 1 98.12 288 LEU B C 1
ATOM 5177 O O . LEU B 1 288 ? -15.852 20.422 -2.326 1 98.12 288 LEU B O 1
ATOM 5181 N N . ALA B 1 289 ? -16.953 21.484 -0.676 1 97.31 289 ALA B N 1
ATOM 5182 C CA . ALA B 1 289 ? -18.281 21.234 -1.245 1 97.31 289 ALA B CA 1
ATOM 5183 C C . ALA B 1 289 ? -18.406 21.859 -2.631 1 97.31 289 ALA B C 1
ATOM 5185 O O . ALA B 1 289 ? -18.875 21.219 -3.57 1 97.31 289 ALA B O 1
ATOM 5186 N N . LYS B 1 290 ? -18 23.109 -2.758 1 97.44 290 LYS B N 1
ATOM 5187 C CA . LYS B 1 290 ? -18.125 23.812 -4.031 1 97.44 290 LYS B CA 1
ATOM 5188 C C . LYS B 1 290 ? -17.203 23.203 -5.09 1 97.44 290 LYS B C 1
ATOM 5190 O O . LYS B 1 290 ? -17.594 23.062 -6.25 1 97.44 290 LYS B O 1
ATOM 5195 N N . VAL B 1 291 ? -15.969 22.875 -4.703 1 98.38 291 VAL B N 1
ATOM 5196 C CA . VAL B 1 291 ? -15.039 22.25 -5.637 1 98.38 291 VAL B CA 1
ATOM 5197 C C . VAL B 1 291 ? -15.594 20.891 -6.078 1 98.38 291 VAL B C 1
ATOM 5199 O O . VAL B 1 291 ? -15.492 20.531 -7.25 1 98.38 291 VAL B O 1
ATOM 5202 N N . MET B 1 292 ? -16.172 20.125 -5.145 1 98.12 292 MET B N 1
ATOM 5203 C CA . MET B 1 292 ? -16.797 18.844 -5.496 1 98.12 292 MET B CA 1
ATOM 5204 C C . MET B 1 292 ? -17.906 19.047 -6.516 1 98.12 292 MET B C 1
ATOM 5206 O O . MET B 1 292 ? -18.016 18.281 -7.477 1 98.12 292 MET B O 1
ATOM 5210 N N . GLU B 1 293 ? -18.703 20.047 -6.297 1 97.5 293 GLU B N 1
ATOM 5211 C CA . GLU B 1 293 ? -19.797 20.344 -7.219 1 97.5 293 GLU B CA 1
ATOM 5212 C C . GLU B 1 293 ? -19.266 20.594 -8.633 1 97.5 293 GLU B C 1
ATOM 5214 O O . GLU B 1 293 ? -19.828 20.078 -9.602 1 97.5 293 GLU B O 1
ATOM 5219 N N . ILE B 1 294 ? -18.266 21.328 -8.695 1 98.06 294 ILE B N 1
ATOM 5220 C CA . ILE B 1 294 ? -17.672 21.688 -9.984 1 98.06 294 ILE B CA 1
ATOM 5221 C C . ILE B 1 294 ? -17.078 20.438 -10.641 1 98.06 294 ILE B C 1
ATOM 5223 O O . ILE B 1 294 ? -17.219 20.25 -11.852 1 98.06 294 ILE B O 1
ATOM 5227 N N . ASN B 1 295 ? -16.422 19.531 -9.82 1 98.31 295 ASN B N 1
ATOM 5228 C CA . ASN B 1 295 ? -15.719 18.359 -10.328 1 98.31 295 ASN B CA 1
ATOM 5229 C C . ASN B 1 295 ? -16.672 17.188 -10.562 1 98.31 295 ASN B C 1
ATOM 5231 O O . ASN B 1 295 ? -16.297 16.219 -11.227 1 98.31 295 ASN B O 1
ATOM 5235 N N . PHE B 1 296 ? -17.875 17.234 -10.078 1 98 296 PHE B N 1
ATOM 5236 C CA . PHE B 1 296 ? -18.703 16.062 -9.789 1 98 296 PHE B CA 1
ATOM 5237 C C . PHE B 1 296 ? -18.875 15.195 -11.031 1 98 296 PHE B C 1
ATOM 5239 O O . PHE B 1 296 ? -18.672 13.977 -10.969 1 98 296 PHE B O 1
ATOM 5246 N N . ASP B 1 297 ? -19.188 15.742 -12.195 1 97.62 297 ASP B N 1
ATOM 5247 C CA . ASP B 1 297 ? -19.484 14.977 -13.406 1 97.62 297 ASP B CA 1
ATOM 5248 C C . ASP B 1 297 ? -18.219 14.336 -13.969 1 97.62 297 ASP B C 1
ATOM 5250 O O . ASP B 1 297 ? -18.297 13.383 -14.742 1 97.62 297 ASP B O 1
ATOM 5254 N N . SER B 1 298 ? -17.078 14.875 -13.57 1 97.94 298 SER B N 1
ATOM 5255 C CA . SER B 1 298 ? -15.812 14.367 -14.086 1 97.94 298 SER B CA 1
ATOM 5256 C C . SER B 1 298 ? -15.25 13.273 -13.188 1 97.94 298 SER B C 1
ATOM 5258 O O . SER B 1 298 ? -14.289 12.594 -13.555 1 97.94 298 SER B O 1
ATOM 5260 N N . ILE B 1 299 ? -15.844 13.07 -12.039 1 97.44 299 ILE B N 1
ATOM 5261 C CA . ILE B 1 299 ? -15.328 12.125 -11.055 1 97.44 299 ILE B CA 1
ATOM 5262 C C . ILE B 1 299 ? -15.742 10.703 -11.43 1 97.44 299 ILE B C 1
ATOM 5264 O O . ILE B 1 299 ? -16.922 10.445 -11.664 1 97.44 299 ILE B O 1
ATOM 5268 N N . VAL B 1 300 ? -14.766 9.812 -11.539 1 95.5 300 VAL B N 1
ATOM 5269 C CA . VAL B 1 300 ? -15.039 8.406 -11.789 1 95.5 300 VAL B CA 1
ATOM 5270 C C . VAL B 1 300 ? -15.859 7.824 -10.633 1 95.5 300 VAL B C 1
ATOM 5272 O O . VAL B 1 300 ? -15.562 8.078 -9.461 1 95.5 300 VAL B O 1
ATOM 5275 N N . GLU B 1 301 ? -16.953 7.125 -10.938 1 96.56 301 GLU B N 1
ATOM 5276 C CA . GLU B 1 301 ? -17.812 6.5 -9.938 1 96.56 301 GLU B CA 1
ATOM 5277 C C . GLU B 1 301 ? -18.188 7.488 -8.836 1 96.56 301 GLU B C 1
ATOM 5279 O O . GLU B 1 301 ? -18.031 7.195 -7.652 1 96.56 301 GLU B O 1
ATOM 5284 N N . ASN B 1 302 ? -18.641 8.672 -9.258 1 97.81 302 ASN B N 1
ATOM 5285 C CA . ASN B 1 302 ? -18.922 9.781 -8.344 1 97.81 302 ASN B CA 1
ATOM 5286 C C . ASN B 1 302 ? -19.969 9.398 -7.301 1 97.81 302 ASN B C 1
ATOM 5288 O O . ASN B 1 302 ? -19.969 9.953 -6.203 1 97.81 302 ASN B O 1
ATOM 5292 N N . GLU B 1 303 ? -20.828 8.375 -7.512 1 97.44 303 GLU B N 1
ATOM 5293 C CA . GLU B 1 303 ? -21.812 7.914 -6.535 1 97.44 303 GLU B CA 1
ATOM 5294 C C . GLU B 1 303 ? -21.141 7.305 -5.312 1 97.44 303 GLU B C 1
ATOM 5296 O O . GLU B 1 303 ? -21.656 7.41 -4.195 1 97.44 303 GLU B O 1
ATOM 5301 N N . LYS B 1 304 ? -20.047 6.598 -5.535 1 97.75 304 LYS B N 1
ATOM 5302 C CA . LYS B 1 304 ? -19.328 5.984 -4.43 1 97.75 304 LYS B CA 1
ATOM 5303 C C . LYS B 1 304 ? -18.75 7.043 -3.488 1 97.75 304 LYS B C 1
ATOM 5305 O O . LYS B 1 304 ? -18.641 6.816 -2.281 1 97.75 304 LYS B O 1
ATOM 5310 N N . LEU B 1 305 ? -18.359 8.117 -4.098 1 98.19 305 LEU B N 1
ATOM 5311 C CA . LEU B 1 305 ? -17.859 9.227 -3.291 1 98.19 305 LEU B CA 1
ATOM 5312 C C . LEU B 1 305 ? -18.953 9.773 -2.381 1 98.19 305 LEU B C 1
ATOM 5314 O O . LEU B 1 305 ? -18.719 9.992 -1.188 1 98.19 305 LEU B O 1
ATOM 5318 N N . LEU B 1 306 ? -20.172 9.961 -2.938 1 98.31 306 LEU B N 1
ATOM 5319 C CA . LEU B 1 306 ? -21.312 10.414 -2.145 1 98.31 306 LEU B CA 1
ATOM 5320 C C . LEU B 1 306 ? -21.641 9.422 -1.042 1 98.31 306 LEU B C 1
ATOM 5322 O O . LEU B 1 306 ? -21.906 9.812 0.096 1 98.31 306 LEU B O 1
ATOM 5326 N N . GLN B 1 307 ? -21.578 8.156 -1.39 1 98.12 307 GLN B N 1
ATOM 5327 C CA . GLN B 1 307 ? -21.859 7.105 -0.417 1 98.12 307 GLN B CA 1
ATOM 5328 C C . GLN B 1 307 ? -20.859 7.137 0.734 1 98.12 307 GLN B C 1
ATOM 5330 O O . GLN B 1 307 ? -21.234 6.938 1.893 1 98.12 307 GLN B O 1
ATOM 5335 N N . ALA B 1 308 ? -19.641 7.344 0.424 1 98.5 308 ALA B N 1
ATOM 5336 C CA . ALA B 1 308 ? -18.609 7.406 1.455 1 98.5 308 ALA B CA 1
ATOM 5337 C C . ALA B 1 308 ? -18.875 8.555 2.422 1 98.5 308 ALA B C 1
ATOM 5339 O O . ALA B 1 308 ? -18.625 8.43 3.625 1 98.5 308 ALA B O 1
ATOM 5340 N N . PHE B 1 309 ? -19.375 9.664 1.926 1 98.62 309 PHE B N 1
ATOM 5341 C CA . PHE B 1 309 ? -19.703 10.812 2.754 1 98.62 309 PHE B CA 1
ATOM 5342 C C . PHE B 1 309 ? -21.016 10.594 3.496 1 98.62 309 PHE B C 1
ATOM 5344 O O . PHE B 1 309 ? -21.344 11.32 4.438 1 98.62 309 PHE B O 1
ATOM 5351 N N . GLY B 1 310 ? -21.781 9.57 3.049 1 97.94 310 GLY B N 1
ATOM 5352 C CA . GLY B 1 310 ? -23.062 9.297 3.652 1 97.94 310 GLY B CA 1
ATOM 5353 C C . GLY B 1 310 ? -24.141 10.297 3.246 1 97.94 310 GLY B C 1
ATOM 5354 O O . GLY B 1 310 ? -25.016 10.641 4.047 1 97.94 310 GLY B O 1
ATOM 5355 N N . VAL B 1 311 ? -23.969 10.852 2.014 1 97.69 311 VAL B N 1
ATOM 5356 C CA . VAL B 1 311 ? -24.906 11.852 1.527 1 97.69 311 VAL B CA 1
ATOM 5357 C C . VAL B 1 311 ? -25.484 11.414 0.178 1 97.69 311 VAL B C 1
ATOM 5359 O O . VAL B 1 311 ? -24.984 10.461 -0.427 1 97.69 311 VAL B O 1
ATOM 5362 N N . ASN B 1 312 ? -26.484 12.141 -0.333 1 95.94 312 ASN B N 1
ATOM 5363 C CA . ASN B 1 312 ? -27.172 11.758 -1.571 1 95.94 312 ASN B CA 1
ATOM 5364 C C . ASN B 1 312 ? -26.781 12.688 -2.723 1 95.94 312 ASN B C 1
ATOM 5366 O O . ASN B 1 312 ? -26.922 12.32 -3.891 1 95.94 312 ASN B O 1
ATOM 5370 N N . ASN B 1 313 ? -26.391 13.883 -2.379 1 94 313 ASN B N 1
ATOM 5371 C CA . ASN B 1 313 ? -26.031 14.859 -3.406 1 94 313 ASN B CA 1
ATOM 5372 C C . ASN B 1 313 ? -25 15.867 -2.891 1 94 313 ASN B C 1
ATOM 5374 O O . ASN B 1 313 ? -24.688 15.883 -1.699 1 94 313 ASN B O 1
ATOM 5378 N N . CYS B 1 314 ? -24.484 16.656 -3.729 1 91 314 CYS B N 1
ATOM 5379 C CA . CYS B 1 314 ? -23.406 17.594 -3.418 1 91 314 CYS B CA 1
ATOM 5380 C C . CYS B 1 314 ? -23.891 18.656 -2.443 1 91 314 CYS B C 1
ATOM 5382 O O . CYS B 1 314 ? -23.109 19.156 -1.625 1 91 314 CYS B O 1
ATOM 5384 N N . PHE B 1 315 ? -25.109 19.031 -2.479 1 92.06 315 PHE B N 1
ATOM 5385 C CA . PHE B 1 315 ? -25.656 20.047 -1.592 1 92.06 315 PHE B CA 1
ATOM 5386 C C . PHE B 1 315 ? -25.547 19.625 -0.134 1 92.06 315 PHE B C 1
ATOM 5388 O O . PHE B 1 315 ? -25.281 20.453 0.744 1 92.06 315 PHE B O 1
ATOM 5395 N N . GLU B 1 316 ? -25.688 18.344 0.04 1 96.75 316 GLU B N 1
ATOM 5396 C CA . GLU B 1 316 ? -25.625 17.812 1.398 1 96.75 316 GLU B CA 1
ATOM 5397 C C . GLU B 1 316 ? -24.188 17.812 1.925 1 96.75 316 GLU B C 1
ATOM 5399 O O . GLU B 1 316 ? -23.969 17.797 3.139 1 96.75 316 GLU B O 1
ATOM 5404 N N . ILE B 1 317 ? -23.234 17.875 1.015 1 96.56 317 ILE B N 1
ATOM 5405 C CA . ILE B 1 317 ? -21.844 17.969 1.429 1 96.56 317 ILE B CA 1
ATOM 5406 C C . ILE B 1 317 ? -21.594 19.328 2.082 1 96.56 317 ILE B C 1
ATOM 5408 O O . ILE B 1 317 ? -20.844 19.438 3.064 1 96.56 317 ILE B O 1
ATOM 5412 N N . GLN B 1 318 ? -22.156 20.359 1.464 1 94.56 318 GLN B N 1
ATOM 5413 C CA . GLN B 1 318 ? -22.016 21.703 2.027 1 94.56 318 GLN B CA 1
ATOM 5414 C C . GLN B 1 318 ? -22.562 21.766 3.447 1 94.56 318 GLN B C 1
ATOM 5416 O O . GLN B 1 318 ? -21.922 22.312 4.348 1 94.56 318 GLN B O 1
ATOM 5421 N N . GLU B 1 319 ? -23.734 21.203 3.635 1 95.88 319 GLU B N 1
ATOM 5422 C CA . GLU B 1 319 ? -24.344 21.172 4.957 1 95.88 319 GLU B CA 1
ATOM 5423 C C . GLU B 1 319 ? -23.484 20.406 5.949 1 95.88 319 GLU B C 1
ATOM 5425 O O . GLU B 1 319 ? -23.328 20.812 7.098 1 95.88 319 GLU B O 1
ATOM 5430 N N . LEU B 1 320 ? -22.984 19.328 5.457 1 97.56 320 LEU B N 1
ATOM 5431 C CA . LEU B 1 320 ? -22.141 18.484 6.297 1 97.56 320 LEU B CA 1
ATOM 5432 C C . LEU B 1 320 ? -20.875 19.219 6.715 1 97.56 320 LEU B C 1
ATOM 5434 O O . LEU B 1 320 ? -20.484 19.188 7.887 1 97.56 320 LEU B O 1
ATOM 5438 N N . MET B 1 321 ? -20.219 19.922 5.781 1 97 321 MET B N 1
ATOM 5439 C CA . MET B 1 321 ? -19 20.672 6.066 1 97 321 MET B CA 1
ATOM 5440 C C . MET B 1 321 ? -19.266 21.812 7.031 1 97 321 MET B C 1
ATOM 5442 O O . MET B 1 321 ? -18.469 22.062 7.941 1 97 321 MET B O 1
ATOM 5446 N N . GLU B 1 322 ? -20.391 22.516 6.844 1 95.44 322 GLU B N 1
ATOM 5447 C CA . GLU B 1 322 ? -20.766 23.594 7.758 1 95.44 322 GLU B CA 1
ATOM 5448 C C . GLU B 1 322 ? -21 23.062 9.172 1 95.44 322 GLU B C 1
ATOM 5450 O O . GLU B 1 322 ? -20.594 23.688 10.148 1 95.44 322 GLU B O 1
ATOM 5455 N N . HIS B 1 323 ? -21.625 21.906 9.203 1 96.81 323 HIS B N 1
ATOM 5456 C CA . HIS B 1 323 ? -21.844 21.266 10.492 1 96.81 323 HIS B CA 1
ATOM 5457 C C . HIS B 1 323 ? -20.531 20.922 11.172 1 96.81 323 HIS B C 1
ATOM 5459 O O . HIS B 1 323 ? -20.344 21.172 12.367 1 96.81 323 HIS B O 1
ATOM 5465 N N . PHE B 1 324 ? -19.578 20.375 10.414 1 97.69 324 PHE B N 1
ATOM 5466 C CA . PHE B 1 324 ? -18.266 20 10.938 1 97.69 324 PHE B CA 1
ATOM 5467 C C . PHE B 1 324 ? -17.5 21.234 11.406 1 97.69 324 PHE B C 1
ATOM 5469 O O . PHE B 1 324 ? -16.875 21.219 12.461 1 97.69 324 PHE B O 1
ATOM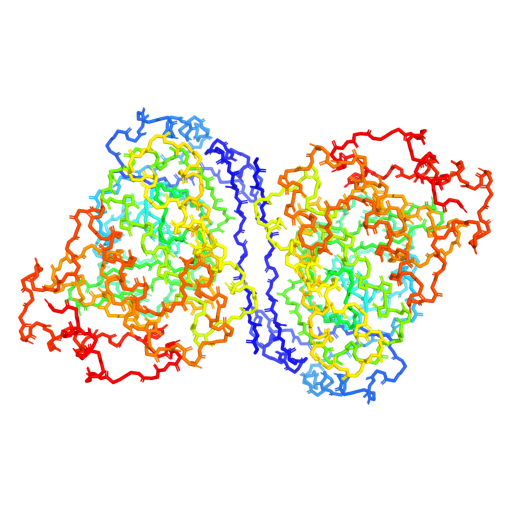 5476 N N . HIS B 1 325 ? -17.578 22.359 10.625 1 97 325 HIS B N 1
ATOM 5477 C CA . HIS B 1 325 ? -16.906 23.594 11.016 1 97 325 HIS B CA 1
ATOM 5478 C C . HIS B 1 325 ? -17.5 24.156 12.312 1 97 325 HIS B C 1
ATOM 5480 O O . HIS B 1 325 ? -16.766 24.562 13.211 1 97 325 HIS B O 1
ATOM 5486 N N . LYS B 1 326 ? -18.781 24.062 12.414 1 95.44 326 LYS B N 1
ATOM 5487 C CA . LYS B 1 326 ? -19.469 24.531 13.609 1 95.44 326 LYS B CA 1
ATOM 5488 C C . LYS B 1 326 ? -19.047 23.719 14.836 1 95.44 326 LYS B C 1
ATOM 5490 O O . LYS B 1 326 ? -18.734 24.281 15.883 1 95.44 326 LYS B O 1
ATOM 5495 N N . LEU B 1 327 ? -19.047 22.453 14.664 1 95.62 327 LEU B N 1
ATOM 5496 C CA . LEU B 1 327 ? -18.641 21.562 15.75 1 95.62 327 LEU B CA 1
ATOM 5497 C C . LEU B 1 327 ? -17.203 21.844 16.172 1 95.62 327 LEU B C 1
ATOM 5499 O O . LEU B 1 327 ? -16.859 21.703 17.344 1 95.62 327 LEU B O 1
ATOM 5503 N N . SER B 1 328 ? -16.406 22.25 15.227 1 95.44 328 SER B N 1
ATOM 5504 C CA . SER B 1 328 ? -14.984 22.484 15.453 1 95.44 328 SER B CA 1
ATOM 5505 C C . SER B 1 328 ? -14.742 23.828 16.125 1 95.44 328 SER B C 1
ATOM 5507 O O . SER B 1 328 ? -13.656 24.078 16.641 1 95.44 328 SER B O 1
ATOM 5509 N N . GLY B 1 329 ? -15.734 24.688 16.062 1 94.19 329 GLY B N 1
ATOM 5510 C CA . GLY B 1 329 ? -15.586 26.031 16.625 1 94.19 329 GLY B CA 1
ATOM 5511 C C . GLY B 1 329 ? -14.992 27.016 15.633 1 94.19 329 GLY B C 1
ATOM 5512 O O . GLY B 1 329 ? -14.391 28.016 16.031 1 94.19 329 GLY B O 1
ATOM 5513 N N . PHE B 1 330 ? -15.047 26.719 14.359 1 94.44 330 PHE B N 1
ATOM 5514 C CA . PHE B 1 330 ? -14.523 27.609 13.328 1 94.44 330 PHE B CA 1
ATOM 5515 C C . PHE B 1 330 ? -15.641 28.094 12.414 1 94.44 330 PHE B C 1
ATOM 5517 O O . PHE B 1 330 ? -16.594 27.359 12.156 1 94.44 330 PHE B O 1
ATOM 5524 N N . PRO B 1 331 ? -15.539 29.297 11.93 1 93.75 331 PRO B N 1
ATOM 5525 C CA . PRO B 1 331 ? -16.531 29.797 10.984 1 93.75 331 PRO B CA 1
ATOM 5526 C C . PRO B 1 331 ? -16.469 29.109 9.625 1 93.75 331 PRO B C 1
ATOM 5528 O O . PRO B 1 331 ? -15.406 28.594 9.242 1 93.75 331 PRO B O 1
ATOM 5531 N N . SER B 1 332 ? -17.562 29.109 8.883 1 93.31 332 SER B N 1
ATOM 5532 C CA . SER B 1 332 ? -17.641 28.469 7.574 1 93.31 332 SER B CA 1
ATOM 5533 C C . SER B 1 332 ? -17.734 29.516 6.461 1 93.31 332 SER B C 1
ATOM 5535 O O . SER B 1 332 ? -17.875 29.172 5.289 1 93.31 332 SER B O 1
ATOM 5537 N N . ARG B 1 333 ? -17.641 30.797 6.875 1 95.06 333 ARG B N 1
ATOM 5538 C CA . ARG B 1 333 ? -17.734 31.875 5.91 1 95.06 333 ARG B CA 1
ATOM 5539 C C . ARG B 1 333 ? -16.5 32.75 5.961 1 95.06 333 ARG B C 1
ATOM 5541 O O . ARG B 1 333 ? -15.969 33.031 7.039 1 95.06 333 ARG B O 1
ATOM 5548 N N . LEU B 1 334 ? -16.078 33.219 4.754 1 96.38 334 LEU B N 1
ATOM 5549 C CA . LEU B 1 334 ? -14.836 34 4.641 1 96.38 334 LEU B CA 1
ATOM 5550 C C . LEU B 1 334 ? -14.977 35.344 5.309 1 96.38 334 LEU B C 1
ATOM 5552 O O . LEU B 1 334 ? -13.992 35.906 5.816 1 96.38 334 LEU B O 1
ATOM 5556 N N . ARG B 1 335 ? -16.203 35.875 5.34 1 95.19 335 ARG B N 1
ATOM 5557 C CA . ARG B 1 335 ? -16.438 37.188 5.961 1 95.19 335 ARG B CA 1
ATOM 5558 C C . ARG B 1 335 ? -16.094 37.156 7.441 1 95.19 335 ARG B C 1
ATOM 5560 O O . ARG B 1 335 ? -15.656 38.156 8.008 1 95.19 335 ARG B O 1
ATOM 5567 N N . ASP B 1 336 ? -16.234 36 8.016 1 96 336 ASP B N 1
ATOM 5568 C CA . ASP B 1 336 ? -15.953 35.844 9.438 1 96 336 ASP B CA 1
ATOM 5569 C C . ASP B 1 336 ? -14.453 35.75 9.703 1 96 336 ASP B C 1
ATOM 5571 O O . ASP B 1 336 ? -14.016 35.812 10.852 1 96 336 ASP B O 1
ATOM 5575 N N . TYR B 1 337 ? -13.625 35.625 8.68 1 95.75 337 TYR B N 1
ATOM 5576 C CA . TYR B 1 337 ? -12.172 35.688 8.766 1 95.75 337 TYR B CA 1
ATOM 5577 C C . TYR B 1 337 ? -11.633 37.031 8.281 1 95.75 337 TYR B C 1
ATOM 5579 O O . TYR B 1 337 ? -10.469 37.125 7.898 1 95.75 337 TYR B O 1
ATOM 5587 N N . ASN B 1 338 ? -12.531 38.031 8.133 1 94.12 338 ASN B N 1
ATOM 5588 C CA . ASN B 1 338 ? -12.203 39.406 7.762 1 94.12 338 ASN B CA 1
ATOM 5589 C C . ASN B 1 338 ? -11.742 39.5 6.312 1 94.12 338 ASN B C 1
ATOM 5591 O O . ASN B 1 338 ? -10.844 40.281 5.992 1 94.12 338 ASN B O 1
ATOM 5595 N N . ALA B 1 339 ? -12.203 38.625 5.539 1 95.12 339 ALA B N 1
ATOM 5596 C CA . ALA B 1 339 ? -11.93 38.719 4.105 1 95.12 339 ALA B CA 1
ATOM 5597 C C . ALA B 1 339 ? -12.734 39.844 3.465 1 95.12 339 ALA B C 1
ATOM 5599 O O . ALA B 1 339 ? -13.883 40.094 3.838 1 95.12 339 ALA B O 1
ATOM 5600 N N . ASP B 1 340 ? -12.094 40.625 2.568 1 94.69 340 ASP B N 1
ATOM 5601 C CA . ASP B 1 340 ? -12.805 41.594 1.744 1 94.69 340 ASP B CA 1
ATOM 5602 C C . ASP B 1 340 ? -12.555 41.344 0.259 1 94.69 340 ASP B C 1
ATOM 5604 O O . ASP B 1 340 ? -11.938 40.344 -0.112 1 94.69 340 ASP B O 1
ATOM 5608 N N . GLY B 1 341 ? -13.133 42.125 -0.538 1 94.38 341 GLY B N 1
ATOM 5609 C CA . GLY B 1 341 ? -13.016 41.938 -1.977 1 94.38 341 GLY B CA 1
ATOM 5610 C C . GLY B 1 341 ? -11.578 41.906 -2.461 1 94.38 341 GLY B C 1
ATOM 5611 O O . GLY B 1 341 ? -11.234 41.094 -3.307 1 94.38 341 GLY B O 1
ATOM 5612 N N . LYS B 1 342 ? -10.789 42.75 -1.976 1 95.75 342 LYS B N 1
ATOM 5613 C CA . LYS B 1 342 ? -9.383 42.812 -2.367 1 95.75 342 LYS B CA 1
ATOM 5614 C C . LYS B 1 342 ? -8.648 41.562 -1.963 1 95.75 342 LYS B C 1
ATOM 5616 O O . LYS B 1 342 ? -7.832 41.031 -2.729 1 95.75 342 LYS B O 1
ATOM 5621 N N . THR B 1 343 ? -8.914 41.125 -0.73 1 95.5 343 THR B N 1
ATOM 5622 C CA . THR B 1 343 ? -8.281 39.906 -0.241 1 95.5 343 THR B CA 1
ATOM 5623 C C . THR B 1 343 ? -8.703 38.688 -1.079 1 95.5 343 THR B C 1
ATOM 5625 O O . THR B 1 343 ? -7.883 37.812 -1.378 1 95.5 343 THR B O 1
ATOM 5628 N N . ILE B 1 344 ? -9.953 38.625 -1.45 1 97.12 344 ILE B N 1
ATOM 5629 C CA . ILE B 1 344 ? -10.477 37.531 -2.256 1 97.12 344 ILE B CA 1
ATOM 5630 C C . ILE B 1 344 ? -9.773 37.5 -3.613 1 97.12 344 ILE B C 1
ATOM 5632 O O . ILE B 1 344 ? -9.398 36.438 -4.105 1 97.12 344 ILE B O 1
ATOM 5636 N N . ASP B 1 345 ? -9.602 38.719 -4.207 1 96.69 345 ASP B N 1
ATOM 5637 C CA . ASP B 1 345 ? -8.891 38.812 -5.477 1 96.69 345 ASP B CA 1
ATOM 5638 C C . ASP B 1 345 ? -7.449 38.312 -5.34 1 96.69 345 ASP B C 1
ATOM 5640 O O . ASP B 1 345 ? -6.949 37.594 -6.207 1 96.69 345 ASP B O 1
ATOM 5644 N N . LYS B 1 346 ? -6.875 38.719 -4.27 1 95.94 346 LYS B N 1
ATOM 5645 C CA . LYS B 1 346 ? -5.492 38.312 -4.016 1 95.94 346 LYS B CA 1
ATOM 5646 C C . LYS B 1 346 ? -5.379 36.812 -3.834 1 95.94 346 LYS B C 1
ATOM 5648 O O . LYS B 1 346 ? -4.465 36.188 -4.375 1 95.94 346 LYS B O 1
ATOM 5653 N N . ILE B 1 347 ? -6.297 36.25 -3.078 1 96.44 347 ILE B N 1
ATOM 5654 C CA . ILE B 1 347 ? -6.305 34.812 -2.834 1 96.44 347 ILE B CA 1
ATOM 5655 C C . ILE B 1 347 ? -6.516 34.062 -4.148 1 96.44 347 ILE B C 1
ATOM 5657 O O . ILE B 1 347 ? -5.809 33.094 -4.441 1 96.44 347 ILE B O 1
ATOM 5661 N N . ALA B 1 348 ? -7.457 34.5 -4.918 1 97.5 348 ALA B N 1
ATOM 5662 C CA . ALA B 1 348 ? -7.746 33.875 -6.199 1 97.5 348 ALA B CA 1
ATOM 5663 C C . ALA B 1 348 ? -6.52 33.875 -7.109 1 97.5 348 ALA B C 1
ATOM 5665 O O . ALA B 1 348 ? -6.219 32.906 -7.777 1 97.5 348 ALA B O 1
ATOM 5666 N N . ALA B 1 349 ? -5.789 34.969 -7.141 1 95.75 349 ALA B N 1
ATOM 5667 C CA . ALA B 1 349 ? -4.629 35.156 -8.008 1 95.75 349 ALA B CA 1
ATOM 5668 C C . ALA B 1 349 ? -3.475 34.25 -7.57 1 95.75 349 ALA B C 1
ATOM 5670 O O . ALA B 1 349 ? -2.68 33.812 -8.398 1 95.75 349 ALA B O 1
ATOM 5671 N N . ASN B 1 350 ? -3.443 33.906 -6.301 1 93.56 350 ASN B N 1
ATOM 5672 C CA . ASN B 1 350 ? -2.314 33.188 -5.754 1 93.56 350 ASN B CA 1
ATOM 5673 C C . ASN B 1 350 ? -2.672 31.703 -5.516 1 93.56 350 ASN B C 1
ATOM 5675 O O . ASN B 1 350 ? -1.915 30.984 -4.875 1 93.56 350 ASN B O 1
ATOM 5679 N N . ALA B 1 351 ? -3.789 31.266 -5.992 1 95.38 351 ALA B N 1
ATOM 5680 C CA . ALA B 1 351 ? -4.312 29.938 -5.645 1 95.38 351 ALA B CA 1
ATOM 5681 C C . ALA B 1 351 ? -3.793 28.875 -6.602 1 95.38 351 ALA B C 1
ATOM 5683 O O . ALA B 1 351 ? -4.18 27.703 -6.512 1 95.38 351 ALA B O 1
ATOM 5684 N N . PHE B 1 352 ? -2.918 29.203 -7.535 1 94.94 352 PHE B N 1
ATOM 5685 C CA . PHE B 1 352 ? -2.557 28.281 -8.609 1 94.94 352 PHE B CA 1
ATOM 5686 C C . PHE B 1 352 ? -1.172 27.688 -8.367 1 94.94 352 PHE B C 1
ATOM 5688 O O . PHE B 1 352 ? -0.215 28.047 -9.062 1 94.94 352 PHE B O 1
ATOM 5695 N N . THR B 1 353 ? -1.181 26.766 -7.531 1 90.12 353 THR B N 1
ATOM 5696 C CA . THR B 1 353 ? 0.048 26.031 -7.227 1 90.12 353 THR B CA 1
ATOM 5697 C C . THR B 1 353 ? 0.242 24.875 -8.195 1 90.12 353 THR B C 1
ATOM 5699 O O . THR B 1 353 ? -0.672 24.078 -8.406 1 90.12 353 THR B O 1
ATOM 5702 N N . LYS B 1 354 ? 1.462 24.844 -8.758 1 88.81 354 LYS B N 1
ATOM 5703 C CA . LYS B 1 354 ? 1.794 23.75 -9.664 1 88.81 354 LYS B CA 1
ATOM 5704 C C . LYS B 1 354 ? 1.743 22.406 -8.938 1 88.81 354 LYS B C 1
ATOM 5706 O O . LYS B 1 354 ? 2.205 22.281 -7.805 1 88.81 354 LYS B O 1
ATOM 5711 N N . GLY B 1 355 ? 1.161 21.375 -9.578 1 91.94 355 GLY B N 1
ATOM 5712 C CA . GLY B 1 355 ? 1.07 20.047 -9.008 1 91.94 355 GLY B CA 1
ATOM 5713 C C . GLY B 1 355 ? -0.173 19.844 -8.164 1 91.94 355 GLY B C 1
ATOM 5714 O O . GLY B 1 355 ? -0.408 18.734 -7.652 1 91.94 355 GLY B O 1
ATOM 5715 N N . ARG B 1 356 ? -0.95 20.859 -7.98 1 95.81 356 ARG B N 1
ATOM 5716 C CA . ARG B 1 356 ? -2.182 20.766 -7.203 1 95.81 356 ARG B CA 1
ATOM 5717 C C . ARG B 1 356 ? -3.373 21.281 -8.008 1 95.81 356 ARG B C 1
ATOM 5719 O O . ARG B 1 356 ? -4.176 20.484 -8.508 1 95.81 356 ARG B O 1
ATOM 5726 N N . MET B 1 357 ? -3.305 22.578 -8.359 1 97.44 357 MET B N 1
ATOM 5727 C CA . MET B 1 357 ? -4.41 23.125 -9.141 1 97.44 357 MET B CA 1
ATOM 5728 C C . MET B 1 357 ? -4.535 22.406 -10.477 1 97.44 357 MET B C 1
ATOM 5730 O O . MET B 1 357 ? -5.637 22.047 -10.898 1 97.44 357 MET B O 1
ATOM 5734 N N . ASP B 1 358 ? -3.414 22.172 -11.133 1 97.5 358 ASP B N 1
ATOM 5735 C CA . ASP B 1 358 ? -3.412 21.531 -12.453 1 97.5 358 ASP B CA 1
ATOM 5736 C C . ASP B 1 358 ? -3.727 20.047 -12.336 1 97.5 358 ASP B C 1
ATOM 5738 O O . ASP B 1 358 ? -3.91 19.359 -13.352 1 97.5 358 ASP B O 1
ATOM 5742 N N . ASN B 1 359 ? -3.801 19.5 -11.125 1 98 359 ASN B N 1
ATOM 5743 C CA . ASN B 1 359 ? -4.156 18.109 -10.859 1 98 359 ASN B CA 1
ATOM 5744 C C . ASN B 1 359 ? -5.652 17.953 -10.609 1 98 359 ASN B C 1
ATOM 5746 O O . ASN B 1 359 ? -6.141 16.844 -10.422 1 98 359 ASN B O 1
ATOM 5750 N N . ASN B 1 360 ? -6.363 19.062 -10.578 1 98.69 360 ASN B N 1
ATOM 5751 C CA . ASN B 1 360 ? -7.816 19.031 -10.461 1 98.69 360 ASN B CA 1
ATOM 5752 C C . ASN B 1 360 ? -8.477 18.531 -11.742 1 98.69 360 ASN B C 1
ATOM 5754 O O . ASN B 1 360 ? -8.055 18.906 -12.844 1 98.69 360 ASN B O 1
ATOM 5758 N N . PRO B 1 361 ? -9.43 17.688 -11.688 1 98.25 361 PRO B N 1
ATOM 5759 C CA . PRO B 1 361 ? -9.984 17.094 -12.906 1 98.25 361 PRO B CA 1
ATOM 5760 C C . PRO B 1 361 ? -10.594 18.125 -13.836 1 98.25 361 PRO B C 1
ATOM 5762 O O . PRO B 1 361 ? -10.469 18.016 -15.062 1 98.25 361 PRO B O 1
ATOM 5765 N N . VAL B 1 362 ? -11.305 19.141 -13.305 1 98.38 362 VAL B N 1
ATOM 5766 C CA . VAL B 1 362 ? -11.812 20.266 -14.086 1 98.38 362 VAL B CA 1
ATOM 5767 C C . VAL B 1 362 ? -10.828 21.422 -14.008 1 98.38 362 VAL B C 1
ATOM 5769 O O . VAL B 1 362 ? -10.414 21.828 -12.922 1 98.38 362 VAL B O 1
ATOM 5772 N N . ALA B 1 363 ? -10.391 21.938 -15.141 1 98.06 363 ALA B N 1
ATOM 5773 C CA . ALA B 1 363 ? -9.508 23.094 -15.148 1 98.06 363 ALA B CA 1
ATOM 5774 C C . ALA B 1 363 ? -10.219 24.344 -14.609 1 98.06 363 ALA B C 1
ATOM 5776 O O . ALA B 1 363 ? -11.344 24.641 -15.008 1 98.06 363 ALA B O 1
ATOM 5777 N N . LEU B 1 364 ? -9.602 24.984 -13.711 1 98.06 364 LEU B N 1
ATOM 5778 C CA . LEU B 1 364 ? -10.18 26.172 -13.094 1 98.06 364 LEU B CA 1
ATOM 5779 C C . LEU B 1 364 ? -9.406 27.422 -13.5 1 98.06 364 LEU B C 1
ATOM 5781 O O . LEU B 1 364 ? -8.172 27.391 -13.594 1 98.06 364 LEU B O 1
ATOM 5785 N N . THR B 1 365 ? -10.109 28.484 -13.75 1 97.69 365 THR B N 1
ATOM 5786 C CA . THR B 1 365 ? -9.516 29.797 -13.984 1 97.69 365 THR B CA 1
ATOM 5787 C C . THR B 1 365 ? -9.523 30.625 -12.703 1 97.69 365 THR B C 1
ATOM 5789 O O . THR B 1 365 ? -10.109 30.219 -11.695 1 97.69 365 THR B O 1
ATOM 5792 N N . GLU B 1 366 ? -8.797 31.75 -12.773 1 97.88 366 GLU B N 1
ATOM 5793 C CA . GLU B 1 366 ? -8.82 32.656 -11.633 1 97.88 366 GLU B CA 1
ATOM 5794 C C . GLU B 1 366 ? -10.242 33.125 -11.305 1 97.88 366 GLU B C 1
ATOM 5796 O O . GLU B 1 366 ? -10.609 33.219 -10.141 1 97.88 366 GLU B O 1
ATOM 5801 N N . GLU B 1 367 ? -11.016 33.344 -12.32 1 97.75 367 GLU B N 1
ATOM 5802 C CA . GLU B 1 367 ? -12.406 33.75 -12.141 1 97.75 367 GLU B CA 1
ATOM 5803 C C . GLU B 1 367 ? -13.219 32.625 -11.477 1 97.75 367 GLU B C 1
ATOM 5805 O O . GLU B 1 367 ? -14.109 32.906 -10.672 1 97.75 367 GLU B O 1
ATOM 5810 N N . ASP B 1 368 ? -12.992 31.375 -11.883 1 98.06 368 ASP B N 1
ATOM 5811 C CA . ASP B 1 368 ? -13.648 30.25 -11.234 1 98.06 368 ASP B CA 1
ATOM 5812 C C . ASP B 1 368 ? -13.344 30.219 -9.742 1 98.06 368 ASP B C 1
ATOM 5814 O O . ASP B 1 368 ? -14.234 29.984 -8.922 1 98.06 368 ASP B O 1
ATOM 5818 N N . VAL B 1 369 ? -12.047 30.422 -9.406 1 98.5 369 VAL B N 1
ATOM 5819 C CA . VAL B 1 369 ? -11.633 30.422 -8.008 1 98.5 369 VAL B CA 1
ATOM 5820 C C . VAL B 1 369 ? -12.312 31.562 -7.254 1 98.5 369 VAL B C 1
ATOM 5822 O O . VAL B 1 369 ? -12.766 31.375 -6.121 1 98.5 369 VAL B O 1
ATOM 5825 N N . LYS B 1 370 ? -12.383 32.75 -7.871 1 97.88 370 LYS B N 1
ATOM 5826 C CA . LYS B 1 370 ? -13.078 33.875 -7.258 1 97.88 370 LYS B CA 1
ATOM 5827 C C . LYS B 1 370 ? -14.531 33.531 -6.953 1 97.88 370 LYS B C 1
ATOM 5829 O O . LYS B 1 370 ? -15.047 33.844 -5.879 1 97.88 370 LYS B O 1
ATOM 5834 N N . GLN B 1 371 ? -15.172 32.875 -7.871 1 97.56 371 GLN B N 1
ATOM 5835 C CA . GLN B 1 371 ? -16.562 32.5 -7.688 1 97.56 371 GLN B CA 1
ATOM 5836 C C . GLN B 1 371 ? -16.703 31.469 -6.562 1 97.56 371 GLN B C 1
ATOM 5838 O O . GLN B 1 371 ? -17.688 31.5 -5.812 1 97.56 371 GLN B O 1
ATOM 5843 N N . ILE B 1 372 ? -15.75 30.516 -6.492 1 98.06 372 ILE B N 1
ATOM 5844 C CA . ILE B 1 372 ? -15.742 29.562 -5.391 1 98.06 372 ILE B CA 1
ATOM 5845 C C . ILE B 1 372 ? -15.664 30.312 -4.059 1 98.06 372 ILE B C 1
ATOM 5847 O O . ILE B 1 372 ? -16.438 30.047 -3.143 1 98.06 372 ILE B O 1
ATOM 5851 N N . LEU B 1 373 ? -14.766 31.312 -3.955 1 98.19 373 LEU B N 1
ATOM 5852 C CA . LEU B 1 373 ? -14.539 32.062 -2.723 1 98.19 373 LEU B CA 1
ATOM 5853 C C . LEU B 1 373 ? -15.758 32.906 -2.379 1 98.19 373 LEU B C 1
ATOM 5855 O O . LEU B 1 373 ? -16.141 33 -1.211 1 98.19 373 LEU B O 1
ATOM 5859 N N . LEU B 1 374 ? -16.406 33.469 -3.393 1 97 374 LEU B N 1
ATOM 5860 C CA . LEU B 1 374 ? -17.578 34.312 -3.184 1 97 374 LEU B CA 1
ATOM 5861 C C . LEU B 1 374 ? -18.766 33.469 -2.707 1 97 374 LEU B C 1
ATOM 5863 O O . LEU B 1 374 ? -19.594 33.938 -1.936 1 97 374 LEU B O 1
ATOM 5867 N N . SER B 1 375 ? -18.781 32.188 -3.127 1 95.06 375 SER B N 1
ATOM 5868 C CA . SER B 1 375 ? -19.875 31.312 -2.738 1 95.06 375 SER B CA 1
ATOM 5869 C C . SER B 1 375 ? -19.844 31.016 -1.244 1 95.06 375 SER B C 1
ATOM 5871 O O . SER B 1 375 ? -20.844 30.609 -0.662 1 95.06 375 SER B O 1
ATOM 5873 N N . ILE B 1 376 ? -18.656 31.188 -0.62 1 94.44 376 ILE B N 1
ATOM 5874 C CA . ILE B 1 376 ? -18.531 30.906 0.808 1 94.44 376 ILE B CA 1
ATOM 5875 C C . ILE B 1 376 ? -18.203 32.188 1.556 1 94.44 376 ILE B C 1
ATOM 5877 O O . ILE B 1 376 ? -17.688 32.156 2.67 1 94.44 376 ILE B O 1
ATOM 5881 N N . TYR B 1 377 ? -18.469 33.344 0.972 1 95.31 377 TYR B N 1
ATOM 5882 C CA . TYR B 1 377 ? -18.219 34.625 1.611 1 95.31 377 TYR B CA 1
ATOM 5883 C C . TYR B 1 377 ? -19.219 34.875 2.734 1 95.31 377 TYR B C 1
ATOM 5885 O O . TYR B 1 377 ? -18.844 35.406 3.789 1 95.31 377 TYR B O 1
#

Nearest PDB structures (foldseek):
  6jkp-assembly1_A  TM=9.034E-01  e=1.142E-24  Bifidobacterium catenulatum PV20-2
  3bfj-assembly1_A  TM=8.750E-01  e=1.141E-21  Klebsiella pneumoniae
  4fr2-assembly1_A-2  TM=8.764E-01  e=8.592E-22  Oenococcus oeni ATCC BAA-1163
  3zdr-assembly1_A-2  TM=8.524E-01  e=1.832E-21  Parageobacillus thermoglucosidasius
  5yvm-assembly1_A  TM=8.339E-01  e=5.701E-21  candidate division MSBL1 archaeon SCGC-AAA259E19

pLDDT: mean 96.46, std 3.03, range [72.31, 98.94]

Foldseek 3Di:
DADADFPAAEAADQLLCVLVVQVPPPDRWQEEEEEDQDDCQCVDPNNVSNCVSCVRHHYDYDHDNDPQAALQRLVVVLVVCQPPLGQEYEFEEAQQSLLSSLVSLLCHNPDDDDSVSSVVCQVVVVSVPPPSRHAYEYEYLAQADLSQGAQWHWHDHVVVLDITINGDPSSRHNYYYQYLQSNLPPALLRNLLRLLNLLQLLLQLQFWLNNDDQLVVLSLQLLLLSLVLLLVCSVPSNPSVSSSSSNSSSNSSSSRCSRQPGAQLQLLLSLVCVLLVDRSSLSSNLLVLVLCVVSQVVGDVSCSVCVSNVHRDSVVSNVSSCVSCVSSVHHSAVVVSVDDPVSLLVSLVRSDDPSHHVRHRDRDDSVNSSVSNVVRD/DADADFPAAEAADQLLCVLVVQVPDPDRWQEEEEEDQDDCQCVDPNNVSNCVSCVRHHYDYDHDNDPQAALQRLVVVLVVCQPPLGQEYEFEEAQQSLLSSLVSLLCHNPDDDDSVSSVVCQVVVVSVPPPSRHAYEYEYLAQADLSQGAQWHWHDHVVVLDITINGDPSSRHNYYYQYLQSNLPPALLRNLLRLLNLLQLLLQLQFWLNNDDQLVVLSLQLLLLSLVLLLVCSVPSNPSVSSSSSNSSSNSSSSRCSRQPGAQLQLLLSLVCVLLVDRSSLSSNLLVLVLCVVRQVVGDVSCSVCVSNVHRDSVVSNVSSCVSCVSSVHHSAVVVSVDDPVSLLVSLVRSDDPSHHVRHRDRDDSVNSSVSNVVRD